Protein AF-A0A5J4TQY9-F1 (afdb_monomer)

Radius of gyration: 25.65 Å; Cα contacts (8 Å, |Δi|>4): 1011; chains: 1; bounding box: 80×68×66 Å

Mean predicted aligned error: 13.51 Å

Secondary structure (DSSP, 8-state):
---GGGGGSS----HHHHHHHHT---S-------SSSPPP--SS---SS----PPPP-EE-HHHHHGGGS--TTSEEEEE--SEEEEES-EEEES-EEEEE-S-TTTEEEEESSTTS-SEEEES-EEEEES-EEEE-S-SS-SEEEESSSEEEEES-EEEE---TT--B-S-SEEEEEEEEEEEEEEEEEEEEE--GGGGG-TTS-S---EEEEEEEEEEEEEEEEEEEEEEEEEES--TT--EEEEEESSEEEEEES-EEE-TT--SS--SEEE--SSSEEEEEES-EEES---STT-B-SSEEEEESSS-EEEEEES-EEES---SB-SSEEEEESSGGGPPPGGGEES-EEEEE-SSS-EEEE-S--EEEP-SS-------S--SEEEE---

Sequence (395 aa):
PNDPTLLQNTPFESLWLREKEFGVEGSGLIVAYGRTIPSIKGDGIQFVGCDAVLPPPSQDISHLFSQMNYKFNNNHFTIKLLFGRFSSQTVHLEEQMLVLKGQGDNESLLIQKNISQTLFVLQNSQLNTSHLSAQLWGAEVALIRSQGNGMSIIDGLRVIGVKQERKVVHCSVIEVISGELSLIDIQIKDINISENQNEINSVNERRNKMKGLIEMKENAKVLYIEKFSITNINLENINKEQRMSSIMMNAGHLKLRDSTFLGEAYTSIGSAIRAYPTGPSTIDVEGVLFKGQGDGQGTNGGAVYVDMRQFDVQIIFKRCIFIGNKADYGSNVFIRYATTSQRINRNSFIGCTSIVLGPVGQARIALPIDVQASPRNVLSLNFRWPAFIIIEPIL

Foldseek 3Di:
DDDPVVVPPDDDDDPVVVCVVPVDDDQDWDFDPDDPDTDTDGDPDDDDPPDPPADDDAAEPQVVLVVLVVDDPPLEEEDEAEFTEYEYEARERASHEYEYEYQAQVGYEYEYNDLAGANYEDELYEYEYARYAYEDWLRPEANYEYDYAEEYEYYQYEYEYDPDPPGAHAAANYEDAAYEYEYYQYEHEHHEHEHDCVVVPPPPVPPAPAHANYEYDQRYAEYHYENYEYYHYEYPHYDLSHFYENYEAAEHEYHEYLYEYECPHYPGQYANEEYNYPEEYEYAEENYEAEAAGPGAPHAARHEEEEPLPHAYHAAYYLYEYEAACYLHQSHYEYEHQDPVSDHDLNSHYNYWYWHDDPPDDIDIDDSPAADEDDDDDDDDPDDDHHNYYYDHDD

Organism: NCBI:txid222440

Solvent-accessible surface area (backbone atoms only — not comparable to full-atom values): 20692 Å² total; per-residue (Å²): 143,78,69,81,77,70,72,79,74,63,78,91,69,59,67,67,63,54,34,67,74,69,78,48,93,67,75,61,83,56,83,59,92,81,58,102,60,79,63,80,65,59,76,92,70,80,81,82,86,77,73,81,84,68,77,78,87,52,48,78,48,47,73,69,54,61,55,65,76,52,86,58,97,71,47,66,46,76,48,79,44,60,77,44,43,33,21,29,59,66,44,78,34,69,66,26,36,41,36,43,35,33,72,25,56,90,40,10,35,39,33,58,66,44,36,82,41,40,31,34,39,30,28,38,14,33,43,37,35,37,42,29,18,40,42,52,63,44,24,60,33,30,46,31,38,36,32,50,86,43,57,22,40,38,32,38,45,32,37,34,36,51,97,50,102,85,48,45,27,57,48,29,49,33,36,32,52,20,18,28,40,38,42,33,44,32,40,41,32,50,32,49,34,34,63,63,74,84,71,65,82,56,81,86,73,68,70,67,74,62,42,19,45,31,30,32,32,76,57,15,46,35,42,39,37,31,47,32,38,39,37,42,45,32,50,45,86,57,60,89,79,52,29,52,19,47,31,27,33,26,26,23,31,42,38,41,32,54,24,40,41,40,27,88,44,38,64,30,47,18,18,48,36,34,34,52,35,79,37,76,28,36,42,40,37,32,48,30,41,39,28,40,23,16,65,24,85,90,21,57,6,0,32,27,26,38,43,33,62,83,23,63,62,51,64,36,38,29,50,27,40,39,34,51,35,31,32,77,40,14,26,41,33,20,49,40,37,46,46,78,86,75,60,79,60,72,84,30,53,42,73,39,41,38,37,44,72,45,87,82,93,43,78,43,80,44,66,86,81,40,76,51,76,69,84,75,78,96,70,90,71,86,66,84,74,81,46,55,32,40,50,53,65,66,130

Structure (mmCIF, N/CA/C/O backbone):
data_AF-A0A5J4TQY9-F1
#
_entry.id   AF-A0A5J4TQY9-F1
#
loop_
_atom_site.group_PDB
_atom_site.id
_atom_site.type_symbol
_atom_site.label_atom_id
_atom_site.label_alt_id
_atom_site.label_comp_id
_atom_site.label_asym_id
_atom_site.label_entity_id
_atom_site.label_seq_id
_atom_site.pdbx_PDB_ins_code
_atom_site.Cartn_x
_atom_site.Cartn_y
_atom_site.Cartn_z
_atom_site.occupancy
_atom_site.B_iso_or_equiv
_atom_site.auth_seq_id
_atom_site.auth_comp_id
_atom_site.auth_asym_id
_atom_site.auth_atom_id
_atom_site.pdbx_PDB_model_num
ATOM 1 N N . PRO A 1 1 ? -53.654 43.755 1.164 1.00 39.16 1 PRO A N 1
ATOM 2 C CA . PRO A 1 1 ? -54.063 43.200 -0.144 1.00 39.16 1 PRO A CA 1
ATOM 3 C C . PRO A 1 1 ? -53.020 43.545 -1.213 1.00 39.16 1 PRO A C 1
ATOM 5 O O . PRO A 1 1 ? -53.084 44.628 -1.773 1.00 39.16 1 PRO A O 1
ATOM 8 N N . ASN A 1 2 ? -52.046 42.661 -1.435 1.00 42.72 2 ASN A N 1
ATOM 9 C CA . ASN A 1 2 ? -51.119 42.763 -2.562 1.00 42.72 2 ASN A CA 1
ATOM 10 C C . ASN A 1 2 ? -51.073 41.396 -3.247 1.00 42.72 2 ASN A C 1
ATOM 12 O O . ASN A 1 2 ? -50.816 40.379 -2.607 1.00 42.72 2 ASN A O 1
ATOM 16 N N . ASP A 1 3 ? -51.432 41.418 -4.522 1.00 40.56 3 ASP A N 1
ATOM 17 C CA . ASP A 1 3 ? -51.616 40.289 -5.422 1.00 40.56 3 ASP A CA 1
ATOM 18 C C . ASP A 1 3 ? -50.301 39.487 -5.597 1.00 40.56 3 ASP A C 1
ATOM 20 O O . ASP A 1 3 ? -49.281 40.080 -5.964 1.00 40.56 3 ASP A O 1
ATOM 24 N N . PRO A 1 4 ? -50.284 38.160 -5.350 1.00 46.91 4 PRO A N 1
ATOM 25 C CA . PRO A 1 4 ? -49.095 37.310 -5.501 1.00 46.91 4 PRO A CA 1
ATOM 26 C C . PRO A 1 4 ? -48.513 37.285 -6.922 1.00 46.91 4 PRO A C 1
ATOM 28 O O . PRO A 1 4 ? -47.374 36.861 -7.111 1.00 46.91 4 PRO A O 1
ATOM 31 N N . THR A 1 5 ? -49.273 37.730 -7.925 1.00 47.59 5 THR A N 1
ATOM 32 C CA . THR A 1 5 ? -48.848 37.711 -9.331 1.00 47.59 5 THR A CA 1
ATOM 33 C C . THR A 1 5 ? -47.857 38.823 -9.697 1.00 47.59 5 THR A C 1
ATOM 35 O O . THR A 1 5 ? -47.168 38.715 -10.709 1.00 47.59 5 THR A O 1
ATOM 38 N N . LEU A 1 6 ? -47.689 39.852 -8.853 1.00 43.81 6 LEU A N 1
ATOM 39 C CA . LEU A 1 6 ? -46.740 40.951 -9.096 1.00 43.81 6 LEU A CA 1
ATOM 40 C C . LEU A 1 6 ? -45.278 40.622 -8.736 1.00 43.81 6 LEU A C 1
ATOM 42 O O . LEU A 1 6 ? -44.375 41.335 -9.167 1.00 43.81 6 LEU A O 1
ATOM 46 N N . LEU A 1 7 ? -45.018 39.542 -7.990 1.00 46.84 7 LEU A N 1
ATOM 47 C CA . LEU A 1 7 ? -43.662 39.143 -7.567 1.00 46.84 7 LEU A CA 1
ATOM 48 C C . LEU A 1 7 ? -42.887 38.334 -8.621 1.00 46.84 7 LEU A C 1
ATOM 50 O O . LEU A 1 7 ? -41.695 38.097 -8.447 1.00 46.84 7 LEU A O 1
ATOM 54 N N . GLN A 1 8 ? -43.532 37.912 -9.713 1.00 45.56 8 GLN A N 1
ATOM 55 C CA . GLN A 1 8 ? -42.892 37.070 -10.732 1.00 45.56 8 GLN A CA 1
ATOM 56 C C . GLN A 1 8 ? -42.129 37.845 -11.820 1.00 45.56 8 GLN A C 1
ATOM 58 O O . GLN A 1 8 ? -41.410 37.218 -12.591 1.00 45.56 8 GLN A O 1
ATOM 63 N N . ASN A 1 9 ? -42.220 39.182 -11.860 1.00 47.62 9 ASN A N 1
ATOM 64 C CA . ASN A 1 9 ? -41.608 39.999 -12.922 1.00 47.62 9 ASN A CA 1
ATOM 65 C C . ASN A 1 9 ? -40.528 40.989 -12.449 1.00 47.62 9 ASN A C 1
ATOM 67 O O . ASN A 1 9 ? -40.039 41.782 -13.252 1.00 47.62 9 ASN A O 1
ATOM 71 N N . THR A 1 10 ? -40.121 40.962 -11.180 1.00 52.53 10 THR A N 1
ATOM 72 C CA . THR A 1 10 ? -38.951 41.734 -10.731 1.00 52.53 10 THR A CA 1
ATOM 73 C C . THR A 1 10 ? -37.658 40.998 -11.095 1.00 52.53 10 THR A C 1
ATOM 75 O O . THR A 1 10 ? -37.508 39.842 -10.693 1.00 52.53 10 THR A O 1
ATOM 78 N N . PRO A 1 11 ? -36.714 41.632 -11.822 1.00 53.38 11 PRO A N 1
ATOM 79 C CA . PRO A 1 11 ? -35.381 41.077 -12.031 1.00 53.38 11 PRO A CA 1
ATOM 80 C C . PRO A 1 11 ? -34.755 40.712 -10.685 1.00 53.38 11 PRO A C 1
ATOM 82 O O . PRO A 1 11 ? -34.864 41.474 -9.725 1.00 53.38 11 PRO A O 1
ATOM 85 N N . PHE A 1 12 ? -34.118 39.543 -10.606 1.00 50.78 12 PHE A N 1
ATOM 86 C CA . PHE A 1 12 ? -33.379 39.152 -9.411 1.00 50.78 12 PHE A CA 1
ATOM 87 C C . PHE A 1 12 ? -32.237 40.147 -9.186 1.00 50.78 12 PHE A C 1
ATOM 89 O O . PHE A 1 12 ? -31.269 40.184 -9.944 1.00 50.78 12 PHE A O 1
ATOM 96 N N . GLU A 1 13 ? -32.366 40.956 -8.145 1.00 48.31 13 GLU A N 1
ATOM 97 C CA . GLU A 1 13 ? -31.346 41.896 -7.704 1.00 48.31 13 GLU A CA 1
ATOM 98 C C . GLU A 1 13 ? -30.681 41.304 -6.460 1.00 48.31 13 GLU A C 1
ATOM 100 O O . GLU A 1 13 ? -31.362 40.874 -5.524 1.00 48.31 13 GLU A O 1
ATOM 105 N N . SER A 1 14 ? -29.350 41.194 -6.462 1.00 50.78 14 SER A N 1
ATOM 106 C CA . SER A 1 14 ? -28.656 40.563 -5.340 1.00 50.78 14 SER A CA 1
ATOM 107 C C . SER A 1 14 ? -28.817 41.415 -4.079 1.00 50.78 14 SER A C 1
ATOM 109 O O . SER A 1 14 ? -28.639 42.633 -4.105 1.00 50.78 14 SER A O 1
ATOM 111 N N . LEU A 1 15 ? -29.153 40.760 -2.963 1.00 52.72 15 LEU A N 1
ATOM 112 C CA . LEU A 1 15 ? -29.468 41.414 -1.685 1.00 52.72 15 LEU A CA 1
ATOM 113 C C . LEU A 1 15 ? -28.370 42.406 -1.256 1.00 52.72 15 LEU A C 1
ATOM 115 O O . LEU A 1 15 ? -28.663 43.507 -0.808 1.00 52.72 15 LEU A O 1
ATOM 119 N N . TRP A 1 16 ? -27.111 42.045 -1.515 1.00 51.56 16 TRP A N 1
ATOM 120 C CA . TRP A 1 16 ? -25.929 42.866 -1.252 1.00 51.56 16 TRP A CA 1
ATOM 121 C C . TRP A 1 16 ? -25.914 44.202 -2.010 1.00 51.56 16 TRP A C 1
ATOM 123 O O . TRP A 1 16 ? -25.534 45.226 -1.445 1.00 51.56 16 TRP A O 1
ATOM 133 N N . LEU A 1 17 ? -26.303 44.210 -3.292 1.00 53.72 17 LEU A N 1
ATOM 134 C CA . LEU A 1 17 ? -26.364 45.439 -4.093 1.00 53.72 17 LEU A CA 1
ATOM 135 C C . LEU A 1 17 ? -27.435 46.386 -3.541 1.00 53.72 17 LEU A C 1
ATOM 137 O O . LEU A 1 17 ? -27.180 47.578 -3.393 1.00 53.72 17 LEU A O 1
ATOM 141 N N . ARG A 1 18 ? -28.570 45.821 -3.119 1.00 56.09 18 ARG A N 1
ATOM 142 C CA . ARG A 1 18 ? -29.667 46.548 -2.476 1.00 56.09 18 ARG A CA 1
ATOM 143 C C . ARG A 1 18 ? -29.248 47.140 -1.124 1.00 56.09 18 ARG A C 1
ATOM 145 O O . ARG A 1 18 ? -29.471 48.313 -0.858 1.00 56.09 18 ARG A O 1
ATOM 152 N N . GLU A 1 19 ? -28.591 46.362 -0.270 1.00 58.81 19 GLU A N 1
ATOM 153 C CA . GLU A 1 19 ? -28.170 46.811 1.067 1.00 58.81 19 GLU A CA 1
ATOM 154 C C . GLU A 1 19 ? -27.087 47.901 1.007 1.00 58.81 19 GLU A C 1
ATOM 156 O O . GLU A 1 19 ? -27.118 48.859 1.784 1.00 58.81 19 GLU A O 1
ATOM 161 N N . LYS A 1 20 ? -26.171 47.806 0.034 1.00 56.72 20 LYS A N 1
ATOM 162 C CA . LYS A 1 20 ? -25.105 48.793 -0.171 1.00 56.72 20 LYS A CA 1
ATOM 163 C C . LYS A 1 20 ? -25.625 50.141 -0.683 1.00 56.72 20 LYS A C 1
ATOM 165 O O . LYS A 1 20 ? -25.064 51.170 -0.313 1.00 56.72 20 LYS A O 1
ATOM 170 N N . GLU A 1 21 ? -26.665 50.152 -1.517 1.00 56.59 21 GLU A N 1
ATOM 171 C CA . GLU A 1 21 ? -27.263 51.392 -2.036 1.00 56.59 21 GLU A CA 1
ATOM 172 C C . GLU A 1 21 ? -28.139 52.116 -1.007 1.00 56.59 21 GLU A C 1
ATOM 174 O O . GLU A 1 21 ? -28.147 53.346 -0.977 1.00 56.59 21 GLU A O 1
ATOM 179 N N . PHE A 1 22 ? -28.844 51.380 -0.140 1.00 56.66 22 PHE A N 1
ATOM 180 C CA . PHE A 1 22 ? -29.807 51.968 0.799 1.00 56.66 22 PHE A CA 1
ATOM 181 C C . PHE A 1 22 ? -29.269 52.195 2.223 1.00 56.66 22 PHE A C 1
ATOM 183 O O . PHE A 1 22 ? -29.964 52.801 3.037 1.00 56.66 22 PHE A O 1
ATOM 190 N N . GLY A 1 23 ? -28.040 51.764 2.536 1.00 47.19 23 GLY A N 1
ATOM 191 C CA . GLY A 1 23 ? -27.385 52.056 3.819 1.00 47.19 23 GLY A CA 1
ATOM 192 C C . GLY A 1 23 ? -28.055 51.405 5.035 1.00 47.19 23 GLY A C 1
ATOM 193 O O . GLY A 1 23 ? -27.998 51.957 6.133 1.00 47.19 23 GLY A O 1
ATOM 194 N N . VAL A 1 24 ? -28.706 50.253 4.843 1.00 52.91 24 VAL A N 1
ATOM 195 C CA . VAL A 1 24 ? -29.431 49.518 5.892 1.00 52.91 24 VAL A CA 1
ATOM 196 C C . VAL A 1 24 ? -28.670 48.234 6.230 1.00 52.91 24 VAL A C 1
ATOM 198 O O . VAL A 1 24 ? -28.302 47.489 5.324 1.00 52.91 24 VAL A O 1
ATOM 201 N N . GLU A 1 25 ? -28.453 47.945 7.518 1.00 49.84 25 GLU A N 1
ATOM 202 C CA . GLU A 1 25 ? -27.996 46.619 7.960 1.00 49.84 25 GLU A CA 1
ATOM 203 C C . GLU A 1 25 ? -29.127 45.608 7.729 1.00 49.84 25 GLU A C 1
ATOM 205 O O . GLU A 1 25 ? -30.113 45.572 8.467 1.00 49.84 25 GLU A O 1
ATOM 210 N N . GLY A 1 26 ? -29.025 44.818 6.663 1.00 48.72 26 GLY A N 1
ATOM 211 C CA . GLY A 1 26 ? -29.967 43.735 6.411 1.00 48.72 26 GLY A CA 1
ATOM 212 C C . GLY A 1 26 ? -29.720 42.527 7.314 1.00 48.72 26 GLY A C 1
ATOM 213 O O . GLY A 1 26 ? -28.644 42.350 7.885 1.00 48.72 26 GLY A O 1
ATOM 214 N N . SER A 1 27 ? -30.716 41.642 7.405 1.00 44.66 27 SER A N 1
ATOM 215 C CA . SER A 1 27 ? -30.675 40.348 8.113 1.00 44.66 27 SER A CA 1
ATOM 216 C C . SER A 1 27 ? -29.766 39.306 7.433 1.00 44.66 27 SER A C 1
ATOM 218 O O . SER A 1 27 ? -30.021 38.100 7.497 1.00 44.66 27 SER A O 1
ATOM 220 N N . GLY A 1 28 ? -28.739 39.775 6.723 1.00 45.34 28 GLY A N 1
ATOM 221 C CA . GLY A 1 28 ? -27.820 38.986 5.925 1.00 45.34 28 GLY A CA 1
ATOM 222 C C . GLY A 1 28 ? -26.959 38.040 6.761 1.00 45.34 28 GLY A C 1
ATOM 223 O O . GLY A 1 28 ? -26.686 38.245 7.943 1.00 45.34 28 GLY A O 1
ATOM 224 N N . LEU A 1 29 ? -26.528 36.965 6.107 1.00 45.69 29 LEU A N 1
ATOM 225 C CA . LEU A 1 29 ? -25.719 35.900 6.686 1.00 45.69 29 LEU A CA 1
ATOM 226 C C . LEU A 1 29 ? -24.331 36.418 7.110 1.00 45.69 29 LEU A C 1
ATOM 228 O O . LEU A 1 29 ? -23.471 36.657 6.265 1.00 45.69 29 LEU A O 1
ATOM 232 N N . ILE A 1 30 ? -24.076 36.499 8.418 1.00 43.94 30 ILE A N 1
ATOM 233 C CA . ILE A 1 30 ? -22.730 36.712 8.970 1.00 43.94 30 ILE A CA 1
ATOM 234 C C . ILE A 1 30 ? -22.137 35.349 9.350 1.00 43.94 30 ILE A C 1
ATOM 236 O O . ILE A 1 30 ? -22.572 34.718 10.313 1.00 43.94 30 ILE A O 1
ATOM 240 N N . VAL A 1 31 ? -21.117 34.892 8.618 1.00 46.41 31 VAL A N 1
ATOM 241 C CA . VAL A 1 31 ? -20.312 33.722 9.011 1.00 46.41 31 VAL A CA 1
ATOM 242 C C . VAL A 1 31 ? -19.129 34.208 9.847 1.00 46.41 31 VAL A C 1
ATOM 244 O O . VAL A 1 31 ? -18.116 34.656 9.317 1.00 46.41 31 VAL A O 1
ATOM 247 N N . ALA A 1 32 ? -19.254 34.138 11.173 1.00 42.81 32 ALA A N 1
ATOM 248 C CA . ALA A 1 32 ? -18.172 34.504 12.084 1.00 42.81 32 ALA A CA 1
ATOM 249 C C . ALA A 1 32 ? -17.198 33.326 12.277 1.00 42.81 32 ALA A C 1
ATOM 251 O O . ALA A 1 32 ? -17.519 32.334 12.936 1.00 42.81 32 ALA A O 1
ATOM 252 N N . TYR A 1 33 ? -15.987 33.446 11.730 1.00 39.06 33 TYR A N 1
ATOM 253 C CA . TYR A 1 33 ? -14.901 32.483 11.931 1.00 39.06 33 TYR A CA 1
ATOM 254 C C . TYR A 1 33 ? -14.201 32.768 13.270 1.00 39.06 33 TYR A C 1
ATOM 256 O O . TYR A 1 33 ? -13.239 33.528 13.340 1.00 39.06 33 TYR A O 1
ATOM 264 N N . GLY A 1 34 ? -14.729 32.218 14.367 1.00 33.56 34 GLY A N 1
ATOM 265 C CA . GLY A 1 34 ? -14.164 32.471 15.702 1.00 33.56 34 GLY A CA 1
ATOM 266 C C . GLY A 1 34 ? -14.426 31.410 16.769 1.00 33.56 34 GLY A C 1
ATOM 267 O O . GLY A 1 34 ? -14.011 31.589 17.912 1.00 33.56 34 GLY A O 1
ATOM 268 N N . ARG A 1 35 ? -15.111 30.307 16.445 1.00 39.19 35 ARG A N 1
ATOM 269 C CA . ARG A 1 35 ? -15.345 29.182 17.367 1.00 39.19 35 ARG A CA 1
ATOM 270 C C . ARG A 1 35 ? -15.179 27.853 16.635 1.00 39.19 35 ARG A C 1
ATOM 272 O O . ARG A 1 35 ? -15.276 27.803 15.415 1.00 39.19 35 ARG A O 1
ATOM 279 N N . THR A 1 36 ? -14.958 26.780 17.396 1.00 42.72 36 THR A N 1
ATOM 280 C CA . THR A 1 36 ? -14.777 25.392 16.923 1.00 42.72 36 THR A CA 1
ATOM 281 C C . THR A 1 36 ? -15.948 24.839 16.099 1.00 42.72 36 THR A C 1
ATOM 283 O O . THR A 1 36 ? -15.819 23.770 15.511 1.00 42.72 36 THR A O 1
ATOM 286 N N . ILE A 1 37 ? -17.074 25.557 16.035 1.00 37.59 37 ILE A N 1
ATOM 287 C CA . ILE A 1 37 ? -18.232 25.271 15.186 1.00 37.59 37 ILE A CA 1
ATOM 288 C C . ILE A 1 37 ? -18.729 26.618 14.630 1.00 37.59 37 ILE A C 1
ATOM 290 O O . ILE A 1 37 ? -18.973 27.528 15.432 1.00 37.59 37 ILE A O 1
ATOM 294 N N . PRO A 1 38 ? -18.894 26.791 13.305 1.00 41.31 38 PRO A N 1
ATOM 295 C CA . PRO A 1 38 ? -19.524 27.992 12.767 1.00 41.31 38 PRO A CA 1
ATOM 296 C C . PRO A 1 38 ? -20.990 28.041 13.218 1.00 41.31 38 PRO A C 1
ATOM 298 O O . PRO A 1 38 ? -21.754 27.109 12.978 1.00 41.31 38 PRO A O 1
ATOM 301 N N . SER A 1 39 ? -21.394 29.122 13.889 1.00 41.12 39 SER A N 1
ATOM 302 C CA . SER A 1 39 ? -22.800 29.367 14.222 1.00 41.12 39 SER A CA 1
ATOM 303 C C . SER A 1 39 ? -23.406 30.314 13.196 1.00 41.12 39 SER A C 1
ATOM 305 O O . SER A 1 39 ? -22.965 31.459 13.089 1.00 41.12 39 SER A O 1
ATOM 307 N N . ILE A 1 40 ? -24.425 29.855 12.477 1.00 49.44 40 ILE A N 1
ATOM 308 C CA . ILE A 1 40 ? -25.213 30.689 11.571 1.00 49.44 40 ILE A CA 1
ATOM 309 C C . ILE A 1 40 ? -26.440 31.192 12.335 1.00 49.44 40 ILE A C 1
ATOM 311 O O . ILE A 1 40 ? -27.217 30.394 12.855 1.00 49.44 40 ILE A O 1
ATOM 315 N N . LYS A 1 41 ? -26.617 32.513 12.403 1.00 44.69 41 LYS A N 1
ATOM 316 C CA . LYS A 1 41 ? -27.883 33.146 12.788 1.00 44.69 41 LYS A CA 1
ATOM 317 C C . LYS A 1 41 ? -28.435 33.842 11.552 1.00 44.69 41 LYS A C 1
ATOM 319 O O . LYS A 1 41 ? -27.794 34.749 11.037 1.00 44.69 41 LYS A O 1
ATOM 324 N N . GLY A 1 42 ? -29.591 33.400 11.083 1.00 47.16 42 GLY A N 1
ATOM 325 C CA . GLY A 1 42 ? -30.350 34.072 10.037 1.00 47.16 42 GLY A CA 1
ATOM 326 C C . GLY A 1 42 ? -31.825 33.954 10.375 1.00 47.16 42 GLY A C 1
ATOM 327 O O . GLY A 1 42 ? -32.291 32.852 10.659 1.00 47.16 42 GLY A O 1
ATOM 328 N N . ASP A 1 43 ? -32.532 35.078 10.386 1.00 39.22 43 ASP A N 1
ATOM 329 C CA . ASP A 1 43 ? -33.989 35.100 10.493 1.00 39.22 43 ASP A CA 1
ATOM 330 C C . ASP A 1 43 ? -34.559 35.073 9.067 1.00 39.22 43 ASP A C 1
ATOM 332 O O . ASP A 1 43 ? -34.150 35.863 8.217 1.00 39.22 43 ASP A O 1
ATOM 336 N N . GLY A 1 44 ? -35.452 34.124 8.773 1.00 41.25 44 GLY A N 1
ATOM 337 C CA . GLY A 1 44 ? -36.122 34.032 7.467 1.00 41.25 44 GLY A CA 1
ATOM 338 C C . GLY A 1 44 ? -35.337 33.390 6.307 1.00 41.25 44 GLY A C 1
ATOM 339 O O . GLY A 1 44 ? -35.806 33.452 5.173 1.00 41.25 44 GLY A O 1
ATOM 340 N N . ILE A 1 45 ? -34.187 32.744 6.545 1.00 49.03 45 ILE A N 1
ATOM 341 C CA . ILE A 1 45 ? -33.440 32.002 5.506 1.00 49.03 45 ILE A CA 1
ATOM 342 C C . ILE A 1 45 ? -33.791 30.509 5.571 1.00 49.03 45 ILE A C 1
ATOM 344 O O . ILE A 1 45 ? -33.518 29.841 6.567 1.00 49.03 45 ILE A O 1
ATOM 348 N N . GLN A 1 46 ? -34.360 29.966 4.491 1.00 39.41 46 GLN A N 1
ATOM 349 C CA . GLN A 1 46 ? -34.611 28.531 4.340 1.00 39.41 46 GLN A CA 1
ATOM 350 C C . GLN A 1 46 ? -33.477 27.890 3.529 1.00 39.41 46 GLN A C 1
ATOM 352 O O . GLN A 1 46 ? -33.300 28.174 2.347 1.00 39.41 46 GLN A O 1
ATOM 357 N N . PH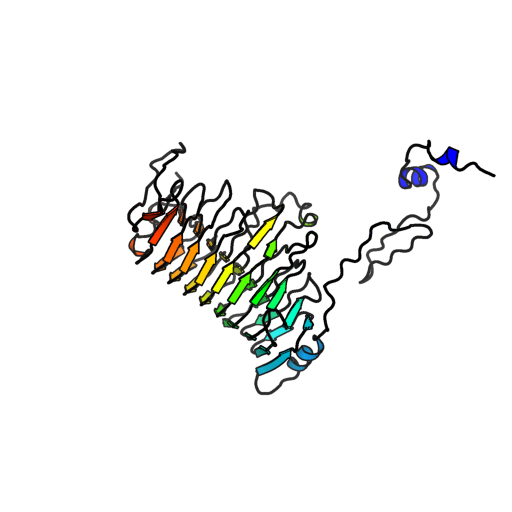E A 1 47 ? -32.704 27.012 4.165 1.00 46.88 47 PHE A N 1
ATOM 358 C CA . PHE A 1 47 ? -31.705 26.194 3.483 1.00 46.88 47 PHE A CA 1
ATOM 359 C C . PHE A 1 47 ? -32.406 25.053 2.734 1.00 46.88 47 PHE A C 1
ATOM 361 O O . PHE A 1 47 ? -32.893 24.107 3.350 1.00 46.88 47 PHE A O 1
ATOM 368 N N . VAL A 1 48 ? -32.478 25.139 1.405 1.00 34.38 48 VAL A N 1
ATOM 369 C CA . VAL A 1 48 ? -33.029 24.078 0.547 1.00 34.38 48 VAL A CA 1
ATOM 370 C C . VAL A 1 48 ? -31.863 23.287 -0.045 1.00 34.38 48 VAL A C 1
ATOM 372 O O . VAL A 1 48 ? -31.045 23.846 -0.768 1.00 34.38 48 VAL A O 1
ATOM 375 N N . GLY A 1 49 ? -31.765 21.995 0.282 1.00 36.19 49 GLY A N 1
ATOM 376 C CA . GLY A 1 49 ? -30.696 21.111 -0.210 1.00 36.19 49 GLY A CA 1
ATOM 377 C C . GLY A 1 49 ? -29.413 21.077 0.633 1.00 36.19 49 GLY A C 1
ATOM 378 O O . GLY A 1 49 ? -28.386 20.603 0.155 1.00 36.19 49 GLY A O 1
ATOM 379 N N . CYS A 1 50 ? -29.439 21.557 1.881 1.00 40.88 50 CYS A N 1
ATOM 380 C CA . CYS A 1 50 ? -28.325 21.361 2.812 1.00 40.88 50 CYS A CA 1
ATOM 381 C C . CYS A 1 50 ? -28.401 19.972 3.459 1.00 40.88 50 CYS A C 1
ATOM 383 O O . CYS A 1 50 ? -28.930 19.813 4.557 1.00 40.88 50 CYS A O 1
ATOM 385 N N . ASP A 1 51 ? -27.855 18.966 2.779 1.00 42.62 51 ASP A N 1
ATOM 386 C CA . ASP A 1 51 ? -27.675 17.638 3.359 1.00 42.62 51 ASP A CA 1
ATOM 387 C C . ASP A 1 51 ? -26.469 17.654 4.313 1.00 42.62 51 ASP A C 1
ATOM 389 O O . ASP A 1 51 ? -25.321 17.826 3.895 1.00 42.62 51 ASP A O 1
ATOM 393 N N . ALA A 1 52 ? -26.701 17.442 5.611 1.00 47.78 52 ALA A N 1
ATOM 394 C CA . ALA A 1 52 ? -25.624 17.074 6.522 1.00 47.78 52 ALA A CA 1
ATOM 395 C C . ALA A 1 52 ? -25.149 15.666 6.144 1.00 47.78 52 ALA A C 1
ATOM 397 O O . ALA A 1 52 ? -25.790 14.666 6.467 1.00 47.78 52 ALA A O 1
ATOM 398 N N . VAL A 1 53 ? -24.034 15.575 5.419 1.00 55.09 53 VAL A N 1
ATOM 399 C CA . VAL A 1 53 ? -23.518 14.283 4.964 1.00 55.09 53 VAL A CA 1
ATOM 400 C C . VAL A 1 53 ? -22.745 13.618 6.099 1.00 55.09 53 VAL A C 1
ATOM 402 O O . VAL A 1 53 ? -21.524 13.761 6.191 1.00 55.09 53 VAL A O 1
ATOM 405 N N . LEU A 1 54 ? -23.462 12.911 6.971 1.00 59.88 54 LEU A N 1
ATOM 406 C CA . LEU A 1 54 ? -22.906 12.177 8.107 1.00 59.88 54 LEU A CA 1
ATOM 407 C C . LEU A 1 54 ? -22.302 10.833 7.672 1.00 59.88 54 LEU A C 1
ATOM 409 O O . LEU A 1 54 ? -22.807 10.223 6.724 1.00 59.88 54 LEU A O 1
ATOM 413 N N . PRO A 1 55 ? -21.231 10.362 8.343 1.00 64.75 55 PRO A N 1
ATOM 414 C CA .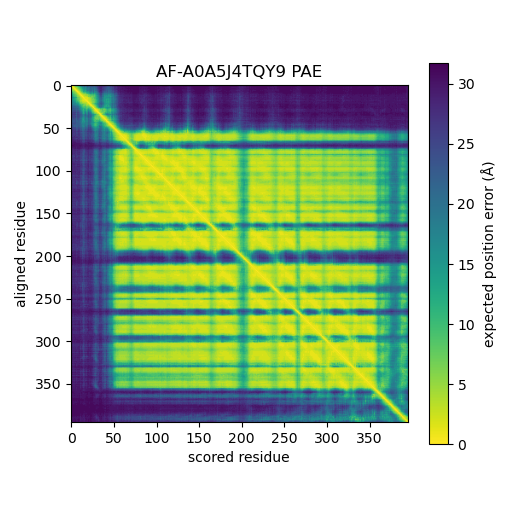 PRO A 1 55 ? -20.744 9.004 8.146 1.00 64.75 55 PRO A CA 1
ATOM 415 C C . PRO A 1 55 ? -21.874 8.001 8.402 1.00 64.75 55 PRO A C 1
ATOM 417 O O . PRO A 1 55 ? -22.815 8.308 9.144 1.00 64.75 55 PRO A O 1
ATOM 420 N N . PRO A 1 56 ? -21.807 6.804 7.794 1.00 70.44 56 PRO A N 1
ATOM 421 C CA . PRO A 1 56 ? -22.803 5.777 8.041 1.00 70.44 56 PRO A CA 1
ATOM 422 C C . PRO A 1 56 ? -22.940 5.531 9.550 1.00 70.44 56 PRO A C 1
ATOM 424 O O . PRO A 1 56 ? -21.922 5.554 10.244 1.00 70.44 56 PRO A O 1
ATOM 427 N N . PRO A 1 57 ? -24.153 5.261 10.067 1.00 81.88 57 PRO A N 1
ATOM 428 C CA . PRO A 1 57 ? -24.345 4.982 11.483 1.00 81.88 57 PRO A CA 1
ATOM 429 C C . PRO A 1 57 ? -23.378 3.898 11.969 1.00 81.88 57 PRO A C 1
ATOM 431 O O . PRO A 1 57 ? -23.277 2.826 11.363 1.00 81.88 57 PRO A O 1
ATOM 434 N N . SER A 1 58 ? -22.666 4.199 13.050 1.00 90.62 58 SER A N 1
ATOM 435 C CA . SER A 1 58 ? -21.640 3.340 13.632 1.00 90.62 58 SER A CA 1
ATOM 436 C C . SER A 1 58 ? -21.597 3.499 15.148 1.00 90.62 58 SER A C 1
ATOM 438 O O . SER A 1 58 ? -21.873 4.568 15.693 1.00 90.62 58 SER A O 1
ATOM 440 N N . GLN A 1 59 ? -21.222 2.430 15.841 1.00 94.81 59 GLN A N 1
ATOM 441 C CA . GLN A 1 59 ? -20.952 2.453 17.271 1.00 94.81 59 GLN A CA 1
ATOM 442 C C . GLN A 1 59 ? -19.569 3.061 17.529 1.00 94.81 59 GLN A C 1
ATOM 444 O O . GLN A 1 59 ? -18.562 2.588 17.002 1.00 94.81 59 GLN A O 1
ATOM 449 N N . ASP A 1 60 ? -19.501 4.099 18.362 1.00 94.19 60 ASP A N 1
ATOM 450 C CA . ASP A 1 60 ? -18.224 4.688 18.756 1.00 94.19 60 ASP A CA 1
ATOM 451 C C . ASP A 1 60 ? -17.485 3.800 19.766 1.00 94.19 60 ASP A C 1
ATOM 453 O O . ASP A 1 60 ? -17.930 3.595 20.898 1.00 94.19 60 ASP A O 1
ATOM 457 N N . ILE A 1 61 ? -16.323 3.305 19.352 1.00 94.56 61 ILE A N 1
ATOM 458 C CA . ILE A 1 61 ? -15.453 2.437 20.147 1.00 94.56 61 ILE A CA 1
ATOM 459 C C . ILE A 1 61 ? -14.177 3.142 20.618 1.00 94.56 61 ILE A C 1
ATOM 461 O O . ILE A 1 61 ? -13.268 2.490 21.120 1.00 94.56 61 ILE A O 1
ATOM 465 N N . SER A 1 62 ? -14.091 4.472 20.503 1.00 92.94 62 SER A N 1
ATOM 466 C CA . SER A 1 62 ? -12.912 5.256 20.923 1.00 92.94 62 SER A CA 1
ATOM 467 C C . SER A 1 62 ? -12.506 4.993 22.380 1.00 92.94 62 SER A C 1
ATOM 469 O O . SER A 1 62 ? -11.322 4.915 22.699 1.00 92.94 62 SER A O 1
ATOM 471 N N . HIS A 1 63 ? -13.488 4.765 23.256 1.00 90.25 63 HIS A N 1
ATOM 472 C CA . HIS A 1 63 ? -13.271 4.446 24.669 1.00 90.25 63 HIS A CA 1
ATOM 473 C C . HIS A 1 63 ? -12.550 3.105 24.910 1.00 90.25 63 HIS A C 1
ATOM 475 O O . HIS A 1 63 ? -11.957 2.914 25.969 1.00 90.25 63 HIS A O 1
ATOM 481 N N . LEU A 1 64 ? -12.578 2.173 23.949 1.00 89.88 64 LEU A N 1
ATOM 482 C CA . LEU A 1 64 ? -11.831 0.914 24.049 1.00 89.88 64 LEU A CA 1
ATOM 483 C C . LEU A 1 64 ? -10.327 1.145 23.864 1.00 89.88 64 LEU A C 1
ATOM 485 O O . LEU A 1 64 ? -9.518 0.414 24.425 1.00 89.88 64 LEU A O 1
ATOM 489 N N . PHE A 1 65 ? -9.949 2.186 23.119 1.00 86.38 65 PHE A N 1
ATOM 490 C CA . PHE A 1 65 ? -8.555 2.530 22.844 1.00 86.38 65 PHE A CA 1
ATOM 491 C C . PHE A 1 65 ? -7.950 3.450 23.905 1.00 86.38 65 PHE A C 1
ATOM 493 O O . PHE A 1 65 ? -6.750 3.382 24.151 1.00 86.38 65 PHE A O 1
ATOM 500 N N . SER A 1 66 ? -8.756 4.260 24.601 1.00 75.25 66 SER A N 1
ATOM 501 C CA . SER A 1 66 ? -8.256 5.097 25.705 1.00 75.25 66 SER A CA 1
ATOM 502 C C . SER A 1 66 ? -7.707 4.270 26.873 1.00 75.25 66 SER A C 1
ATOM 504 O O . SER A 1 66 ? -6.870 4.753 27.632 1.00 75.25 66 SER A O 1
ATOM 506 N N . GLN A 1 67 ? -8.140 3.012 26.999 1.00 65.25 67 GLN A N 1
ATOM 507 C CA . GLN A 1 67 ? -7.604 2.059 27.970 1.00 65.25 67 GLN A CA 1
ATOM 508 C C . GLN A 1 67 ? -6.180 1.585 27.628 1.00 65.25 67 GLN A C 1
ATOM 510 O O . GLN A 1 67 ? -5.474 1.155 28.533 1.00 65.25 67 GLN A O 1
ATOM 515 N N . MET A 1 68 ? -5.720 1.716 26.374 1.00 64.12 68 MET A N 1
ATOM 516 C CA . MET A 1 68 ? -4.349 1.346 25.977 1.00 64.12 68 MET A CA 1
ATOM 517 C C . MET A 1 68 ? -3.290 2.311 26.530 1.00 64.12 68 MET A C 1
ATOM 519 O O . MET A 1 68 ? -2.162 1.903 26.789 1.00 64.12 68 MET A O 1
ATOM 523 N N . ASN A 1 69 ? -3.657 3.575 26.778 1.00 54.91 69 ASN A N 1
ATOM 524 C CA . ASN A 1 69 ? -2.753 4.568 27.372 1.00 54.91 69 ASN A CA 1
ATOM 525 C C . ASN A 1 69 ? -2.463 4.302 28.860 1.00 54.91 69 ASN A C 1
ATOM 527 O O . ASN A 1 69 ? -1.511 4.853 29.417 1.00 54.91 69 ASN A O 1
ATOM 531 N N . TYR A 1 70 ? -3.256 3.451 29.515 1.00 53.56 70 TYR A N 1
ATOM 532 C CA . TYR A 1 70 ? -2.940 2.953 30.845 1.00 53.56 70 TYR A CA 1
ATOM 533 C C . TYR A 1 70 ? -2.041 1.733 30.693 1.00 53.56 70 TYR A C 1
ATOM 535 O O . TYR A 1 70 ? -2.512 0.678 30.291 1.00 53.56 70 TYR A O 1
ATOM 543 N N . LYS A 1 71 ? -0.746 1.908 30.997 1.00 47.06 71 LYS A N 1
ATOM 544 C CA . LYS A 1 71 ? 0.323 0.892 30.997 1.00 47.06 71 LYS A CA 1
ATOM 545 C C . LYS A 1 71 ? -0.165 -0.489 31.461 1.00 47.06 71 LYS A C 1
ATOM 547 O O . LYS A 1 71 ? -0.048 -0.840 32.634 1.00 47.06 71 LYS A O 1
ATOM 552 N N . PHE A 1 72 ? -0.666 -1.297 30.535 1.00 51.88 72 PHE A N 1
ATOM 553 C CA . PHE A 1 72 ? -0.788 -2.730 30.733 1.00 51.88 72 PHE A CA 1
ATOM 554 C C . PHE A 1 72 ? 0.588 -3.328 30.457 1.00 51.88 72 PHE A C 1
ATOM 556 O O . PHE A 1 72 ? 1.163 -3.100 29.396 1.00 51.88 72 PHE A O 1
ATOM 563 N N . ASN A 1 73 ? 1.109 -4.093 31.416 1.00 52.56 73 ASN A N 1
ATOM 564 C CA . ASN A 1 73 ? 2.480 -4.626 31.457 1.00 52.56 73 ASN A CA 1
ATOM 565 C C . ASN A 1 73 ? 2.942 -5.446 30.233 1.00 52.56 73 ASN A C 1
ATOM 567 O O . ASN A 1 73 ? 4.096 -5.859 30.202 1.00 52.56 73 ASN A O 1
ATOM 571 N N . ASN A 1 74 ? 2.085 -5.696 29.239 1.00 60.25 74 ASN A N 1
ATOM 572 C CA . ASN A 1 74 ? 2.351 -6.663 28.176 1.00 60.25 74 ASN A CA 1
ATOM 573 C C . ASN A 1 74 ? 2.388 -6.069 26.756 1.00 60.25 74 ASN A C 1
ATOM 575 O O . ASN A 1 74 ? 2.507 -6.847 25.815 1.00 60.25 74 ASN A O 1
ATOM 579 N N . ASN A 1 75 ? 2.262 -4.742 26.576 1.00 79.56 75 ASN A N 1
ATOM 580 C CA . ASN A 1 75 ? 2.270 -4.054 25.265 1.00 79.56 75 ASN A CA 1
ATOM 581 C C . ASN A 1 75 ? 1.366 -4.705 24.193 1.00 79.56 75 ASN A C 1
ATOM 583 O O . ASN A 1 75 ? 1.589 -4.539 22.998 1.00 79.56 75 ASN A O 1
ATOM 587 N N . HIS A 1 76 ? 0.352 -5.464 24.611 1.00 89.1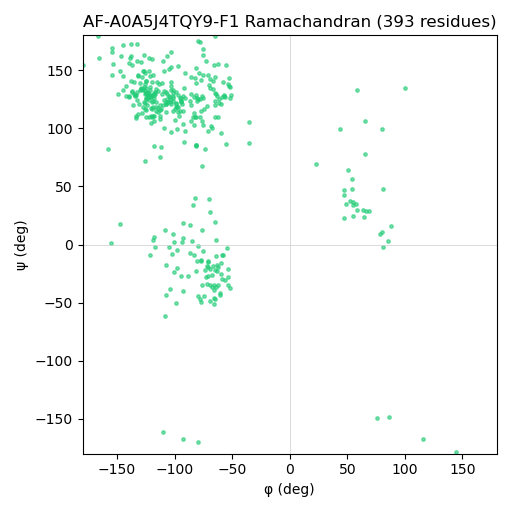2 76 HIS A N 1
ATOM 588 C CA . HIS A 1 76 ? -0.485 -6.286 23.749 1.00 89.12 76 HIS A CA 1
ATOM 589 C C . HIS A 1 76 ? -1.943 -6.114 24.153 1.00 89.12 76 HIS A C 1
ATOM 591 O O . HIS A 1 76 ? -2.324 -6.427 25.284 1.00 89.12 76 HIS A O 1
ATOM 597 N N . PHE A 1 77 ? -2.764 -5.644 23.221 1.00 90.44 77 PHE A N 1
ATOM 598 C CA . PHE A 1 77 ? -4.178 -5.381 23.439 1.00 90.44 77 PHE A CA 1
ATOM 599 C C . PHE A 1 77 ? -5.016 -6.083 22.377 1.00 90.44 77 PHE A C 1
ATOM 601 O O . PHE A 1 77 ? -4.702 -6.026 21.193 1.00 90.44 77 PHE A O 1
ATOM 608 N N . THR A 1 78 ? -6.091 -6.756 22.788 1.00 93.31 78 THR A N 1
ATOM 609 C CA . THR A 1 78 ? -7.006 -7.439 21.867 1.00 93.31 78 THR A CA 1
ATOM 610 C C . THR A 1 78 ? -8.420 -6.906 22.042 1.00 93.31 78 THR A C 1
ATOM 612 O O . THR A 1 78 ? -8.972 -6.966 23.138 1.00 93.31 78 THR A O 1
ATOM 615 N N . ILE A 1 79 ? -9.037 -6.475 20.945 1.00 94.50 79 ILE A N 1
ATOM 616 C CA . ILE A 1 79 ? -10.442 -6.075 20.883 1.00 94.50 79 ILE A CA 1
ATOM 617 C C . ILE A 1 79 ? -11.191 -7.055 19.990 1.00 94.50 79 ILE A C 1
ATOM 619 O O . ILE A 1 79 ? -10.766 -7.362 18.874 1.00 94.50 79 ILE A O 1
ATOM 623 N N . LYS A 1 80 ? -12.337 -7.524 20.480 1.00 95.75 80 LYS A N 1
ATOM 624 C CA . LYS A 1 80 ? -13.297 -8.287 19.687 1.00 95.75 80 LYS A CA 1
ATOM 625 C C . LYS A 1 80 ? -14.457 -7.377 19.311 1.00 95.75 80 LYS A C 1
ATOM 627 O O . LYS A 1 80 ? -15.124 -6.838 20.189 1.00 95.75 80 LYS A O 1
ATOM 632 N N . LEU A 1 81 ? -14.678 -7.217 18.017 1.00 94.31 81 LEU A N 1
ATOM 633 C CA . LEU A 1 81 ? -15.800 -6.495 17.447 1.00 94.31 81 LEU A CA 1
ATOM 634 C C . LEU A 1 81 ? -16.832 -7.523 16.987 1.00 94.31 81 LEU A C 1
ATOM 636 O O . LEU A 1 81 ? -16.503 -8.483 16.294 1.00 94.31 81 LEU A O 1
ATOM 640 N N . LEU A 1 82 ? -18.074 -7.352 17.425 1.00 93.06 82 LEU A N 1
ATOM 641 C CA . LEU A 1 82 ? -19.180 -8.197 16.983 1.00 93.06 82 LEU A CA 1
ATOM 642 C C . LEU A 1 82 ? -19.675 -7.728 15.604 1.00 93.06 82 LEU A C 1
ATOM 644 O O . LEU A 1 82 ? -19.044 -6.900 14.944 1.00 93.06 82 LEU A O 1
ATOM 648 N N . PHE A 1 83 ? -20.808 -8.254 15.162 1.00 94.88 83 PHE A N 1
ATOM 649 C CA . PHE A 1 83 ? -21.519 -7.768 13.992 1.00 94.88 83 PHE A CA 1
ATOM 650 C C . PHE A 1 83 ? -21.864 -6.283 14.150 1.00 94.88 83 PHE A C 1
ATOM 652 O O . PHE A 1 83 ? -22.452 -5.873 15.155 1.00 94.88 83 PHE A O 1
ATOM 659 N N . GLY A 1 84 ? -21.525 -5.479 13.148 1.00 93.00 84 GLY A N 1
ATOM 660 C CA . GLY A 1 84 ? -21.889 -4.073 13.094 1.00 93.00 84 GLY A CA 1
ATOM 661 C C . GLY A 1 84 ? -20.834 -3.172 12.465 1.00 93.00 84 GLY A C 1
ATOM 662 O O . GLY A 1 84 ? -19.766 -3.590 12.013 1.00 93.00 84 GLY A O 1
ATOM 663 N N . ARG A 1 85 ? -21.168 -1.882 12.448 1.00 94.12 85 ARG A N 1
ATOM 664 C CA . ARG A 1 85 ? -20.268 -0.798 12.059 1.00 94.12 85 ARG A CA 1
ATOM 665 C C . ARG A 1 85 ? -19.744 -0.119 13.305 1.00 94.12 85 ARG A C 1
ATOM 667 O O . ARG A 1 85 ? -20.524 0.295 14.159 1.00 94.12 85 ARG A O 1
ATOM 674 N N . PHE A 1 86 ? -18.439 0.059 13.362 1.00 95.31 86 PHE A N 1
ATOM 675 C CA . PHE A 1 86 ? -17.737 0.699 14.454 1.00 95.31 86 PHE A CA 1
ATOM 676 C C . PHE A 1 86 ? -16.966 1.889 13.914 1.00 95.31 86 PHE A C 1
ATOM 678 O O . PHE A 1 86 ? -16.441 1.858 12.803 1.00 95.31 86 PHE A O 1
ATOM 685 N N . SER A 1 87 ? -16.884 2.944 14.706 1.00 94.06 87 SER A N 1
ATOM 686 C CA . SER A 1 87 ? -16.068 4.105 14.384 1.00 94.06 87 SER A CA 1
ATOM 687 C C . SER A 1 87 ? -15.153 4.438 15.536 1.00 94.06 87 SER A C 1
ATOM 689 O O . SER A 1 87 ? -15.517 4.248 16.697 1.00 94.06 87 SER A O 1
ATOM 691 N N . SER A 1 88 ? -13.993 4.991 15.216 1.00 93.56 88 SER A N 1
ATOM 692 C CA . SER A 1 88 ? -13.088 5.513 16.225 1.00 93.56 88 SER A CA 1
ATOM 693 C C . SER A 1 88 ? -12.495 6.847 15.808 1.00 93.56 88 SER A C 1
ATOM 695 O O . SER A 1 88 ? -12.416 7.174 14.619 1.00 93.56 88 SER A O 1
ATOM 697 N N . GLN A 1 89 ? -12.106 7.622 16.815 1.00 92.44 89 GLN A N 1
ATOM 698 C CA . GLN A 1 89 ? -11.108 8.670 16.657 1.00 92.44 89 GLN A CA 1
ATOM 699 C C . GLN A 1 89 ? -9.746 8.058 16.295 1.00 92.44 89 GLN A C 1
ATOM 701 O O . GLN A 1 89 ? -9.598 6.842 16.181 1.00 92.44 89 GLN A O 1
ATOM 706 N N . THR A 1 90 ? -8.744 8.910 16.109 1.00 94.06 90 THR A N 1
ATOM 707 C CA . THR A 1 90 ? -7.376 8.463 15.855 1.00 94.06 90 THR A CA 1
ATOM 708 C C . THR A 1 90 ? -6.859 7.597 17.001 1.00 94.06 90 THR A C 1
ATOM 710 O O . THR A 1 90 ? -6.861 8.005 18.162 1.00 94.06 90 THR A O 1
ATOM 713 N N . VAL A 1 91 ? -6.372 6.413 16.650 1.00 94.56 91 VAL A N 1
ATOM 714 C CA . VAL A 1 91 ? -5.714 5.460 17.534 1.00 94.56 91 VAL A CA 1
ATOM 715 C C . VAL A 1 91 ? -4.209 5.569 17.314 1.00 94.56 91 VAL A C 1
ATOM 717 O O . VAL A 1 91 ? -3.699 5.269 16.232 1.00 94.56 91 VAL A O 1
ATOM 720 N N . HIS A 1 92 ? -3.496 6.004 18.348 1.00 94.25 92 HIS A N 1
ATOM 721 C CA . HIS A 1 92 ? -2.040 6.072 18.353 1.00 94.25 92 HIS A CA 1
ATOM 722 C C . HIS A 1 92 ? -1.476 4.806 18.994 1.00 94.25 92 HIS A C 1
ATOM 724 O O . HIS A 1 92 ? -1.856 4.466 20.113 1.00 94.25 92 HIS A O 1
ATOM 730 N N . LEU A 1 93 ? -0.583 4.120 18.285 1.00 93.44 93 LEU A N 1
ATOM 731 C CA . LEU A 1 93 ? 0.164 2.974 18.790 1.00 93.44 93 LEU A CA 1
ATOM 732 C C . LEU A 1 93 ? 1.647 3.338 18.808 1.00 93.44 93 LEU A C 1
ATOM 734 O O . LEU A 1 93 ? 2.208 3.696 17.772 1.00 93.44 93 LEU A O 1
ATOM 738 N N . GLU A 1 94 ? 2.268 3.241 19.979 1.00 93.19 94 GLU A N 1
ATOM 739 C CA . GLU A 1 94 ? 3.698 3.471 20.178 1.00 93.19 94 GLU A CA 1
ATOM 740 C C . GLU A 1 94 ? 4.291 2.279 20.924 1.00 93.19 94 GLU A C 1
ATOM 742 O O . GLU A 1 94 ? 3.930 2.024 22.071 1.00 93.19 94 GLU A O 1
ATOM 747 N N . GLU A 1 95 ? 5.160 1.530 20.242 1.00 92.19 95 GLU A N 1
ATOM 748 C CA . GLU A 1 95 ? 5.798 0.308 20.751 1.00 92.19 95 GLU A CA 1
ATOM 749 C C . GLU A 1 95 ? 4.799 -0.730 21.307 1.00 92.19 95 GLU A C 1
ATOM 751 O O . GLU A 1 95 ? 5.053 -1.421 22.299 1.00 92.19 95 GLU A O 1
ATOM 756 N N . GLN A 1 96 ? 3.637 -0.843 20.653 1.00 91.75 96 GLN A N 1
ATOM 757 C CA . GLN A 1 96 ? 2.517 -1.684 21.082 1.00 91.75 96 GLN A CA 1
ATOM 758 C C . GLN A 1 96 ? 1.999 -2.589 19.965 1.00 91.75 96 GLN A C 1
ATOM 760 O O . GLN A 1 96 ? 2.132 -2.300 18.775 1.00 91.75 96 GLN A O 1
ATOM 765 N N . MET A 1 97 ? 1.348 -3.677 20.370 1.00 94.31 97 MET A N 1
ATOM 766 C CA . MET A 1 97 ? 0.599 -4.578 19.508 1.00 94.31 97 MET A CA 1
ATOM 767 C C . MET A 1 97 ? -0.901 -4.452 19.781 1.00 94.31 97 MET A C 1
ATOM 769 O O . MET A 1 97 ? -1.373 -4.766 20.875 1.00 94.31 97 MET A O 1
ATOM 773 N N . LEU A 1 98 ? -1.660 -4.072 18.759 1.00 95.44 98 LEU A N 1
ATOM 774 C CA . LEU A 1 98 ? -3.117 -4.088 18.761 1.00 95.44 98 LEU A CA 1
ATOM 775 C C . LEU A 1 98 ? -3.625 -5.232 17.886 1.00 95.44 98 LEU A C 1
ATOM 777 O O . LEU A 1 98 ? -3.249 -5.351 16.724 1.00 95.44 98 LEU A O 1
ATOM 781 N N . VAL A 1 99 ? -4.529 -6.041 18.429 1.00 97.19 99 VAL A N 1
ATOM 782 C CA . VAL A 1 99 ? -5.236 -7.096 17.706 1.00 97.19 99 VAL A CA 1
ATOM 783 C C . VAL A 1 99 ? -6.721 -6.761 17.643 1.00 97.19 99 VAL A C 1
ATOM 785 O O . VAL A 1 99 ? -7.397 -6.714 18.668 1.00 97.19 99 VAL A O 1
ATOM 788 N N . LEU A 1 100 ? -7.251 -6.573 16.441 1.00 97.12 100 LEU A N 1
ATOM 789 C CA . LEU A 1 100 ? -8.676 -6.383 16.188 1.00 97.12 100 LEU A CA 1
ATOM 790 C C . LEU A 1 100 ? -9.249 -7.645 15.540 1.00 97.12 100 LEU A C 1
ATOM 792 O O . LEU A 1 100 ? -8.786 -8.089 14.490 1.00 97.12 100 LEU A O 1
ATOM 796 N N . LYS A 1 101 ? -10.263 -8.242 16.164 1.00 97.56 101 LYS A N 1
ATOM 797 C CA . LYS A 1 101 ? -10.939 -9.438 15.647 1.00 97.56 101 LYS A CA 1
ATOM 798 C C . LYS A 1 101 ? -12.410 -9.134 15.428 1.00 97.56 101 LYS A C 1
ATOM 800 O O . LYS A 1 101 ? -13.095 -8.830 16.400 1.00 97.56 101 LYS A O 1
ATOM 805 N N . GLY A 1 102 ? -12.879 -9.207 14.191 1.00 96.69 102 GLY A N 1
ATOM 806 C CA . GLY A 1 102 ? -14.302 -9.131 13.879 1.00 96.69 102 GLY A CA 1
ATOM 807 C C . GLY A 1 102 ? -14.961 -10.508 13.799 1.00 96.69 102 GLY A C 1
ATOM 808 O O . GLY A 1 102 ? -14.379 -11.514 14.216 1.00 96.69 102 GLY A O 1
ATOM 809 N N . GLN A 1 103 ? -16.179 -10.543 13.260 1.00 93.81 103 GLN A N 1
ATOM 810 C CA . GLN A 1 103 ? -16.933 -11.771 12.971 1.00 93.81 103 GLN A CA 1
ATOM 811 C C . GLN A 1 103 ? -16.869 -12.185 11.494 1.00 93.81 103 GLN A C 1
ATOM 813 O O . GLN A 1 103 ? -16.944 -13.371 11.184 1.00 93.81 103 GLN A O 1
ATOM 818 N N . GLY A 1 104 ? -16.605 -11.232 10.601 1.00 92.81 104 GLY A N 1
ATOM 819 C CA . GLY A 1 104 ? -16.424 -11.454 9.174 1.00 92.81 104 GLY A CA 1
ATOM 820 C C . GLY A 1 104 ? -16.129 -10.148 8.440 1.00 92.81 104 GLY A C 1
ATOM 821 O O . GLY A 1 104 ? -16.541 -9.069 8.872 1.00 92.81 104 GLY A O 1
ATOM 822 N N . ASP A 1 105 ? -15.452 -10.238 7.296 1.00 88.00 105 ASP A N 1
ATOM 823 C CA . ASP A 1 105 ? -14.991 -9.069 6.528 1.00 88.00 105 ASP A CA 1
ATOM 824 C C . ASP A 1 105 ? -16.134 -8.139 6.082 1.00 88.00 105 ASP A C 1
ATOM 826 O O . ASP A 1 105 ? -15.919 -6.943 5.900 1.00 88.00 105 ASP A O 1
ATOM 830 N N . ASN A 1 106 ? -17.353 -8.667 5.941 1.00 89.62 106 ASN A N 1
ATOM 831 C CA . ASN A 1 106 ? -18.558 -7.899 5.601 1.00 89.62 106 ASN A CA 1
ATOM 832 C C . ASN A 1 106 ? -19.503 -7.681 6.798 1.00 89.62 106 ASN A C 1
ATOM 834 O O . ASN A 1 106 ? -20.539 -7.037 6.650 1.00 89.62 106 ASN A O 1
ATOM 838 N N . GLU A 1 107 ? -19.169 -8.233 7.963 1.00 92.81 107 GLU A N 1
ATOM 839 C CA . GLU A 1 107 ? -20.011 -8.235 9.165 1.00 92.81 107 GLU A CA 1
ATOM 840 C C . GLU A 1 107 ? -19.520 -7.228 10.200 1.00 92.81 107 GLU A C 1
ATOM 842 O O . GLU A 1 107 ? -20.324 -6.551 10.836 1.00 92.81 107 GLU A O 1
ATOM 847 N N . SER A 1 108 ? -18.200 -7.105 10.345 1.00 95.94 108 SER A N 1
ATOM 848 C CA . SER A 1 108 ? -17.552 -6.156 11.243 1.00 95.94 108 SER A CA 1
ATOM 849 C C . SER A 1 108 ? -16.807 -5.116 10.417 1.00 95.94 108 SER A C 1
ATOM 851 O O . SER A 1 108 ? -15.802 -5.412 9.770 1.00 95.94 108 SER A O 1
ATOM 853 N N . LEU A 1 109 ? -17.306 -3.882 10.440 1.00 94.69 109 LEU A N 1
ATOM 854 C CA . LEU A 1 109 ? -16.769 -2.786 9.640 1.00 94.69 109 LEU A CA 1
ATOM 855 C C . LEU A 1 109 ? -16.228 -1.680 10.537 1.00 94.69 109 LEU A C 1
ATOM 857 O O . LEU A 1 109 ? -16.928 -1.219 11.435 1.00 94.69 109 LEU A O 1
ATOM 861 N N . LEU A 1 110 ? -15.012 -1.221 10.267 1.00 94.62 110 LEU A N 1
ATOM 862 C CA . LEU A 1 110 ? -14.388 -0.105 10.967 1.00 94.62 110 LEU A CA 1
ATOM 863 C C . LEU A 1 110 ? -14.343 1.132 10.065 1.00 94.62 110 LEU A C 1
ATOM 865 O O . LEU A 1 110 ? -13.916 1.042 8.919 1.00 94.62 110 LEU A O 1
ATOM 869 N N . ILE A 1 111 ? -14.768 2.286 10.572 1.00 90.75 111 ILE A N 1
ATOM 870 C CA . ILE A 1 111 ? -14.877 3.535 9.807 1.00 90.75 111 ILE A CA 1
ATOM 871 C C . ILE A 1 111 ? -14.157 4.662 10.556 1.00 90.75 111 ILE A C 1
ATOM 873 O O . ILE A 1 111 ? -14.196 4.740 11.787 1.00 90.75 111 ILE A O 1
ATOM 877 N N . GLN A 1 112 ? -13.520 5.572 9.820 1.00 88.56 112 GLN A N 1
ATOM 878 C CA . GLN A 1 112 ? -13.033 6.833 10.382 1.00 88.56 112 GLN A CA 1
ATOM 879 C C . GLN A 1 112 ? -14.208 7.646 10.932 1.00 88.56 112 GLN A C 1
ATOM 881 O O . GLN A 1 112 ? -15.126 7.999 10.193 1.00 88.56 112 GLN A O 1
ATOM 886 N N . LYS A 1 113 ? -14.174 7.984 12.228 1.00 86.19 113 LYS A N 1
ATOM 887 C CA . LYS A 1 113 ? -15.182 8.879 12.818 1.00 86.19 113 LYS A CA 1
ATOM 888 C C . LYS A 1 113 ? -15.083 10.295 12.240 1.00 86.19 113 LYS A C 1
ATOM 890 O O . LYS A 1 113 ? -16.097 10.966 12.077 1.00 86.19 113 LYS A O 1
ATOM 895 N N . ASN A 1 114 ? -13.861 10.737 11.943 1.00 86.44 114 ASN A N 1
ATOM 896 C CA . ASN A 1 114 ? -13.558 12.019 11.318 1.00 86.44 114 ASN A CA 1
ATOM 897 C C . ASN A 1 114 ? -12.714 11.780 10.059 1.00 86.44 114 ASN A C 1
ATOM 899 O O . ASN A 1 114 ? -11.588 11.300 10.153 1.00 86.44 114 ASN A O 1
ATOM 903 N N . ILE A 1 115 ? -13.262 12.121 8.893 1.00 84.69 115 ILE A N 1
ATOM 904 C CA . ILE A 1 115 ? -12.637 11.899 7.579 1.00 84.69 115 ILE A CA 1
ATOM 905 C C . ILE A 1 115 ? -11.370 12.733 7.347 1.00 84.69 115 ILE A C 1
ATOM 907 O O . ILE A 1 115 ? -10.555 12.373 6.498 1.00 84.69 115 ILE A O 1
ATOM 911 N N . SER A 1 116 ? -11.181 13.801 8.125 1.00 86.75 116 SER A N 1
ATOM 912 C CA . SER A 1 116 ? -9.996 14.664 8.096 1.00 86.75 116 SER A CA 1
ATOM 913 C C . SER A 1 116 ? -8.920 14.223 9.101 1.00 86.75 116 SER A C 1
ATOM 915 O O . SER A 1 116 ? -7.917 14.913 9.282 1.00 86.75 116 SER A O 1
ATOM 917 N N . GLN A 1 117 ? -9.111 13.087 9.784 1.00 89.06 117 GLN A N 1
ATOM 918 C CA . GLN A 1 117 ? -8.149 12.518 10.730 1.00 89.06 117 GLN A CA 1
ATOM 919 C C . GLN A 1 117 ? -7.789 11.074 10.367 1.00 89.06 117 GLN A C 1
ATOM 921 O O . GLN A 1 117 ? -8.632 10.273 9.966 1.00 89.06 117 GLN A O 1
ATOM 926 N N . THR A 1 118 ? -6.512 10.732 10.528 1.00 92.75 118 THR A N 1
ATOM 927 C CA . THR A 1 118 ? -6.010 9.369 10.314 1.00 92.75 118 THR A CA 1
ATOM 928 C C . THR A 1 118 ? -6.596 8.434 11.364 1.00 92.75 118 THR A C 1
ATOM 930 O O . THR A 1 118 ? -6.705 8.823 12.525 1.00 92.75 118 THR A O 1
ATOM 933 N N . LEU A 1 119 ? -6.964 7.207 10.987 1.00 94.94 119 LEU A N 1
ATOM 934 C CA . LEU A 1 119 ? -7.527 6.255 11.946 1.00 94.94 119 LEU A CA 1
ATOM 935 C C . LEU A 1 119 ? -6.444 5.615 12.810 1.00 94.94 119 LEU A C 1
ATOM 937 O O . LEU A 1 119 ? -6.604 5.570 14.022 1.00 94.94 119 LEU A O 1
ATOM 941 N N . PHE A 1 120 ? -5.350 5.150 12.206 1.00 96.81 120 PHE A N 1
ATOM 942 C CA . PHE A 1 120 ? -4.237 4.533 12.930 1.00 96.81 120 PHE A CA 1
ATOM 943 C C . PHE A 1 120 ? -2.924 5.257 12.663 1.00 96.81 120 PHE A C 1
ATOM 945 O O . PHE A 1 120 ? -2.516 5.417 11.513 1.00 96.81 120 PHE A O 1
ATOM 952 N N . VAL A 1 121 ? -2.232 5.643 13.731 1.00 97.38 121 VAL A N 1
ATOM 953 C CA . VAL A 1 121 ? -0.849 6.124 13.669 1.00 97.38 121 VAL A CA 1
ATOM 954 C C . VAL A 1 121 ? 0.032 5.095 14.361 1.00 97.38 121 VAL A C 1
ATOM 956 O O . VAL A 1 121 ? -0.123 4.858 15.557 1.00 97.38 121 VAL A O 1
ATOM 959 N N . LEU A 1 122 ? 0.926 4.468 13.602 1.00 97.69 122 LEU A N 1
ATOM 960 C CA . LEU A 1 122 ? 1.815 3.409 14.067 1.00 97.69 122 LEU A CA 1
ATOM 961 C C . LEU A 1 122 ? 3.228 3.957 14.244 1.00 97.69 122 LEU A C 1
ATOM 963 O O . LEU A 1 122 ? 3.822 4.443 13.282 1.00 97.69 122 LEU A O 1
ATOM 967 N N . GLN A 1 123 ? 3.773 3.830 15.450 1.00 96.50 123 GLN A N 1
ATOM 968 C CA . GLN A 1 123 ? 5.163 4.128 15.762 1.00 96.50 123 GLN A CA 1
ATOM 969 C C . GLN A 1 123 ? 5.852 2.881 16.305 1.00 96.50 123 GLN A C 1
ATOM 971 O O . GLN A 1 123 ? 5.611 2.480 17.444 1.00 96.50 123 GLN A O 1
ATOM 976 N N . ASN A 1 124 ? 6.679 2.249 15.466 1.00 95.31 124 ASN A N 1
ATOM 977 C CA . ASN A 1 124 ? 7.357 0.982 15.770 1.00 95.31 124 ASN A CA 1
ATOM 978 C C . ASN A 1 124 ? 6.386 -0.064 16.362 1.00 95.31 124 ASN A C 1
ATOM 980 O O . ASN A 1 124 ? 6.667 -0.685 17.386 1.00 95.31 124 ASN A O 1
ATOM 984 N N . SER A 1 125 ? 5.184 -0.158 15.788 1.00 96.38 125 SER A N 1
ATOM 985 C CA . SER A 1 125 ? 4.036 -0.848 16.391 1.00 96.38 125 SER A CA 1
ATOM 986 C C . SER A 1 125 ? 3.430 -1.879 15.455 1.00 96.38 125 SER A C 1
ATOM 988 O O . SER A 1 125 ? 3.641 -1.838 14.244 1.00 96.38 125 SER A O 1
ATOM 990 N N . GLN A 1 126 ? 2.635 -2.787 16.016 1.00 97.38 126 GLN A N 1
ATOM 991 C CA . GLN A 1 126 ? 1.971 -3.849 15.274 1.00 97.38 126 GLN A CA 1
ATOM 992 C C . GLN A 1 126 ? 0.446 -3.719 15.339 1.00 97.38 126 GLN A C 1
ATOM 994 O O . GLN A 1 126 ? -0.138 -3.614 16.415 1.00 97.38 126 GLN A O 1
ATOM 999 N N . LEU A 1 127 ? -0.200 -3.777 14.178 1.00 98.19 127 LEU A N 1
ATOM 1000 C CA . LEU A 1 127 ? -1.647 -3.850 14.028 1.00 98.19 127 LEU A CA 1
ATOM 1001 C C . LEU A 1 127 ? -2.012 -5.162 13.336 1.00 98.19 127 LEU A C 1
ATOM 1003 O O . LEU A 1 127 ? -1.787 -5.323 12.141 1.00 98.19 127 LEU A O 1
ATOM 1007 N N . ASN A 1 128 ? -2.628 -6.075 14.077 1.00 98.38 128 ASN A N 1
ATOM 1008 C CA . ASN A 1 128 ? -3.150 -7.321 13.535 1.00 98.38 128 ASN A CA 1
ATOM 1009 C C . ASN A 1 128 ? -4.664 -7.216 13.439 1.00 98.38 128 ASN A C 1
ATOM 1011 O O . ASN A 1 128 ? -5.342 -6.915 14.422 1.00 98.38 128 ASN A O 1
ATOM 1015 N N . THR A 1 129 ? -5.211 -7.499 12.271 1.00 98.06 129 THR A N 1
ATOM 1016 C CA . THR A 1 129 ? -6.653 -7.507 12.044 1.00 98.06 129 THR A CA 1
ATOM 1017 C C . THR A 1 129 ? -7.074 -8.846 11.467 1.00 98.06 129 THR A C 1
ATOM 1019 O O . THR A 1 129 ? -6.306 -9.514 10.786 1.00 98.06 129 THR A O 1
ATOM 1022 N N . SER A 1 130 ? -8.283 -9.291 11.789 1.00 97.50 130 SER A N 1
ATOM 1023 C CA . SER A 1 130 ? -8.842 -10.507 11.201 1.00 97.50 130 SER A CA 1
ATOM 1024 C C . SER A 1 130 ? -10.360 -10.441 11.217 1.00 97.50 130 SER A C 1
ATOM 1026 O O . SER A 1 130 ? -10.938 -9.915 12.173 1.00 97.50 130 SER A O 1
ATOM 1028 N N . HIS A 1 131 ? -10.993 -11.009 10.190 1.00 96.69 131 HIS A N 1
ATOM 1029 C CA . HIS A 1 131 ? -12.451 -11.114 10.079 1.00 96.69 131 HIS A CA 1
ATOM 1030 C C . HIS A 1 131 ? -13.163 -9.754 10.202 1.00 96.69 131 HIS A C 1
ATOM 1032 O O . HIS A 1 131 ? -14.204 -9.651 10.845 1.00 96.69 131 HIS A O 1
ATOM 1038 N N . LEU A 1 132 ? -12.574 -8.688 9.663 1.00 96.69 132 LEU A N 1
ATOM 1039 C CA . LEU A 1 132 ? -13.144 -7.341 9.657 1.00 96.69 132 LEU A CA 1
ATOM 1040 C C . LEU A 1 132 ? -12.601 -6.555 8.467 1.00 96.69 132 LEU A C 1
ATOM 1042 O O . LEU A 1 132 ? -11.479 -6.808 8.029 1.00 96.69 132 LEU A O 1
ATOM 1046 N N . SER A 1 133 ? -13.350 -5.550 8.014 1.00 96.75 133 SER A N 1
ATOM 1047 C CA . SER A 1 133 ? -12.864 -4.594 7.012 1.00 96.75 133 SER A CA 1
ATOM 1048 C C . SER A 1 133 ? -12.868 -3.165 7.530 1.00 96.75 133 SER A C 1
ATOM 1050 O O . SER A 1 133 ? -13.817 -2.718 8.171 1.00 96.75 133 SER A O 1
ATOM 1052 N N . ALA A 1 134 ? -11.832 -2.407 7.190 1.00 95.19 134 ALA A N 1
ATOM 1053 C CA . ALA A 1 134 ? -11.861 -0.958 7.256 1.00 95.19 134 ALA A CA 1
ATOM 1054 C C . ALA A 1 134 ? -12.580 -0.411 6.016 1.00 95.19 134 ALA A C 1
ATOM 1056 O O . ALA A 1 134 ? -12.197 -0.692 4.880 1.00 95.19 134 ALA A O 1
ATOM 1057 N N . GLN A 1 135 ? -13.633 0.366 6.226 1.00 91.50 135 GLN A N 1
ATOM 1058 C CA . GLN A 1 135 ? -14.404 0.977 5.158 1.00 91.50 135 GLN A CA 1
ATOM 1059 C C . GLN A 1 135 ? -13.971 2.432 4.965 1.00 91.50 135 GLN A C 1
ATOM 1061 O O . GLN A 1 135 ? -14.067 3.252 5.879 1.00 91.50 135 GLN A O 1
ATOM 1066 N N . LEU A 1 136 ? -13.514 2.755 3.755 1.00 88.12 136 LEU A N 1
ATOM 1067 C CA . LEU A 1 136 ? -13.148 4.112 3.370 1.00 88.12 136 LEU A CA 1
ATOM 1068 C C . LEU A 1 136 ? -14.378 4.870 2.887 1.00 88.12 136 LEU A C 1
ATOM 1070 O O . LEU A 1 136 ? -15.015 4.492 1.903 1.00 88.12 136 LEU A O 1
ATOM 1074 N N . TRP A 1 137 ? -14.686 5.968 3.570 1.00 81.81 137 TRP A N 1
ATOM 1075 C CA . TRP A 1 137 ? -15.816 6.828 3.253 1.00 81.81 137 TRP A CA 1
ATOM 1076 C C . TRP A 1 137 ? -15.368 8.285 3.271 1.00 81.81 137 TRP A C 1
ATOM 1078 O O . TRP A 1 137 ? -15.046 8.811 4.331 1.00 81.81 137 TRP A O 1
ATOM 1088 N N . GLY A 1 138 ? -15.315 8.923 2.097 1.00 77.88 138 GLY A N 1
ATOM 1089 C CA . GLY A 1 138 ? -14.986 10.348 1.964 1.00 77.88 138 GLY A CA 1
ATOM 1090 C C . GLY A 1 138 ? -13.661 10.770 2.606 1.00 77.88 138 GLY A C 1
ATOM 1091 O O . GLY A 1 138 ? -13.548 11.916 3.019 1.00 77.88 138 GLY A O 1
ATOM 1092 N N . ALA A 1 139 ? -12.705 9.851 2.769 1.00 80.75 139 ALA A N 1
ATOM 1093 C CA . ALA A 1 139 ? -11.473 10.116 3.503 1.00 80.75 139 ALA A CA 1
ATOM 1094 C C . ALA A 1 139 ? -10.648 11.215 2.811 1.00 80.75 139 ALA A C 1
ATOM 1096 O O . ALA A 1 139 ? -10.366 11.134 1.611 1.00 80.75 139 ALA A O 1
ATOM 1097 N N . GLU A 1 140 ? -10.266 12.228 3.588 1.00 83.56 140 GLU A N 1
ATOM 1098 C CA . GLU A 1 140 ? -9.423 13.351 3.159 1.00 83.56 140 GLU A CA 1
ATOM 1099 C C . GLU A 1 140 ? -7.956 13.137 3.549 1.00 83.56 140 GLU A C 1
ATOM 1101 O O . GLU A 1 140 ? -7.053 13.739 2.970 1.00 83.56 140 GLU A O 1
ATOM 1106 N N . VAL A 1 141 ? -7.708 12.257 4.521 1.00 86.94 141 VAL A N 1
ATOM 1107 C CA . VAL A 1 141 ? -6.374 11.877 4.992 1.00 86.94 141 VAL A CA 1
ATOM 1108 C C . VAL A 1 141 ? -6.247 10.364 5.112 1.00 86.94 141 VAL A C 1
ATOM 1110 O O . VAL A 1 141 ? -7.242 9.653 5.271 1.00 86.94 141 VAL A O 1
ATOM 1113 N N . ALA A 1 142 ? -5.005 9.877 5.081 1.00 91.94 142 ALA A N 1
ATOM 1114 C CA . ALA A 1 142 ? -4.736 8.449 5.058 1.00 91.94 142 ALA A CA 1
ATOM 1115 C C . ALA A 1 142 ? -5.336 7.696 6.245 1.00 91.94 142 ALA A C 1
ATOM 1117 O O . ALA A 1 142 ? -5.273 8.169 7.383 1.00 91.94 142 ALA A O 1
ATOM 1118 N N . LEU A 1 143 ? -5.875 6.504 5.967 1.00 94.50 143 LEU A N 1
ATOM 1119 C CA . LEU A 1 143 ? -6.438 5.603 6.974 1.00 94.50 143 LEU A CA 1
ATOM 1120 C C . LEU A 1 143 ? -5.371 5.204 7.993 1.00 94.50 143 LEU A C 1
ATOM 1122 O O . LEU A 1 143 ? -5.640 5.206 9.195 1.00 94.50 143 LEU A O 1
ATOM 1126 N N . ILE A 1 144 ? -4.165 4.891 7.513 1.00 97.50 144 ILE A N 1
ATOM 1127 C CA . ILE A 1 144 ? -3.037 4.488 8.350 1.00 97.50 144 ILE A CA 1
ATOM 1128 C C . ILE A 1 144 ? -1.796 5.307 8.006 1.00 97.50 144 ILE A C 1
ATOM 1130 O O . ILE A 1 144 ? -1.426 5.444 6.840 1.00 97.50 144 ILE A O 1
ATOM 1134 N N . ARG A 1 145 ? -1.119 5.806 9.039 1.00 97.50 145 ARG A N 1
ATOM 1135 C CA . ARG A 1 145 ? 0.205 6.422 8.942 1.00 97.50 145 ARG A CA 1
ATOM 1136 C C . ARG A 1 145 ? 1.205 5.623 9.757 1.00 97.50 145 ARG A C 1
ATOM 1138 O O . ARG A 1 145 ? 0.993 5.413 10.946 1.00 97.50 145 ARG A O 1
ATOM 1145 N N . SER A 1 146 ? 2.299 5.212 9.129 1.00 97.62 146 SER A N 1
ATOM 1146 C CA . SER A 1 146 ? 3.457 4.642 9.817 1.00 97.62 146 SER A CA 1
ATOM 1147 C C . SER A 1 146 ? 4.555 5.688 9.942 1.00 97.62 146 SER A C 1
ATOM 1149 O O . SER A 1 146 ? 4.889 6.362 8.966 1.00 97.62 146 SER A O 1
ATOM 1151 N N . GLN A 1 147 ? 5.124 5.808 11.132 1.00 96.56 147 GLN A N 1
ATOM 1152 C CA . GLN A 1 147 ? 6.221 6.713 11.445 1.00 96.56 147 GLN A CA 1
ATOM 1153 C C . GLN A 1 147 ? 7.166 6.079 12.470 1.00 96.56 147 GLN A C 1
ATOM 1155 O O . GLN A 1 147 ? 6.877 5.037 13.050 1.00 96.56 147 GLN A O 1
ATOM 1160 N N . GLY A 1 148 ? 8.299 6.729 12.710 1.00 91.69 148 GLY A N 1
ATOM 1161 C CA . GLY A 1 148 ? 9.293 6.295 13.688 1.00 91.69 148 GLY A CA 1
ATOM 1162 C C . GLY A 1 148 ? 10.620 5.915 13.046 1.00 91.69 148 GLY A C 1
ATOM 1163 O O . GLY A 1 148 ? 10.897 6.243 11.893 1.00 91.69 148 GLY A O 1
ATOM 1164 N N . ASN A 1 149 ? 11.471 5.262 13.834 1.00 92.69 149 ASN A N 1
ATOM 1165 C CA . ASN A 1 149 ? 12.836 4.918 13.430 1.00 92.69 149 ASN A CA 1
ATOM 1166 C C . ASN A 1 149 ? 13.030 3.423 13.153 1.00 92.69 149 ASN A C 1
ATOM 1168 O O . ASN A 1 149 ? 14.023 3.074 12.509 1.00 92.69 149 ASN A O 1
ATOM 1172 N N . GLY A 1 150 ? 12.113 2.582 13.639 1.00 94.06 150 GLY A N 1
ATOM 1173 C CA . GLY A 1 150 ? 12.091 1.133 13.468 1.00 94.06 150 GLY A CA 1
ATOM 1174 C C . GLY A 1 150 ? 10.962 0.666 12.548 1.00 94.06 150 GLY A C 1
ATOM 1175 O O . GLY A 1 150 ? 10.424 1.441 11.756 1.00 94.06 150 GLY A O 1
ATOM 1176 N N . MET A 1 151 ? 10.639 -0.623 12.651 1.00 96.88 151 MET A N 1
ATOM 1177 C CA . MET A 1 151 ? 9.629 -1.298 11.837 1.00 96.88 151 MET A CA 1
ATOM 1178 C C . MET A 1 151 ? 8.262 -1.279 12.519 1.00 96.88 151 MET A C 1
ATOM 1180 O O . MET A 1 151 ? 8.132 -1.731 13.656 1.00 96.88 151 MET A O 1
ATOM 1184 N N . SER A 1 152 ? 7.243 -0.829 11.795 1.00 98.50 152 SER A N 1
ATOM 1185 C CA . SER A 1 152 ? 5.841 -1.117 12.105 1.00 98.50 152 SER A CA 1
ATOM 1186 C C . SER A 1 152 ? 5.340 -2.289 11.260 1.00 98.50 152 SER A C 1
ATOM 1188 O O . SER A 1 152 ? 5.841 -2.538 10.163 1.00 98.50 152 SER A O 1
ATOM 1190 N N . ILE A 1 153 ? 4.338 -3.014 11.750 1.00 98.69 153 ILE A N 1
ATOM 1191 C CA . ILE A 1 153 ? 3.776 -4.193 11.083 1.00 98.69 153 ILE A CA 1
ATOM 1192 C C . ILE A 1 153 ? 2.258 -4.054 11.008 1.00 98.69 153 ILE A C 1
ATOM 1194 O O . ILE A 1 153 ? 1.611 -3.705 11.993 1.00 98.69 153 ILE A O 1
ATOM 1198 N N . ILE A 1 154 ? 1.686 -4.357 9.849 1.00 98.75 154 ILE A N 1
ATOM 1199 C CA . ILE A 1 154 ? 0.246 -4.500 9.660 1.00 98.75 154 ILE A CA 1
ATOM 1200 C C . ILE A 1 154 ? -0.008 -5.879 9.070 1.00 98.75 154 ILE A C 1
ATOM 1202 O O . ILE A 1 154 ? 0.563 -6.212 8.033 1.00 98.75 154 ILE A O 1
ATOM 1206 N N . ASP A 1 155 ? -0.867 -6.651 9.726 1.00 98.69 155 ASP A N 1
ATOM 1207 C CA . ASP A 1 155 ? -1.210 -8.016 9.333 1.00 98.69 155 ASP A CA 1
ATOM 1208 C C . ASP A 1 155 ? -2.731 -8.180 9.190 1.00 98.69 155 ASP A C 1
ATOM 1210 O O . ASP A 1 155 ? -3.503 -7.753 10.058 1.00 98.69 155 ASP A O 1
ATOM 1214 N N . GLY A 1 156 ? -3.170 -8.774 8.081 1.00 98.06 156 GLY A N 1
ATOM 1215 C CA . GLY A 1 156 ? -4.558 -9.186 7.856 1.00 98.06 156 GLY A CA 1
ATOM 1216 C C . GLY A 1 156 ? -5.541 -8.071 7.473 1.00 98.06 156 GLY A C 1
ATOM 1217 O O . GLY A 1 156 ? -6.749 -8.307 7.433 1.00 98.06 156 GLY A O 1
ATOM 1218 N N . LEU A 1 157 ? -5.072 -6.847 7.193 1.00 97.69 157 LEU A N 1
ATOM 1219 C CA . LEU A 1 157 ? -5.949 -5.701 6.914 1.00 97.69 157 LEU A CA 1
ATOM 1220 C C . LEU A 1 157 ? -6.779 -5.914 5.644 1.00 97.69 157 LEU A C 1
ATOM 1222 O O . LEU A 1 157 ? -6.261 -6.203 4.564 1.00 97.69 157 LEU A O 1
ATOM 1226 N N . ARG A 1 158 ? -8.088 -5.703 5.761 1.00 97.56 158 ARG A N 1
ATOM 1227 C CA . ARG A 1 158 ? -9.013 -5.603 4.630 1.00 97.56 158 ARG A CA 1
ATOM 1228 C C . ARG A 1 158 ? -9.504 -4.171 4.532 1.00 97.56 158 ARG A C 1
ATOM 1230 O O . ARG A 1 158 ? -9.948 -3.602 5.527 1.00 97.56 158 ARG A O 1
ATOM 1237 N N . VAL A 1 159 ? -9.423 -3.583 3.347 1.00 95.62 159 VAL A N 1
ATOM 1238 C CA . VAL A 1 159 ? -9.891 -2.227 3.067 1.00 95.62 159 VAL A CA 1
ATOM 1239 C C . VAL A 1 159 ? -10.882 -2.273 1.918 1.00 95.62 159 VAL A C 1
ATOM 1241 O O . VAL A 1 159 ? -10.569 -2.790 0.844 1.00 95.62 159 VAL A O 1
ATOM 1244 N N . ILE A 1 160 ? -12.069 -1.719 2.146 1.00 92.00 160 ILE A N 1
ATOM 1245 C CA . ILE A 1 160 ? -13.134 -1.636 1.147 1.00 92.00 160 ILE A CA 1
ATOM 1246 C C . ILE A 1 160 ? -13.592 -0.191 0.969 1.00 92.00 160 ILE A C 1
ATOM 1248 O O . ILE A 1 160 ? -13.699 0.557 1.941 1.00 92.00 160 ILE A O 1
ATOM 1252 N N . GLY A 1 161 ? -13.877 0.219 -0.263 1.00 85.25 161 GLY A N 1
ATOM 1253 C CA . GLY A 1 161 ? -14.568 1.484 -0.507 1.00 85.25 161 GLY A CA 1
ATOM 1254 C C . GLY A 1 161 ? -16.081 1.389 -0.294 1.00 85.25 161 GLY A C 1
ATOM 1255 O O . GLY A 1 161 ? -16.647 0.319 -0.048 1.00 85.25 161 GLY A O 1
ATOM 1256 N N . VAL A 1 162 ? -16.756 2.536 -0.396 1.00 77.69 162 VAL A N 1
ATOM 1257 C CA . VAL A 1 162 ? -18.222 2.633 -0.397 1.00 77.69 162 VAL A CA 1
ATOM 1258 C C . VAL A 1 162 ? -18.702 2.972 -1.806 1.00 77.69 162 VAL A C 1
ATOM 1260 O O . VAL A 1 162 ? -18.367 4.024 -2.342 1.00 77.69 162 VAL A O 1
ATOM 1263 N N . LYS A 1 163 ? -19.539 2.109 -2.393 1.00 59.12 163 LYS A N 1
ATOM 1264 C CA . LYS A 1 163 ? -20.206 2.345 -3.687 1.00 59.12 163 LYS A CA 1
ATOM 1265 C C . LYS A 1 163 ? -21.381 3.324 -3.538 1.00 59.12 163 LYS A C 1
ATOM 1267 O O . LYS A 1 163 ? -22.533 2.916 -3.648 1.00 59.12 163 LYS A O 1
ATOM 1272 N N . GLN A 1 164 ? -21.127 4.594 -3.228 1.00 57.38 164 GLN A N 1
ATOM 1273 C CA . GLN A 1 164 ? -22.166 5.633 -3.252 1.00 57.38 164 GLN A CA 1
ATOM 1274 C C . GLN A 1 164 ? -21.717 6.835 -4.084 1.00 57.38 164 GLN A C 1
ATOM 1276 O O . GLN A 1 164 ? -20.624 7.356 -3.890 1.00 57.38 164 GLN A O 1
ATOM 1281 N N . GLU A 1 165 ? -22.606 7.295 -4.969 1.00 48.69 165 GLU A N 1
ATOM 1282 C CA . GLU A 1 165 ? -22.378 8.275 -6.050 1.00 48.69 165 GLU A CA 1
ATOM 1283 C C . GLU A 1 165 ? -21.865 9.660 -5.611 1.00 48.69 165 GLU A C 1
ATOM 1285 O O . GLU A 1 165 ? -21.531 10.483 -6.456 1.00 48.69 165 GLU A O 1
ATOM 1290 N N . ARG A 1 166 ? -21.829 9.965 -4.307 1.00 52.38 166 ARG A N 1
ATOM 1291 C CA . ARG A 1 166 ? -21.581 11.332 -3.812 1.00 52.38 166 ARG A CA 1
ATOM 1292 C C . ARG A 1 166 ? -20.376 11.499 -2.895 1.00 52.38 166 ARG A C 1
ATOM 1294 O O . ARG A 1 166 ? -20.048 12.638 -2.573 1.00 52.38 166 ARG A O 1
ATOM 1301 N N . LYS A 1 167 ? -19.727 10.422 -2.438 1.00 61.22 167 LYS A N 1
ATOM 1302 C CA . LYS A 1 167 ? -18.561 10.543 -1.547 1.00 61.22 167 LYS A CA 1
ATOM 1303 C C . LYS A 1 167 ? -17.423 9.658 -1.986 1.00 61.22 167 LYS A C 1
ATOM 1305 O O . LYS A 1 167 ? -17.455 8.441 -1.834 1.00 61.22 167 LYS A O 1
ATOM 1310 N N . VAL A 1 168 ? -16.408 10.333 -2.489 1.00 66.44 168 VAL A N 1
ATOM 1311 C CA . VAL A 1 168 ? -15.243 9.722 -3.084 1.00 66.44 168 VAL A CA 1
ATOM 1312 C C . VAL A 1 168 ? -14.046 9.936 -2.161 1.00 66.44 168 VAL A C 1
ATOM 1314 O O . VAL A 1 168 ? -14.006 10.895 -1.393 1.00 66.44 168 VAL A O 1
ATOM 1317 N N . VAL A 1 169 ? -13.106 8.997 -2.162 1.00 69.50 169 VAL A N 1
ATOM 1318 C CA . VAL A 1 169 ? -11.872 9.115 -1.377 1.00 69.50 169 VAL A CA 1
ATOM 1319 C C . VAL A 1 169 ? -10.917 10.071 -2.095 1.00 69.50 169 VAL A C 1
ATOM 1321 O O . VAL A 1 169 ? -10.832 10.040 -3.320 1.00 69.50 169 VAL A O 1
ATOM 1324 N N . HIS A 1 170 ? -10.189 10.904 -1.347 1.00 70.12 170 HIS A N 1
ATOM 1325 C CA . HIS A 1 170 ? -9.287 11.923 -1.908 1.00 70.12 170 HIS A CA 1
ATOM 1326 C C . HIS A 1 170 ? -7.800 11.707 -1.554 1.00 70.12 170 HIS A C 1
ATOM 1328 O O . HIS A 1 170 ? -6.924 12.471 -1.987 1.00 70.12 170 HIS A O 1
ATOM 1334 N N . CYS A 1 171 ? -7.494 10.675 -0.766 1.00 76.75 171 CYS A N 1
ATOM 1335 C CA . CYS A 1 171 ? -6.176 10.432 -0.184 1.00 76.75 171 CYS A CA 1
ATOM 1336 C C . CYS A 1 171 ? -5.689 8.986 -0.358 1.00 76.75 171 CYS A C 1
ATOM 1338 O O . CYS A 1 171 ? -6.421 8.094 -0.787 1.00 76.75 171 CYS A O 1
ATOM 1340 N N . SER A 1 172 ? -4.434 8.759 0.025 1.00 87.94 172 SER A N 1
ATOM 1341 C CA . SER A 1 172 ? -3.824 7.436 0.163 1.00 87.94 172 SER A CA 1
ATOM 1342 C C . SER A 1 172 ? -4.547 6.608 1.225 1.00 87.94 172 SER A C 1
ATOM 1344 O O . SER A 1 172 ? -5.133 7.149 2.156 1.00 87.94 172 SER A O 1
ATOM 1346 N N . VAL A 1 173 ? -4.474 5.284 1.136 1.00 93.38 173 VAL A N 1
ATOM 1347 C CA . VAL A 1 173 ? -4.915 4.386 2.212 1.00 93.38 173 VAL A CA 1
ATOM 1348 C C . VAL A 1 173 ? -3.843 4.316 3.298 1.00 93.38 173 VAL A C 1
ATOM 1350 O O . VAL A 1 173 ? -4.150 4.407 4.485 1.00 93.38 173 VAL A O 1
ATOM 1353 N N . ILE A 1 174 ? -2.579 4.184 2.888 1.00 96.75 174 ILE A N 1
ATOM 1354 C CA . ILE A 1 174 ? -1.435 4.014 3.786 1.00 96.75 174 ILE A CA 1
ATOM 1355 C C . ILE A 1 174 ? -0.343 5.018 3.416 1.00 96.75 174 ILE A C 1
ATOM 1357 O O . ILE A 1 174 ? 0.038 5.130 2.252 1.00 96.75 174 ILE A O 1
ATOM 1361 N N . GLU A 1 175 ? 0.205 5.709 4.411 1.00 96.62 175 GLU A N 1
ATOM 1362 C CA . GLU A 1 175 ? 1.410 6.526 4.252 1.00 96.62 175 GLU A CA 1
ATOM 1363 C C . GLU A 1 175 ? 2.538 6.000 5.147 1.00 96.62 175 GLU A C 1
ATOM 1365 O O . GLU A 1 175 ? 2.358 5.808 6.351 1.00 96.62 175 GLU A O 1
ATOM 1370 N N . VAL A 1 176 ? 3.721 5.809 4.565 1.00 97.25 176 VAL A N 1
ATOM 1371 C CA . VAL A 1 176 ? 4.977 5.565 5.282 1.00 97.25 176 VAL A CA 1
ATOM 1372 C C . VAL A 1 176 ? 5.712 6.892 5.370 1.00 97.25 176 VAL A C 1
ATOM 1374 O O . VAL A 1 176 ? 6.320 7.344 4.400 1.00 97.25 176 VAL A O 1
ATOM 1377 N N . ILE A 1 177 ? 5.604 7.550 6.520 1.00 96.25 177 ILE A N 1
ATOM 1378 C CA . ILE A 1 177 ? 6.203 8.863 6.761 1.00 96.25 177 ILE A CA 1
ATOM 1379 C C . ILE A 1 177 ? 7.701 8.720 7.011 1.00 96.25 177 ILE A C 1
ATOM 1381 O O . ILE A 1 177 ? 8.499 9.422 6.393 1.00 96.25 177 ILE A O 1
ATOM 1385 N N . SER A 1 178 ? 8.078 7.803 7.900 1.00 96.00 178 SER A N 1
ATOM 1386 C CA . SER A 1 178 ? 9.464 7.493 8.233 1.00 96.00 178 SER A CA 1
ATOM 1387 C C . SER A 1 178 ? 9.609 6.065 8.753 1.00 96.00 178 SER A C 1
ATOM 1389 O O . SER A 1 178 ? 8.618 5.413 9.087 1.00 96.00 178 SER A O 1
ATOM 1391 N N . GLY A 1 179 ? 10.852 5.584 8.804 1.00 95.69 179 GLY A N 1
ATOM 1392 C CA . GLY A 1 179 ? 11.159 4.255 9.327 1.00 95.69 179 GLY A CA 1
ATOM 1393 C C . GLY A 1 179 ? 10.786 3.151 8.346 1.00 95.69 179 GLY A C 1
ATOM 1394 O O . GLY A 1 179 ? 10.876 3.331 7.128 1.00 95.69 179 GLY A O 1
ATOM 1395 N N . GLU A 1 180 ? 10.416 1.993 8.875 1.00 98.06 180 GLU A N 1
ATOM 1396 C CA . GLU A 1 180 ? 10.120 0.800 8.089 1.00 98.06 180 GLU A CA 1
ATOM 1397 C C . GLU A 1 180 ? 8.662 0.365 8.302 1.00 98.06 180 GLU A C 1
ATOM 1399 O O . GLU A 1 180 ? 8.105 0.530 9.390 1.00 98.06 180 GLU A O 1
ATOM 1404 N N . LEU A 1 181 ? 8.024 -0.175 7.261 1.00 98.69 181 LEU A N 1
ATOM 1405 C CA . LEU A 1 181 ? 6.679 -0.744 7.342 1.00 98.69 181 LEU A CA 1
ATOM 1406 C C . LEU A 1 181 ? 6.623 -2.113 6.663 1.00 98.69 181 LEU A C 1
ATOM 1408 O O . LEU A 1 181 ? 7.034 -2.259 5.512 1.00 98.69 181 LEU A O 1
ATOM 1412 N N . SER A 1 182 ? 6.056 -3.090 7.366 1.00 98.69 182 SER A N 1
ATOM 1413 C CA . SER A 1 182 ? 5.734 -4.418 6.855 1.00 98.69 182 SER A CA 1
ATOM 1414 C C . SER A 1 182 ? 4.222 -4.574 6.711 1.00 98.69 182 SER A C 1
ATOM 1416 O O . SER A 1 182 ? 3.480 -4.368 7.670 1.00 98.69 182 SER A O 1
ATOM 1418 N N . LEU A 1 183 ? 3.773 -4.927 5.512 1.00 98.75 183 LEU A N 1
ATOM 1419 C CA . LEU A 1 183 ? 2.385 -5.188 5.156 1.00 98.75 183 LEU A CA 1
ATOM 1420 C C . LEU A 1 183 ? 2.240 -6.666 4.793 1.00 98.75 183 LEU A C 1
ATOM 1422 O O . LEU A 1 183 ? 2.804 -7.111 3.794 1.00 98.75 183 LEU A O 1
ATOM 1426 N N . ILE A 1 184 ? 1.491 -7.418 5.591 1.00 98.69 184 ILE A N 1
ATOM 1427 C CA . ILE A 1 184 ? 1.324 -8.865 5.437 1.00 98.69 184 ILE A CA 1
ATOM 1428 C C . ILE A 1 184 ? -0.161 -9.173 5.288 1.00 98.69 184 ILE A C 1
ATOM 1430 O O . ILE A 1 184 ? -0.973 -8.678 6.063 1.00 98.69 184 ILE A O 1
ATOM 1434 N N . ASP A 1 185 ? -0.508 -9.978 4.283 1.00 98.25 185 ASP A N 1
ATOM 1435 C CA . ASP A 1 185 ? -1.886 -10.412 4.031 1.00 98.25 185 ASP A CA 1
ATOM 1436 C C . ASP A 1 185 ? -2.864 -9.228 4.007 1.00 98.25 185 ASP A C 1
ATOM 1438 O O . ASP A 1 185 ? -3.727 -9.084 4.870 1.00 98.25 185 ASP A O 1
ATOM 1442 N N . ILE A 1 186 ? -2.701 -8.330 3.034 1.00 98.06 186 ILE A N 1
ATOM 1443 C CA . ILE A 1 186 ? -3.539 -7.132 2.911 1.00 98.06 186 ILE A CA 1
ATOM 1444 C C . ILE A 1 186 ? -4.383 -7.217 1.643 1.00 98.06 186 ILE A C 1
ATOM 1446 O O . ILE A 1 186 ? -3.893 -7.563 0.565 1.00 98.06 186 ILE A O 1
ATOM 1450 N N . GLN A 1 187 ? -5.647 -6.818 1.745 1.00 96.75 187 GLN A N 1
ATOM 1451 C CA . GLN A 1 187 ? -6.530 -6.648 0.595 1.00 96.75 187 GLN A CA 1
ATOM 1452 C C . GLN A 1 187 ? -7.091 -5.231 0.566 1.00 96.75 187 GLN A C 1
ATOM 1454 O O . GLN A 1 187 ? -7.652 -4.764 1.553 1.00 96.75 187 GLN A O 1
ATOM 1459 N N . ILE A 1 188 ? -6.990 -4.573 -0.585 1.00 93.75 188 ILE A N 1
ATOM 1460 C CA . ILE A 1 188 ? -7.601 -3.272 -0.850 1.00 93.75 188 ILE A CA 1
ATOM 1461 C C . ILE A 1 188 ? -8.483 -3.411 -2.088 1.00 93.75 188 ILE A C 1
ATOM 1463 O O . ILE A 1 188 ? -7.996 -3.763 -3.166 1.00 93.75 188 ILE A O 1
ATOM 1467 N N . LYS A 1 189 ? -9.784 -3.146 -1.951 1.00 90.88 189 LYS A N 1
ATOM 1468 C CA . LYS A 1 189 ? -10.717 -3.313 -3.065 1.00 90.88 189 LYS A CA 1
ATOM 1469 C C . LYS A 1 189 ? -11.873 -2.329 -3.090 1.00 90.88 189 LYS A C 1
ATOM 1471 O O . LYS A 1 189 ? -12.218 -1.727 -2.078 1.00 90.88 189 LYS A O 1
ATOM 1476 N N . ASP A 1 190 ? -12.498 -2.226 -4.259 1.00 86.06 190 ASP A N 1
ATOM 1477 C CA . ASP A 1 190 ? -13.764 -1.515 -4.463 1.00 86.06 190 ASP A CA 1
ATOM 1478 C C . ASP A 1 190 ? -13.706 -0.032 -4.045 1.00 86.06 190 ASP A C 1
ATOM 1480 O O . ASP A 1 190 ? -14.679 0.505 -3.515 1.00 86.06 190 ASP A O 1
ATOM 1484 N N . ILE A 1 191 ? -12.558 0.630 -4.233 1.00 84.31 191 ILE A N 1
ATOM 1485 C CA . ILE A 1 191 ? -12.378 2.045 -3.877 1.00 84.31 191 ILE A CA 1
ATOM 1486 C C . ILE A 1 191 ? -12.640 2.917 -5.099 1.00 84.31 191 ILE A C 1
ATOM 1488 O O . ILE A 1 191 ? -11.977 2.762 -6.123 1.00 84.31 191 ILE A O 1
ATOM 1492 N N . ASN A 1 192 ? -13.536 3.889 -4.939 1.00 80.31 192 ASN A N 1
ATOM 1493 C CA . ASN A 1 192 ? -13.694 5.002 -5.866 1.00 80.31 192 ASN A CA 1
ATOM 1494 C C . ASN A 1 192 ? -12.917 6.213 -5.331 1.00 80.31 192 ASN A C 1
ATOM 1496 O O . ASN A 1 192 ? -13.092 6.599 -4.169 1.00 80.31 192 ASN A O 1
ATOM 1500 N N . ILE A 1 193 ? -12.072 6.805 -6.172 1.00 77.19 193 ILE A N 1
ATOM 1501 C CA . ILE A 1 193 ? -11.234 7.969 -5.853 1.00 77.19 193 ILE A CA 1
ATOM 1502 C C . ILE A 1 193 ? -11.560 9.108 -6.821 1.00 77.19 193 ILE A C 1
ATOM 1504 O O . ILE A 1 193 ? -11.676 8.873 -8.020 1.00 77.19 193 ILE A O 1
ATOM 1508 N N . SER A 1 194 ? -11.697 10.336 -6.320 1.00 72.81 194 SER A N 1
ATOM 1509 C CA . SER A 1 194 ? -11.870 11.533 -7.149 1.00 72.81 194 SER A CA 1
ATOM 1510 C C . SER A 1 194 ? -11.045 12.689 -6.612 1.00 72.81 194 SER A C 1
ATOM 1512 O O . SER A 1 194 ? -10.432 12.609 -5.545 1.00 72.81 194 SER A O 1
ATOM 1514 N N . GLU A 1 195 ? -10.995 13.777 -7.368 1.00 62.50 195 GLU A N 1
ATOM 1515 C CA . GLU A 1 195 ? -10.303 14.992 -6.966 1.00 62.50 195 GLU A CA 1
ATOM 1516 C C . GLU A 1 195 ? -11.166 15.842 -6.017 1.00 62.50 195 GLU A C 1
ATOM 1518 O O . GLU 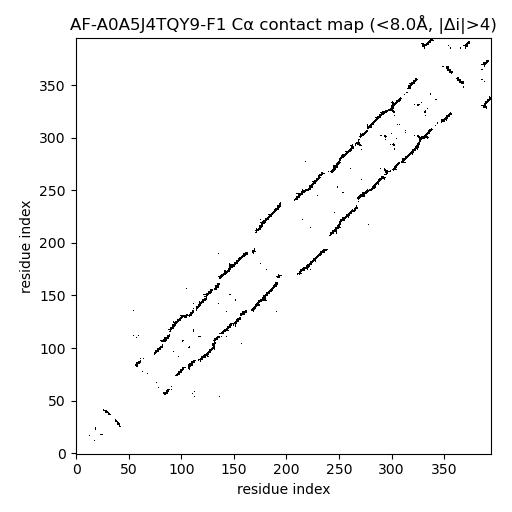A 1 195 ? -12.373 16.001 -6.216 1.00 62.50 195 GLU A O 1
ATOM 1523 N N . ASN A 1 196 ? -10.545 16.406 -4.977 1.00 57.25 196 ASN A N 1
ATOM 1524 C CA . ASN A 1 196 ? -11.203 17.383 -4.115 1.00 57.25 196 ASN A CA 1
ATOM 1525 C C . ASN A 1 196 ? -11.140 18.760 -4.789 1.00 57.25 196 ASN A C 1
ATOM 1527 O O . ASN A 1 196 ? -10.076 19.377 -4.855 1.00 57.25 196 ASN A O 1
ATOM 1531 N N . GLN A 1 197 ? -12.280 19.267 -5.265 1.00 50.62 197 GLN A N 1
ATOM 1532 C CA . GLN A 1 197 ? -12.346 20.560 -5.955 1.00 50.62 197 GLN A CA 1
ATOM 1533 C C . GLN A 1 197 ? -11.929 21.753 -5.071 1.00 50.62 197 GLN A C 1
ATOM 1535 O O . GLN A 1 197 ? -11.544 22.796 -5.589 1.00 50.62 197 GLN A O 1
ATOM 1540 N N . ASN A 1 198 ? -11.928 21.616 -3.743 1.00 47.25 198 ASN A N 1
ATOM 1541 C CA . ASN A 1 198 ? -11.509 22.697 -2.847 1.00 47.25 198 ASN A CA 1
ATOM 1542 C C . ASN A 1 198 ? -9.976 22.873 -2.771 1.00 47.25 198 ASN A C 1
ATOM 1544 O O . ASN A 1 198 ? -9.514 23.924 -2.330 1.00 47.25 198 ASN A O 1
ATOM 1548 N N . GLU A 1 199 ? -9.174 21.915 -3.261 1.00 46.91 199 GLU A N 1
ATOM 1549 C CA . GLU A 1 199 ? -7.716 22.081 -3.439 1.00 46.91 199 GLU A CA 1
ATOM 1550 C C . GLU A 1 199 ? -7.353 22.870 -4.724 1.00 46.91 199 GLU A C 1
ATOM 1552 O O . GLU A 1 199 ? -6.180 23.142 -4.979 1.00 46.91 199 GLU A O 1
ATOM 1557 N N . ILE A 1 200 ? -8.337 23.291 -5.535 1.00 47.12 200 ILE A N 1
ATOM 1558 C CA . ILE A 1 200 ? -8.120 23.934 -6.849 1.00 47.12 200 ILE A CA 1
ATOM 1559 C C . ILE A 1 200 ? -7.501 25.345 -6.746 1.00 47.12 200 ILE A C 1
ATOM 1561 O O . ILE A 1 200 ? -6.874 25.807 -7.706 1.00 47.12 200 ILE A O 1
ATOM 1565 N N . ASN A 1 201 ? -7.600 26.026 -5.599 1.00 42.31 201 ASN A N 1
ATOM 1566 C CA . ASN A 1 201 ? -7.345 27.472 -5.501 1.00 42.31 201 ASN A CA 1
ATOM 1567 C C . ASN A 1 201 ? -5.877 27.925 -5.318 1.00 42.31 201 ASN A C 1
ATOM 1569 O O . ASN A 1 201 ? -5.642 29.130 -5.248 1.00 42.31 201 ASN A O 1
ATOM 1573 N N . SER A 1 202 ? -4.866 27.044 -5.319 1.00 41.91 202 SER A N 1
ATOM 1574 C CA . SER A 1 202 ? -3.444 27.460 -5.345 1.00 41.91 202 SER A CA 1
ATOM 1575 C C . SER A 1 202 ? -2.760 27.101 -6.672 1.00 41.91 202 SER A C 1
ATOM 1577 O O . SER A 1 202 ? -2.087 26.087 -6.838 1.00 41.91 202 SER A O 1
ATOM 1579 N N . VAL A 1 203 ? -2.927 27.977 -7.666 1.00 42.41 203 VAL A N 1
ATOM 1580 C CA . VAL A 1 203 ? -2.480 27.781 -9.062 1.00 42.41 203 VAL A CA 1
ATOM 1581 C C . VAL A 1 203 ? -0.949 27.646 -9.221 1.00 42.41 203 VAL A C 1
ATOM 1583 O O . VAL A 1 203 ? -0.502 27.072 -10.209 1.00 42.41 203 VAL A O 1
ATOM 1586 N N . ASN A 1 204 ? -0.137 28.053 -8.237 1.00 39.53 204 ASN A N 1
ATOM 1587 C CA . ASN A 1 204 ? 1.331 28.085 -8.366 1.00 39.53 204 ASN A CA 1
ATOM 1588 C C . ASN A 1 204 ? 2.103 26.940 -7.674 1.00 39.53 204 ASN A C 1
ATOM 1590 O O . ASN A 1 204 ? 3.294 26.790 -7.933 1.00 39.53 204 ASN A O 1
ATOM 1594 N N . GLU A 1 205 ? 1.459 26.079 -6.874 1.00 43.53 205 GLU A N 1
ATOM 1595 C CA . GLU A 1 205 ? 2.103 24.883 -6.281 1.00 43.53 205 GLU A CA 1
ATOM 1596 C C . GLU A 1 205 ? 1.750 23.575 -7.015 1.00 43.53 205 GLU A C 1
ATOM 1598 O O . GLU A 1 205 ? 2.099 22.477 -6.578 1.00 43.53 205 GLU A O 1
ATOM 1603 N N . ARG A 1 206 ? 1.089 23.686 -8.177 1.00 45.19 206 ARG A N 1
ATOM 1604 C CA . ARG A 1 206 ? 0.631 22.586 -9.045 1.00 45.19 206 ARG A CA 1
ATOM 1605 C C . ARG A 1 206 ? 1.760 21.838 -9.770 1.00 45.19 206 ARG A C 1
ATOM 1607 O O . ARG A 1 206 ? 1.605 21.423 -10.915 1.00 45.19 206 ARG A O 1
ATOM 1614 N N . ARG A 1 207 ? 2.906 21.598 -9.129 1.00 42.69 207 ARG A N 1
ATOM 1615 C CA . ARG A 1 207 ? 3.778 20.513 -9.596 1.00 42.69 207 ARG A CA 1
ATOM 1616 C C . ARG A 1 207 ? 3.084 19.197 -9.261 1.00 42.69 207 ARG A C 1
ATOM 1618 O O . ARG A 1 207 ? 3.161 18.758 -8.124 1.00 42.69 207 ARG A O 1
ATOM 1625 N N . ASN A 1 208 ? 2.396 18.611 -10.245 1.00 49.94 208 ASN A N 1
ATOM 1626 C CA . ASN A 1 208 ? 2.123 17.175 -10.396 1.00 49.94 208 ASN A CA 1
ATOM 1627 C C . ASN A 1 208 ? 2.193 16.365 -9.086 1.00 49.94 208 ASN A C 1
ATOM 1629 O O . ASN A 1 208 ? 3.117 15.568 -8.915 1.00 49.94 208 ASN A O 1
ATOM 1633 N N . LYS A 1 209 ? 1.253 16.559 -8.148 1.00 58.06 209 LYS A N 1
ATOM 1634 C CA . LYS A 1 209 ? 1.177 15.719 -6.942 1.00 58.06 209 LYS A CA 1
ATOM 1635 C C . LYS A 1 209 ? 0.638 14.355 -7.360 1.00 58.06 209 LYS A C 1
ATOM 1637 O O . LYS A 1 209 ? -0.561 14.101 -7.309 1.00 58.06 209 LYS A O 1
ATOM 1642 N N . MET A 1 210 ? 1.522 13.507 -7.874 1.00 69.31 210 MET A N 1
ATOM 1643 C CA . MET A 1 210 ? 1.195 12.112 -8.125 1.00 69.31 210 MET A CA 1
ATOM 1644 C C . MET A 1 210 ? 0.921 11.444 -6.782 1.00 69.31 210 MET A C 1
ATOM 1646 O O . MET A 1 210 ? 1.715 11.594 -5.855 1.00 69.31 210 MET A O 1
ATOM 1650 N N . LYS A 1 211 ? -0.201 10.731 -6.686 1.00 78.81 211 LYS A N 1
ATOM 1651 C CA . LYS A 1 211 ? -0.636 10.077 -5.448 1.00 78.81 211 LYS A CA 1
ATOM 1652 C C . LYS A 1 211 ? -0.529 8.557 -5.558 1.00 78.81 211 LYS A C 1
ATOM 1654 O O . LYS A 1 211 ? -0.505 7.995 -6.658 1.00 78.81 211 LYS A O 1
ATOM 1659 N N . GLY A 1 212 ? -0.443 7.890 -4.417 1.00 85.31 212 GLY A N 1
ATOM 1660 C CA . GLY A 1 212 ? -0.447 6.435 -4.286 1.00 85.31 212 GLY A CA 1
ATOM 1661 C C . GLY A 1 212 ? -1.581 5.957 -3.382 1.00 85.31 212 GLY A C 1
ATOM 1662 O O . GLY A 1 212 ? -1.934 6.654 -2.437 1.00 85.31 212 GLY A O 1
ATOM 1663 N N . LEU A 1 213 ? -2.131 4.756 -3.601 1.00 90.25 213 LEU A N 1
ATOM 1664 C CA . LEU A 1 213 ? -2.917 4.091 -2.541 1.00 90.25 213 LEU A CA 1
A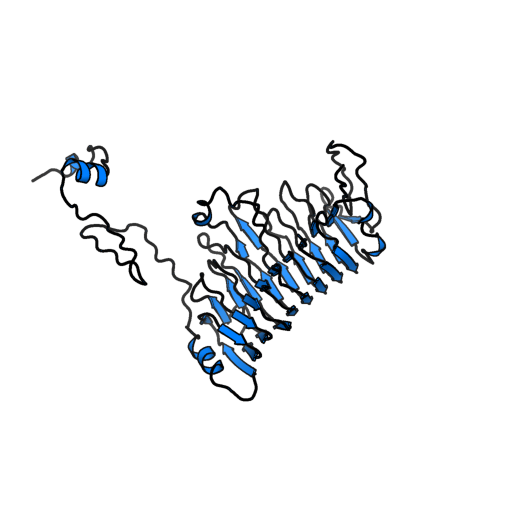TOM 1665 C C . LEU A 1 213 ? -2.028 3.811 -1.322 1.00 90.25 213 LEU A C 1
ATOM 1667 O O . LEU A 1 213 ? -2.475 3.914 -0.182 1.00 90.25 213 LEU A O 1
ATOM 1671 N N . ILE A 1 214 ? -0.761 3.498 -1.580 1.00 94.69 214 ILE A N 1
ATOM 1672 C CA . ILE A 1 214 ? 0.313 3.436 -0.599 1.00 94.69 214 ILE A CA 1
ATOM 1673 C C . ILE A 1 214 ? 1.382 4.443 -1.016 1.00 94.69 214 ILE A C 1
ATOM 1675 O O . ILE A 1 214 ? 1.834 4.423 -2.162 1.00 94.69 214 ILE A O 1
ATOM 1679 N N . GLU A 1 215 ? 1.801 5.308 -0.098 1.00 94.44 215 GLU A N 1
ATOM 1680 C CA . GLU A 1 215 ? 2.845 6.300 -0.362 1.00 94.44 215 GLU A CA 1
ATOM 1681 C C . GLU A 1 215 ? 4.021 6.157 0.596 1.00 94.44 215 GLU A C 1
ATOM 1683 O O . GLU A 1 215 ? 3.859 6.260 1.811 1.00 94.44 215 GLU A O 1
ATOM 1688 N N . MET A 1 216 ? 5.222 5.995 0.044 1.00 95.88 216 MET A N 1
ATOM 1689 C CA . MET A 1 216 ? 6.472 6.149 0.782 1.00 95.88 216 MET A CA 1
ATOM 1690 C C . MET A 1 216 ? 6.963 7.586 0.642 1.00 95.88 216 MET A C 1
ATOM 1692 O O . MET A 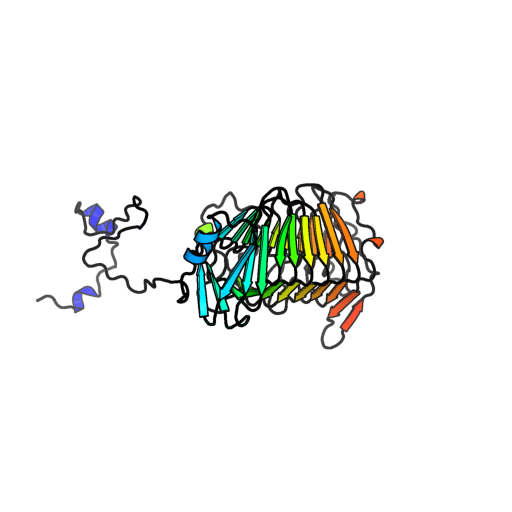1 216 ? 7.302 8.023 -0.462 1.00 95.88 216 MET A O 1
ATOM 1696 N N . LYS A 1 217 ? 6.998 8.321 1.756 1.00 93.19 217 LYS A N 1
ATOM 1697 C CA . LYS A 1 217 ? 7.532 9.686 1.810 1.00 93.19 217 LYS A CA 1
ATOM 1698 C C . LYS A 1 217 ? 9.064 9.669 1.833 1.00 93.19 217 LYS A C 1
ATOM 1700 O O . LYS A 1 217 ? 9.691 8.620 1.928 1.00 93.19 217 LYS A O 1
ATOM 1705 N N . GLU A 1 218 ? 9.667 10.850 1.768 1.00 90.44 218 GLU A N 1
ATOM 1706 C CA . GLU A 1 218 ? 11.121 11.037 1.637 1.00 90.44 218 GLU A CA 1
ATOM 1707 C C . GLU A 1 218 ? 11.941 10.409 2.776 1.00 90.44 218 GLU A C 1
ATOM 1709 O O . GLU A 1 218 ? 13.065 9.975 2.549 1.00 90.44 218 GLU A O 1
ATOM 1714 N N . ASN A 1 219 ? 11.376 10.311 3.984 1.00 93.44 219 ASN A N 1
ATOM 1715 C CA . ASN A 1 219 ? 12.059 9.735 5.147 1.00 93.44 219 ASN A CA 1
ATOM 1716 C C . ASN A 1 219 ? 11.767 8.235 5.350 1.00 93.44 219 ASN A C 1
ATOM 1718 O O . ASN A 1 219 ? 12.223 7.646 6.338 1.00 93.44 219 ASN A O 1
ATOM 1722 N N . ALA A 1 220 ? 10.990 7.609 4.460 1.00 95.12 220 ALA A N 1
ATOM 1723 C CA . ALA A 1 220 ? 10.723 6.177 4.505 1.00 95.12 220 ALA A CA 1
ATOM 1724 C C . ALA A 1 220 ? 11.990 5.385 4.151 1.00 95.12 220 ALA A C 1
ATOM 1726 O O . ALA A 1 220 ? 12.679 5.686 3.177 1.00 95.12 220 ALA A O 1
ATOM 1727 N N . LYS A 1 221 ? 12.289 4.343 4.931 1.00 96.62 221 LYS A N 1
ATOM 1728 C CA . LYS A 1 221 ? 13.472 3.495 4.738 1.00 96.62 221 LYS A CA 1
ATOM 1729 C C . LYS A 1 221 ? 13.134 2.217 3.991 1.00 96.62 221 LYS A C 1
ATOM 1731 O O . LYS A 1 221 ? 13.798 1.890 3.012 1.00 96.62 221 LYS A O 1
ATOM 1736 N N . VAL A 1 222 ? 12.111 1.489 4.438 1.00 97.81 222 VAL A N 1
ATOM 1737 C CA . VAL A 1 222 ? 11.728 0.195 3.858 1.00 97.81 222 VAL A CA 1
ATOM 1738 C C . VAL A 1 222 ? 10.212 0.050 3.843 1.00 97.81 222 VAL A C 1
ATOM 1740 O O . VAL A 1 222 ? 9.545 0.340 4.832 1.00 97.81 222 VAL A O 1
ATOM 1743 N N . LEU A 1 223 ? 9.682 -0.448 2.732 1.00 98.50 223 LEU A N 1
ATOM 1744 C CA . LEU A 1 223 ? 8.331 -0.980 2.631 1.00 98.50 223 LEU A CA 1
ATOM 1745 C C . LEU A 1 223 ? 8.434 -2.444 2.204 1.00 98.50 223 LEU A C 1
ATOM 1747 O O . LEU A 1 223 ? 8.826 -2.745 1.075 1.00 98.50 223 LEU A O 1
ATOM 1751 N N . TYR A 1 224 ? 8.118 -3.348 3.126 1.00 98.62 224 TYR A N 1
ATOM 1752 C CA . TYR A 1 224 ? 7.991 -4.775 2.865 1.00 98.62 224 TYR A CA 1
ATOM 1753 C C . TYR A 1 224 ? 6.516 -5.120 2.679 1.00 98.62 224 TYR A C 1
ATOM 1755 O O . TYR A 1 224 ? 5.681 -4.720 3.484 1.00 98.62 224 TYR A O 1
ATOM 1763 N N . ILE A 1 225 ? 6.194 -5.846 1.615 1.00 98.62 225 ILE A N 1
ATOM 1764 C CA . ILE A 1 225 ? 4.832 -6.247 1.281 1.00 98.62 225 ILE A CA 1
ATOM 1765 C C . ILE A 1 225 ? 4.828 -7.722 0.895 1.00 98.62 225 ILE A C 1
ATOM 1767 O O . ILE A 1 225 ? 5.564 -8.130 -0.006 1.00 98.62 225 ILE A O 1
ATOM 1771 N N . GLU A 1 226 ? 3.956 -8.501 1.524 1.00 98.44 226 GLU A N 1
ATOM 1772 C CA . GLU A 1 226 ? 3.760 -9.921 1.244 1.00 98.44 226 GLU A CA 1
ATOM 1773 C C . GLU A 1 226 ? 2.267 -10.276 1.233 1.00 98.44 226 GLU A C 1
ATOM 1775 O O . GLU A 1 226 ? 1.503 -9.787 2.067 1.00 98.44 226 GLU A O 1
ATOM 1780 N N . LYS A 1 227 ? 1.846 -11.149 0.302 1.00 98.00 227 LYS A N 1
ATOM 1781 C CA . LYS A 1 227 ? 0.446 -11.609 0.167 1.00 98.00 227 LYS A CA 1
ATOM 1782 C C . LYS A 1 227 ? -0.536 -10.444 0.047 1.00 98.00 227 LYS A C 1
ATOM 1784 O O . LYS A 1 227 ? -1.548 -10.366 0.736 1.00 98.00 227 LYS A O 1
ATOM 1789 N N . PHE A 1 228 ? -0.215 -9.503 -0.828 1.00 96.44 228 PHE A N 1
ATOM 1790 C CA . PHE A 1 228 ? -0.974 -8.273 -0.994 1.00 96.44 228 PHE A CA 1
ATOM 1791 C C . PHE A 1 228 ? -1.855 -8.330 -2.241 1.00 96.44 228 PHE A C 1
ATOM 1793 O O . PHE A 1 228 ? -1.424 -8.817 -3.288 1.00 96.44 228 PHE A O 1
ATOM 1800 N N . SER A 1 229 ? -3.083 -7.816 -2.159 1.00 95.31 229 SER A N 1
ATOM 1801 C CA . SER A 1 229 ? -3.999 -7.747 -3.301 1.00 95.31 229 SER A CA 1
ATOM 1802 C C . SER A 1 229 ? -4.664 -6.380 -3.442 1.00 95.31 229 SER A C 1
ATOM 1804 O O . SER A 1 229 ? -5.260 -5.865 -2.497 1.00 95.31 229 SER A O 1
ATOM 1806 N N . ILE A 1 230 ? -4.590 -5.812 -4.649 1.00 91.44 230 ILE A N 1
ATOM 1807 C CA . ILE A 1 230 ? -5.390 -4.651 -5.059 1.00 91.44 230 ILE A CA 1
ATOM 1808 C C . ILE A 1 230 ? -6.287 -5.043 -6.221 1.00 91.44 230 ILE A C 1
ATOM 1810 O O . ILE A 1 230 ? -5.807 -5.565 -7.232 1.00 91.44 230 ILE A O 1
ATOM 1814 N N . THR A 1 231 ? -7.580 -4.753 -6.092 1.00 88.94 231 THR A N 1
ATOM 1815 C CA . THR A 1 231 ? -8.585 -5.080 -7.111 1.00 88.94 231 THR A CA 1
ATOM 1816 C C . THR A 1 231 ? -9.674 -4.017 -7.189 1.00 88.94 231 THR A C 1
ATOM 1818 O O . THR A 1 231 ? -10.111 -3.521 -6.157 1.00 88.94 231 THR A O 1
ATOM 1821 N N . ASN A 1 232 ? -10.196 -3.742 -8.383 1.00 80.62 232 ASN A N 1
ATOM 1822 C CA . ASN A 1 232 ? -11.366 -2.875 -8.577 1.00 80.62 232 ASN A CA 1
ATOM 1823 C C . ASN A 1 232 ? -11.224 -1.477 -7.934 1.00 80.62 232 ASN A C 1
ATOM 1825 O O . ASN A 1 232 ? -12.023 -1.081 -7.086 1.00 80.62 232 ASN A O 1
ATOM 1829 N N . ILE A 1 233 ? -10.169 -0.750 -8.303 1.00 81.50 233 ILE A N 1
ATOM 1830 C CA . ILE A 1 233 ? -9.989 0.652 -7.915 1.00 81.50 233 ILE A CA 1
ATOM 1831 C C . ILE A 1 233 ? -10.384 1.510 -9.109 1.00 81.50 233 ILE A C 1
ATOM 1833 O O . ILE A 1 233 ? -9.836 1.346 -10.198 1.00 81.50 233 ILE A O 1
ATOM 1837 N N . ASN A 1 234 ? -11.328 2.413 -8.891 1.00 76.44 234 ASN A N 1
ATOM 1838 C CA . ASN A 1 234 ? -11.892 3.279 -9.913 1.00 76.44 234 ASN A CA 1
ATOM 1839 C C . ASN A 1 234 ? -11.539 4.736 -9.599 1.00 76.44 234 ASN A C 1
ATOM 1841 O O . ASN A 1 234 ? -11.543 5.158 -8.441 1.00 76.44 234 ASN A O 1
ATOM 1845 N N . LEU A 1 235 ? -11.200 5.497 -10.633 1.00 72.50 235 LEU A N 1
ATOM 1846 C CA . LEU A 1 235 ? -10.731 6.873 -10.519 1.00 72.50 235 LEU A CA 1
ATOM 1847 C C . LEU A 1 235 ? -11.620 7.764 -11.393 1.00 72.50 235 LEU A C 1
ATOM 1849 O O . LEU A 1 235 ? -11.597 7.689 -12.621 1.00 72.50 235 LEU A O 1
ATOM 1853 N N . GLU A 1 236 ? -12.437 8.587 -10.746 1.00 67.19 236 GLU A N 1
ATOM 1854 C CA . GLU A 1 236 ? -13.477 9.403 -11.373 1.00 67.19 236 GLU A CA 1
ATOM 1855 C C . GLU A 1 236 ? -13.108 10.890 -11.310 1.00 67.19 236 GLU A C 1
ATOM 1857 O O . GLU A 1 236 ? -12.652 11.380 -10.281 1.00 67.19 236 GLU A O 1
ATOM 1862 N N . ASN A 1 237 ? -13.351 11.638 -12.393 1.00 60.88 237 ASN A N 1
ATOM 1863 C CA . ASN A 1 237 ? -13.224 13.106 -12.431 1.00 60.88 237 ASN A CA 1
ATOM 1864 C C . ASN A 1 237 ? -11.857 13.675 -11.993 1.00 60.88 237 ASN A C 1
ATOM 1866 O O . ASN A 1 237 ? -11.799 14.759 -11.420 1.00 60.88 237 ASN A O 1
ATOM 1870 N N . ILE A 1 238 ? -10.759 12.967 -12.264 1.00 62.22 238 ILE A N 1
ATOM 1871 C CA . ILE A 1 238 ? -9.400 13.452 -11.980 1.00 62.22 238 ILE A CA 1
ATOM 1872 C C . ILE A 1 238 ? -8.847 14.178 -13.206 1.00 62.22 238 ILE A C 1
ATOM 1874 O O . ILE A 1 238 ? -8.968 13.688 -14.332 1.00 62.22 238 ILE A O 1
ATOM 1878 N N . ASN A 1 239 ? -8.234 15.349 -13.001 1.00 59.38 239 ASN A N 1
ATOM 1879 C CA . ASN A 1 239 ? -7.519 16.057 -14.061 1.00 59.38 239 ASN A CA 1
ATOM 1880 C C . ASN A 1 239 ? -6.497 15.124 -14.750 1.00 59.38 239 ASN A C 1
ATOM 1882 O O . ASN A 1 239 ? -5.739 14.428 -14.081 1.00 59.38 239 ASN A O 1
ATOM 1886 N N . LYS A 1 240 ? -6.423 15.144 -16.090 1.00 55.38 240 LYS A N 1
ATOM 1887 C CA . LYS A 1 240 ? -5.524 14.298 -16.907 1.00 55.38 240 LYS A CA 1
ATOM 1888 C C . LYS A 1 240 ? -4.041 14.383 -16.509 1.00 55.38 240 LYS A C 1
ATOM 1890 O O . LYS A 1 240 ? -3.257 13.497 -16.840 1.00 55.38 240 LYS A O 1
ATOM 1895 N N . GLU A 1 241 ? -3.642 15.453 -15.829 1.00 53.94 241 GLU A N 1
ATOM 1896 C CA . GLU A 1 241 ? -2.274 15.654 -15.341 1.00 53.94 241 GLU A CA 1
ATOM 1897 C C . GLU A 1 241 ? -1.980 14.914 -14.024 1.00 53.94 241 GLU A C 1
ATOM 1899 O O . GLU A 1 241 ? -0.822 14.595 -13.736 1.00 53.94 241 GLU A O 1
ATOM 1904 N N . GLN A 1 242 ? -3.009 14.589 -13.236 1.00 57.34 242 GLN A N 1
ATOM 1905 C CA . GLN A 1 242 ? -2.871 13.833 -11.997 1.00 57.34 242 GLN A CA 1
ATOM 1906 C C . GLN A 1 242 ? -2.877 12.329 -12.274 1.00 57.34 242 GLN A C 1
ATOM 1908 O O . GLN A 1 242 ? -3.746 11.777 -12.947 1.00 57.34 242 GLN A O 1
ATOM 1913 N N . ARG A 1 243 ? -1.871 11.646 -11.726 1.00 68.44 243 ARG A N 1
ATOM 1914 C CA . ARG A 1 243 ? -1.671 10.203 -11.875 1.00 68.44 243 ARG A CA 1
ATOM 1915 C C . ARG A 1 243 ? -1.731 9.566 -10.500 1.00 68.44 243 ARG A C 1
ATOM 1917 O O . ARG A 1 243 ? -0.950 9.949 -9.628 1.00 68.44 243 ARG A O 1
ATOM 1924 N N . MET A 1 244 ? -2.622 8.593 -10.321 1.00 77.44 244 MET A N 1
ATOM 1925 C CA . MET A 1 244 ? -2.673 7.793 -9.102 1.00 77.44 244 MET A CA 1
ATOM 1926 C C . MET A 1 244 ? -2.166 6.385 -9.373 1.00 77.44 244 MET A C 1
ATOM 1928 O O . MET A 1 244 ? -2.707 5.686 -10.221 1.00 77.44 244 MET A O 1
ATOM 1932 N N . SER A 1 245 ? -1.114 5.983 -8.669 1.00 83.88 245 SER A N 1
ATOM 1933 C CA . SER A 1 245 ? -0.541 4.635 -8.747 1.00 83.88 245 SER A CA 1
ATOM 1934 C C . SER A 1 245 ? -0.954 3.804 -7.534 1.00 83.88 245 SER A C 1
ATOM 1936 O O . SER A 1 245 ? -1.445 4.340 -6.543 1.00 83.88 245 SER A O 1
ATOM 1938 N N . SER A 1 246 ? -0.767 2.486 -7.582 1.00 89.75 246 SER A N 1
ATOM 1939 C CA . SER A 1 246 ? -1.022 1.673 -6.385 1.00 89.75 246 SER A CA 1
ATOM 1940 C C . SER A 1 246 ? 0.018 1.963 -5.302 1.00 89.75 246 SER A C 1
ATOM 1942 O O . SER A 1 246 ? -0.334 2.271 -4.167 1.00 89.75 246 SER A O 1
ATOM 1944 N N . ILE A 1 247 ? 1.297 1.949 -5.674 1.00 93.50 247 ILE A N 1
ATOM 1945 C CA . ILE A 1 247 ? 2.419 2.287 -4.803 1.00 93.50 247 ILE A CA 1
ATOM 1946 C C . ILE A 1 247 ? 3.156 3.480 -5.410 1.00 93.50 247 ILE A C 1
ATOM 1948 O O . ILE A 1 247 ? 3.627 3.408 -6.548 1.00 93.50 247 ILE A O 1
ATOM 1952 N N . MET A 1 248 ? 3.264 4.560 -4.638 1.00 92.81 248 MET A N 1
ATOM 1953 C CA . MET A 1 248 ? 4.140 5.692 -4.924 1.00 92.81 248 MET A CA 1
ATOM 1954 C C . MET A 1 248 ? 5.358 5.630 -4.008 1.00 92.81 248 MET A C 1
ATOM 1956 O O . MET A 1 248 ? 5.220 5.592 -2.786 1.00 92.81 248 MET A O 1
ATOM 1960 N N . MET A 1 249 ? 6.545 5.636 -4.599 1.00 94.44 249 MET A N 1
ATOM 1961 C CA . MET A 1 249 ? 7.806 5.520 -3.880 1.00 94.44 249 MET A CA 1
ATOM 1962 C C . MET A 1 249 ? 8.684 6.743 -4.133 1.00 94.44 249 MET A C 1
ATOM 1964 O O . MET A 1 249 ? 9.221 6.894 -5.230 1.00 94.44 249 MET A O 1
ATOM 1968 N N . ASN A 1 250 ? 8.872 7.584 -3.115 1.00 90.94 250 ASN A N 1
ATOM 1969 C CA . ASN A 1 250 ? 9.792 8.720 -3.210 1.00 90.94 250 ASN A CA 1
ATOM 1970 C C . ASN A 1 250 ? 11.186 8.398 -2.664 1.00 90.94 250 ASN A C 1
ATOM 1972 O O . ASN A 1 250 ? 12.155 8.988 -3.108 1.00 90.94 250 ASN A O 1
ATOM 1976 N N . ALA A 1 251 ? 11.324 7.462 -1.727 1.00 88.12 251 ALA A N 1
ATOM 1977 C CA . ALA A 1 251 ? 12.619 7.089 -1.160 1.00 88.12 251 ALA A CA 1
ATOM 1978 C C . ALA A 1 251 ? 12.609 5.653 -0.618 1.00 88.12 251 ALA A C 1
ATOM 1980 O O . ALA A 1 251 ? 11.548 5.035 -0.484 1.00 88.12 251 ALA A O 1
ATOM 1981 N N . GLY A 1 252 ? 13.798 5.143 -0.290 1.00 94.00 252 GLY A N 1
ATOM 1982 C CA . GLY A 1 252 ? 13.986 3.916 0.478 1.00 94.00 252 GLY A CA 1
ATOM 1983 C C . GLY A 1 252 ? 13.989 2.637 -0.357 1.00 94.00 252 GLY A C 1
ATOM 1984 O O . GLY A 1 252 ? 14.441 2.597 -1.501 1.00 94.00 252 GLY A O 1
ATOM 1985 N N . HIS A 1 253 ? 13.511 1.549 0.235 1.00 97.81 253 HIS A N 1
ATOM 1986 C CA . HIS A 1 253 ? 13.604 0.209 -0.333 1.00 97.81 253 HIS A CA 1
ATOM 1987 C C . HIS A 1 253 ? 12.234 -0.464 -0.370 1.00 97.81 253 HIS A C 1
ATOM 1989 O O . HIS A 1 253 ? 11.636 -0.721 0.672 1.00 97.81 253 HIS A O 1
ATOM 1995 N N . LEU A 1 254 ? 11.755 -0.797 -1.567 1.00 98.50 254 LEU A N 1
ATOM 1996 C CA . LEU A 1 254 ? 10.544 -1.584 -1.766 1.00 98.50 254 LEU A CA 1
ATOM 1997 C C . LEU A 1 254 ? 10.904 -3.064 -1.923 1.00 98.50 254 LEU A C 1
ATOM 1999 O O . LEU A 1 254 ? 11.665 -3.427 -2.822 1.00 98.50 254 LEU A O 1
ATOM 2003 N N . LYS A 1 255 ? 10.319 -3.914 -1.077 1.00 98.56 255 LYS A N 1
ATOM 2004 C CA . LYS A 1 255 ? 10.350 -5.376 -1.192 1.00 98.56 255 LYS A CA 1
ATOM 2005 C C . LYS A 1 255 ? 8.922 -5.887 -1.328 1.00 98.56 255 LYS A C 1
ATOM 2007 O O . LYS A 1 255 ? 8.131 -5.724 -0.408 1.00 98.56 255 LYS A O 1
ATOM 2012 N N . LEU A 1 256 ? 8.593 -6.497 -2.461 1.00 98.44 256 LEU A N 1
ATOM 2013 C CA . LEU A 1 256 ? 7.234 -6.932 -2.785 1.00 98.44 256 LEU A CA 1
ATOM 2014 C C . LEU A 1 256 ? 7.224 -8.413 -3.173 1.00 98.44 256 LEU A C 1
ATOM 2016 O O . LEU A 1 256 ? 7.924 -8.812 -4.107 1.00 98.44 256 LEU A O 1
ATOM 2020 N N . ARG A 1 257 ? 6.440 -9.220 -2.453 1.00 98.38 257 ARG A N 1
ATOM 2021 C CA . ARG A 1 257 ? 6.411 -10.685 -2.551 1.00 98.38 257 ARG A CA 1
ATOM 2022 C C . ARG A 1 257 ? 4.995 -11.226 -2.714 1.00 98.38 257 ARG A C 1
ATOM 2024 O O . ARG A 1 257 ? 4.075 -10.733 -2.066 1.00 98.38 257 ARG A O 1
ATOM 2031 N N . ASP A 1 258 ? 4.824 -12.228 -3.576 1.00 97.88 258 ASP A N 1
ATOM 2032 C CA . ASP A 1 258 ? 3.612 -13.063 -3.675 1.00 97.88 258 ASP A CA 1
ATOM 2033 C C . ASP A 1 258 ? 2.306 -12.252 -3.692 1.00 97.88 258 ASP A C 1
ATOM 2035 O O . ASP A 1 258 ? 1.367 -12.493 -2.936 1.00 97.88 258 ASP A O 1
ATOM 2039 N N . SER A 1 259 ? 2.289 -11.209 -4.520 1.00 96.75 259 SER A N 1
ATOM 2040 C CA . SER A 1 259 ? 1.252 -10.176 -4.518 1.00 96.75 259 SER A CA 1
ATOM 2041 C C . SER A 1 259 ? 0.560 -10.061 -5.871 1.00 96.75 259 SER A C 1
ATOM 2043 O O . SER A 1 259 ? 1.077 -10.494 -6.900 1.00 96.75 259 SER A O 1
ATOM 2045 N N . THR A 1 260 ? -0.626 -9.463 -5.886 1.00 94.88 260 THR A N 1
ATOM 2046 C CA . THR A 1 260 ? -1.455 -9.350 -7.084 1.00 94.88 260 THR A CA 1
ATOM 2047 C C . THR A 1 260 ? -2.028 -7.943 -7.241 1.00 94.88 260 THR A C 1
ATOM 2049 O O . THR A 1 260 ? -2.667 -7.405 -6.341 1.00 94.88 260 THR A O 1
ATOM 2052 N N . PHE A 1 261 ? -1.855 -7.374 -8.431 1.00 91.94 261 PHE A N 1
ATOM 2053 C CA . PHE A 1 261 ? -2.424 -6.094 -8.841 1.00 91.94 261 PHE A CA 1
ATOM 2054 C C . PHE A 1 261 ? -3.350 -6.347 -10.032 1.00 91.94 261 PHE A C 1
ATOM 2056 O O . PHE A 1 261 ? -2.875 -6.626 -11.138 1.00 91.94 261 PHE A O 1
ATOM 2063 N N . LEU A 1 262 ? -4.669 -6.291 -9.806 1.00 86.88 262 LEU A N 1
ATOM 2064 C CA . LEU A 1 262 ? -5.682 -6.498 -10.846 1.00 86.88 262 LEU A CA 1
ATOM 2065 C C . LEU A 1 262 ? -6.354 -5.178 -11.208 1.00 86.88 262 LEU A C 1
ATOM 2067 O O . LEU A 1 262 ? -7.087 -4.581 -10.419 1.00 86.88 262 LEU A O 1
ATOM 2071 N N . GLY A 1 263 ? -6.120 -4.753 -12.443 1.00 69.62 263 GLY A N 1
ATOM 2072 C CA . GLY A 1 263 ? -6.558 -3.475 -12.981 1.00 69.62 263 GLY A CA 1
ATOM 2073 C C . GLY A 1 263 ? -7.969 -3.466 -13.571 1.00 69.62 263 GLY A C 1
ATOM 2074 O O . GLY A 1 263 ? -8.288 -2.558 -14.323 1.00 69.62 263 GLY A O 1
ATOM 2075 N N . GLU A 1 264 ? -8.816 -4.457 -13.271 1.00 55.16 264 GLU A N 1
ATOM 2076 C CA . GLU A 1 264 ? -10.064 -4.756 -14.009 1.00 55.16 264 GLU A CA 1
ATOM 2077 C C . GLU A 1 264 ? -11.156 -3.653 -13.974 1.00 55.16 264 GLU A C 1
ATOM 2079 O O . GLU A 1 264 ? -12.213 -3.836 -14.567 1.00 55.16 264 GLU A O 1
ATOM 2084 N N . ALA A 1 265 ? -10.890 -2.491 -13.364 1.00 45.25 265 ALA A N 1
ATOM 2085 C CA . ALA A 1 265 ? -11.745 -1.297 -13.412 1.00 45.25 265 ALA A CA 1
ATOM 2086 C C . ALA A 1 265 ? -10.977 0.043 -13.352 1.00 45.25 265 ALA A C 1
ATOM 2088 O O . ALA A 1 265 ? -11.561 1.077 -13.031 1.00 45.25 265 ALA A O 1
ATOM 2089 N N . TYR A 1 266 ? -9.667 0.051 -13.626 1.00 48.47 266 TYR A N 1
ATOM 2090 C CA . TYR A 1 266 ? -8.890 1.289 -13.577 1.00 48.47 266 TYR A CA 1
ATOM 2091 C C . TYR A 1 266 ? -9.179 2.157 -14.806 1.00 48.47 266 TYR A C 1
ATOM 2093 O O . TYR A 1 266 ? -8.591 1.960 -15.859 1.00 48.47 266 TYR A O 1
ATOM 2101 N N . THR A 1 267 ? -9.990 3.197 -14.646 1.00 44.53 267 THR A N 1
ATOM 2102 C CA . THR A 1 267 ? -10.070 4.348 -15.570 1.00 44.53 267 THR A CA 1
ATOM 2103 C C . THR A 1 267 ? -8.889 5.319 -15.408 1.00 44.53 267 THR A C 1
ATOM 2105 O O . THR A 1 267 ? -8.930 6.453 -15.886 1.00 44.53 267 THR A O 1
ATOM 2108 N N . SER A 1 268 ? -7.833 4.920 -14.691 1.00 48.19 268 SER A N 1
ATOM 2109 C CA . SER A 1 268 ? -6.806 5.829 -14.187 1.00 48.19 268 SER A CA 1
ATOM 2110 C C . SER A 1 268 ? -5.486 5.785 -14.946 1.00 48.19 268 SER A C 1
ATOM 2112 O O . SER A 1 268 ? -5.042 4.760 -15.458 1.00 48.19 268 SER A O 1
ATOM 2114 N N . ILE A 1 269 ? -4.812 6.933 -14.941 1.00 57.44 269 ILE A N 1
ATOM 2115 C CA . ILE A 1 269 ? -3.551 7.230 -15.634 1.00 57.44 269 ILE A CA 1
ATOM 2116 C C . ILE A 1 269 ? -2.341 6.713 -14.804 1.00 57.44 269 ILE A C 1
ATOM 2118 O O . ILE A 1 269 ? -1.319 7.387 -14.655 1.00 57.44 269 ILE A O 1
ATOM 2122 N N . GLY A 1 270 ? -2.463 5.529 -14.191 1.00 65.62 270 GLY A N 1
ATOM 2123 C CA . GLY A 1 270 ? -1.574 5.027 -13.134 1.00 65.62 270 GLY A CA 1
ATOM 2124 C C . GLY A 1 270 ? -0.818 3.731 -13.432 1.00 65.62 270 GLY A C 1
ATOM 2125 O O . GLY A 1 270 ? -1.234 2.933 -14.266 1.00 65.62 270 GLY A O 1
ATOM 2126 N N . SER A 1 271 ? 0.273 3.506 -12.691 1.00 82.00 271 SER A N 1
ATOM 2127 C CA . SER A 1 271 ? 1.037 2.249 -12.678 1.00 82.00 271 SER A CA 1
ATOM 2128 C C . SER A 1 271 ? 0.778 1.492 -11.363 1.00 82.00 271 SER A C 1
ATOM 2130 O O . SER A 1 271 ? 0.357 2.088 -10.368 1.00 82.00 271 SER A O 1
ATOM 2132 N N . ALA A 1 272 ? 1.074 0.194 -11.293 1.00 89.81 272 ALA A N 1
ATOM 2133 C CA . ALA A 1 272 ? 1.082 -0.509 -10.007 1.00 89.81 272 ALA A CA 1
ATOM 2134 C C . ALA A 1 272 ? 2.199 0.036 -9.100 1.00 89.81 272 ALA A C 1
ATOM 2136 O O . ALA A 1 272 ? 1.961 0.356 -7.939 1.00 89.81 272 ALA A O 1
ATOM 2137 N N . ILE A 1 273 ? 3.401 0.214 -9.648 1.00 92.75 273 ILE A N 1
ATOM 2138 C CA . ILE A 1 273 ? 4.542 0.801 -8.940 1.00 92.75 273 ILE A CA 1
ATOM 2139 C C . ILE A 1 273 ? 5.008 2.034 -9.702 1.00 92.75 273 ILE A C 1
ATOM 2141 O O . ILE A 1 273 ? 5.274 1.971 -10.903 1.00 92.75 273 ILE A O 1
ATOM 2145 N N . ARG A 1 274 ? 5.148 3.154 -9.001 1.00 91.56 274 ARG A N 1
ATOM 2146 C CA . ARG A 1 274 ? 5.711 4.384 -9.547 1.00 91.56 274 ARG A CA 1
ATOM 2147 C C . ARG A 1 274 ? 6.738 4.946 -8.574 1.00 91.56 274 ARG A C 1
ATOM 2149 O O . ARG A 1 274 ? 6.422 5.160 -7.409 1.00 91.56 274 ARG A O 1
ATOM 2156 N N . ALA A 1 275 ? 7.959 5.166 -9.053 1.00 92.69 275 ALA A N 1
ATOM 2157 C CA . ALA A 1 275 ? 9.074 5.608 -8.225 1.00 92.69 275 ALA A CA 1
ATOM 2158 C C . ALA A 1 275 ? 9.709 6.910 -8.737 1.00 92.69 275 ALA A C 1
ATOM 2160 O O . ALA A 1 275 ? 10.083 7.010 -9.910 1.00 92.69 275 ALA A O 1
ATOM 2161 N N . TYR A 1 276 ? 9.858 7.868 -7.822 1.00 91.88 276 TYR A N 1
ATOM 2162 C CA . TYR A 1 276 ? 10.568 9.140 -7.970 1.00 91.88 276 TYR A CA 1
ATOM 2163 C C . TYR A 1 276 ? 11.607 9.259 -6.850 1.00 91.88 276 TYR A C 1
ATOM 2165 O O . TYR A 1 276 ? 11.392 10.005 -5.898 1.00 91.88 276 TYR A O 1
ATOM 2173 N N . PRO A 1 277 ? 12.696 8.479 -6.921 1.00 91.06 277 PRO A N 1
ATOM 2174 C CA . PRO A 1 277 ? 13.699 8.425 -5.868 1.00 91.06 277 PRO A CA 1
ATOM 2175 C C . PRO A 1 277 ? 14.281 9.818 -5.582 1.00 91.06 277 PRO A C 1
ATOM 2177 O O . PRO A 1 277 ? 14.765 10.494 -6.487 1.00 91.06 277 PRO A O 1
ATOM 2180 N N . THR A 1 278 ? 14.278 10.216 -4.313 1.00 91.31 278 THR A N 1
ATOM 2181 C CA . THR A 1 278 ? 14.958 11.399 -3.764 1.00 91.31 278 THR A CA 1
ATOM 2182 C C . THR A 1 278 ? 16.273 11.032 -3.068 1.00 91.31 278 THR A C 1
ATOM 2184 O O . THR A 1 278 ? 16.961 11.893 -2.524 1.00 91.31 278 THR A O 1
ATOM 2187 N N . GLY A 1 279 ? 16.636 9.747 -3.099 1.00 90.56 279 GLY A N 1
ATOM 2188 C CA . GLY A 1 279 ? 17.865 9.188 -2.550 1.00 90.56 279 GLY A CA 1
ATOM 2189 C C . GLY A 1 279 ? 18.110 7.756 -3.046 1.00 90.56 279 GLY A C 1
ATOM 2190 O O . GLY A 1 279 ? 17.288 7.215 -3.797 1.00 90.56 279 GLY A O 1
ATOM 2191 N N . PRO A 1 280 ? 19.225 7.118 -2.634 1.00 88.50 280 PRO A N 1
ATOM 2192 C CA . PRO A 1 280 ? 19.5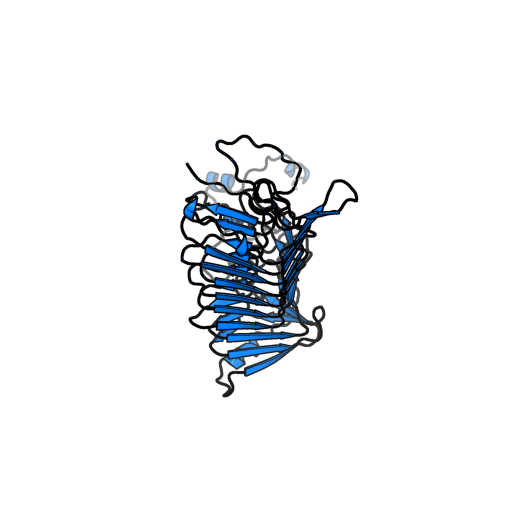36 5.735 -2.992 1.00 88.50 280 PRO A CA 1
ATOM 2193 C C . PRO A 1 280 ? 18.369 4.806 -2.667 1.00 88.50 280 PRO A C 1
ATOM 2195 O O . PRO A 1 280 ? 17.879 4.796 -1.540 1.00 88.50 280 PRO A O 1
ATOM 2198 N N . SER A 1 281 ? 17.918 4.044 -3.662 1.00 95.81 281 SER A N 1
ATOM 2199 C CA . SER A 1 281 ? 16.688 3.265 -3.540 1.00 95.81 281 SER A CA 1
ATOM 2200 C C . SER A 1 281 ? 16.810 1.882 -4.173 1.00 95.81 281 SER A C 1
ATOM 2202 O O . SER A 1 281 ? 17.612 1.667 -5.085 1.00 95.81 281 SER A O 1
ATOM 2204 N N . THR A 1 282 ? 15.984 0.934 -3.723 1.00 97.62 282 THR A N 1
ATOM 2205 C CA . THR A 1 282 ? 15.866 -0.386 -4.369 1.00 97.62 282 THR A CA 1
ATOM 2206 C C . THR A 1 282 ? 14.415 -0.788 -4.592 1.00 97.62 282 THR A C 1
ATOM 2208 O O . THR A 1 282 ? 13.568 -0.542 -3.738 1.00 97.62 282 THR A O 1
ATOM 2211 N N . ILE A 1 283 ? 14.150 -1.490 -5.691 1.00 98.12 283 ILE A N 1
ATOM 2212 C CA . ILE A 1 283 ? 12.882 -2.163 -5.977 1.00 98.12 283 ILE A CA 1
ATOM 2213 C C . ILE A 1 283 ? 13.188 -3.645 -6.193 1.00 98.12 283 ILE A C 1
ATOM 2215 O O . ILE A 1 283 ? 13.806 -4.018 -7.192 1.00 98.12 283 ILE A O 1
ATOM 2219 N N . ASP A 1 284 ? 12.771 -4.478 -5.244 1.00 98.38 284 ASP A N 1
ATOM 2220 C CA . ASP A 1 284 ? 12.935 -5.929 -5.272 1.00 98.38 284 ASP A CA 1
ATOM 2221 C C . ASP A 1 284 ? 11.558 -6.603 -5.261 1.00 98.38 284 ASP A C 1
ATOM 2223 O O . ASP A 1 284 ? 10.825 -6.559 -4.272 1.00 98.38 284 ASP A O 1
ATOM 2227 N N . VAL A 1 285 ? 11.196 -7.227 -6.379 1.00 98.31 285 VAL A N 1
ATOM 2228 C CA . VAL A 1 285 ? 9.858 -7.768 -6.630 1.00 98.31 285 VAL A CA 1
ATOM 2229 C C . VAL A 1 285 ? 9.955 -9.244 -6.986 1.00 98.31 285 VAL A C 1
ATOM 2231 O O . VAL A 1 285 ? 10.735 -9.623 -7.857 1.00 98.31 285 VAL A O 1
ATOM 2234 N N . GLU A 1 286 ? 9.164 -10.097 -6.341 1.00 98.19 286 GLU A N 1
ATOM 2235 C CA . GLU A 1 286 ? 9.212 -11.540 -6.579 1.00 98.19 286 GLU A CA 1
ATOM 2236 C C . GLU A 1 286 ? 7.837 -12.199 -6.473 1.00 98.19 286 GLU A C 1
ATOM 2238 O O . GLU A 1 286 ? 7.101 -11.952 -5.525 1.00 98.19 286 GLU A O 1
ATOM 2243 N N . GLY A 1 287 ? 7.484 -13.040 -7.449 1.00 96.62 287 GLY A N 1
ATOM 2244 C CA . GLY A 1 287 ? 6.218 -13.785 -7.423 1.00 96.62 287 GLY A CA 1
ATOM 2245 C C . GLY A 1 287 ? 4.970 -12.913 -7.604 1.00 96.62 287 GLY A C 1
ATOM 2246 O O . GLY A 1 287 ? 3.916 -13.239 -7.071 1.00 96.62 287 GLY A O 1
ATOM 2247 N N . VAL A 1 288 ? 5.074 -11.784 -8.316 1.00 96.81 288 VAL A N 1
ATOM 2248 C CA . VAL A 1 288 ? 3.979 -10.803 -8.421 1.00 96.81 288 VAL A CA 1
ATOM 2249 C C . VAL A 1 288 ? 3.254 -10.881 -9.759 1.00 96.81 288 VAL A C 1
ATOM 2251 O O . VAL A 1 288 ? 3.886 -10.937 -10.817 1.00 96.81 288 VAL A O 1
ATOM 2254 N N . LEU A 1 289 ? 1.923 -10.821 -9.711 1.00 94.50 289 LEU A N 1
ATOM 2255 C CA . LEU A 1 289 ? 1.054 -10.687 -10.878 1.00 94.50 289 LEU A CA 1
ATOM 2256 C C . LEU A 1 289 ? 0.629 -9.225 -11.074 1.00 94.50 289 LEU A C 1
ATOM 2258 O O . LEU A 1 289 ? -0.043 -8.643 -10.225 1.00 94.50 289 LEU A O 1
ATOM 2262 N N . PHE A 1 290 ? 0.950 -8.667 -12.239 1.00 91.19 290 PHE A N 1
ATOM 2263 C CA . PHE A 1 290 ? 0.477 -7.367 -12.710 1.00 91.19 290 PHE A CA 1
ATOM 2264 C C . PHE A 1 290 ? -0.447 -7.568 -13.909 1.00 91.19 290 PHE A C 1
ATOM 2266 O O . PHE A 1 290 ? 0.023 -7.903 -15.001 1.00 91.19 290 PHE A O 1
ATOM 2273 N N . LYS A 1 291 ? -1.754 -7.366 -13.728 1.00 88.12 291 LYS A N 1
ATOM 2274 C CA . LYS A 1 291 ? -2.752 -7.556 -14.787 1.00 88.12 291 LYS A CA 1
ATOM 2275 C C . LYS A 1 291 ? -3.537 -6.277 -15.046 1.00 88.12 291 LYS A C 1
ATOM 2277 O O . LYS A 1 291 ? -4.047 -5.679 -14.102 1.00 88.12 291 LYS A O 1
ATOM 2282 N N . GLY A 1 292 ? -3.693 -5.917 -16.319 1.00 82.00 292 GLY A N 1
ATOM 2283 C CA . GLY A 1 292 ? -4.600 -4.858 -16.770 1.00 82.00 292 GLY A CA 1
ATOM 2284 C C . GLY A 1 292 ? -4.261 -3.459 -16.253 1.00 82.00 292 GLY A C 1
ATOM 2285 O O . GLY A 1 292 ? -5.166 -2.669 -16.030 1.00 82.00 292 GLY A O 1
ATOM 2286 N N . GLN A 1 293 ? -2.986 -3.164 -15.998 1.00 83.06 293 GLN A N 1
ATOM 2287 C CA . GLN A 1 293 ? -2.550 -1.854 -15.504 1.00 83.06 293 GLN A CA 1
ATOM 2288 C C . GLN A 1 293 ? -2.412 -0.831 -16.655 1.00 83.06 293 GLN A C 1
ATOM 2290 O O . GLN A 1 293 ? -2.095 -1.227 -17.779 1.00 83.06 293 GLN A O 1
ATOM 2295 N N . GLY A 1 294 ? -2.587 0.467 -16.368 1.00 72.44 294 GLY A N 1
ATOM 2296 C CA . GLY A 1 294 ? -2.213 1.582 -17.259 1.00 72.44 294 GLY A CA 1
ATOM 2297 C C . GLY A 1 294 ? -3.177 1.945 -18.405 1.00 72.44 294 GLY A C 1
ATOM 2298 O O . GLY A 1 294 ? -2.743 2.147 -19.536 1.00 72.44 294 GLY A O 1
ATOM 2299 N N . ASP A 1 295 ? -4.482 2.085 -18.151 1.00 60.75 295 ASP A N 1
ATOM 2300 C CA . ASP A 1 295 ? -5.503 2.353 -19.192 1.00 60.75 295 ASP A CA 1
ATOM 2301 C C . ASP A 1 295 ? -5.671 3.847 -19.585 1.00 60.75 295 ASP A C 1
ATOM 2303 O O . ASP A 1 295 ? -6.766 4.293 -19.920 1.00 60.75 295 ASP A O 1
ATOM 2307 N N . GLY A 1 296 ? -4.598 4.653 -19.570 1.00 58.16 296 GLY A N 1
ATOM 2308 C CA . GLY A 1 296 ? -4.668 6.106 -19.818 1.00 58.16 296 GLY A CA 1
ATOM 2309 C C . GLY A 1 296 ? -3.650 6.648 -20.828 1.00 58.16 296 GLY A C 1
ATOM 2310 O O . GLY A 1 296 ? -2.505 6.193 -20.864 1.00 58.16 296 GLY A O 1
ATOM 2311 N N . GLN A 1 297 ? -4.041 7.671 -21.603 1.00 54.66 297 GLN A N 1
ATOM 2312 C CA . GLN A 1 297 ? -3.109 8.451 -22.434 1.00 54.66 297 GLN A CA 1
ATOM 2313 C C . GLN A 1 297 ? -2.111 9.223 -21.556 1.00 54.66 297 GLN A C 1
ATOM 2315 O O . GLN A 1 297 ? -2.453 9.720 -20.484 1.00 54.66 297 GLN A O 1
ATOM 2320 N N . GLY A 1 298 ? -0.870 9.341 -22.012 1.00 60.06 298 GLY A N 1
ATOM 2321 C CA . GLY A 1 298 ? 0.244 9.986 -21.319 1.00 60.06 298 GLY A CA 1
ATOM 2322 C C . GLY A 1 298 ? 0.987 9.081 -20.332 1.00 60.06 298 GLY A C 1
ATOM 2323 O O . GLY A 1 298 ? 1.884 9.560 -19.626 1.00 60.06 298 GLY A O 1
ATOM 2324 N N . THR A 1 299 ? 0.630 7.800 -20.217 1.00 65.38 299 THR A N 1
ATOM 2325 C CA . THR A 1 299 ? 1.256 6.882 -19.255 1.00 65.38 299 THR A CA 1
ATOM 2326 C C . THR A 1 299 ? 2.578 6.322 -19.783 1.00 65.38 299 THR A C 1
ATOM 2328 O O . THR A 1 299 ? 2.661 5.769 -20.874 1.00 65.38 299 THR A O 1
ATOM 2331 N N . ASN A 1 300 ? 3.627 6.430 -18.964 1.00 71.25 300 ASN A N 1
ATOM 2332 C CA . ASN A 1 300 ? 4.892 5.727 -19.173 1.00 71.25 300 ASN A CA 1
ATOM 2333 C C . ASN A 1 300 ? 4.934 4.599 -18.144 1.00 71.25 300 ASN A C 1
ATOM 2335 O O . ASN A 1 300 ? 4.839 4.904 -16.952 1.00 71.25 300 ASN A O 1
ATOM 2339 N N . GLY A 1 301 ? 5.081 3.349 -18.583 1.00 69.62 301 GLY A N 1
ATOM 2340 C CA . GLY A 1 301 ? 5.127 2.175 -17.711 1.00 69.62 301 GLY A CA 1
ATOM 2341 C C . GLY A 1 301 ? 3.743 1.713 -17.272 1.00 69.62 301 GLY A C 1
ATOM 2342 O O . GLY A 1 301 ? 3.188 2.273 -16.326 1.00 69.62 301 GLY A O 1
ATOM 2343 N N . GLY A 1 302 ? 3.194 0.681 -17.917 1.00 78.88 302 GLY A N 1
ATOM 2344 C CA . GLY A 1 302 ? 1.845 0.204 -17.588 1.00 78.88 302 GLY A CA 1
ATOM 2345 C C . GLY A 1 302 ? 1.768 -0.376 -16.180 1.00 78.88 302 GLY A C 1
ATOM 2346 O O . GLY A 1 302 ? 0.962 0.060 -15.368 1.00 78.88 302 GLY A O 1
ATOM 2347 N N . ALA A 1 303 ? 2.671 -1.297 -15.836 1.00 87.06 303 ALA A N 1
ATOM 2348 C CA . ALA A 1 303 ? 2.766 -1.852 -14.486 1.00 87.06 303 ALA A CA 1
ATOM 2349 C C . ALA A 1 303 ? 3.763 -1.088 -13.602 1.00 87.06 303 ALA A C 1
ATOM 2351 O O . ALA A 1 303 ? 3.489 -0.866 -12.424 1.00 87.06 303 ALA A O 1
ATOM 2352 N N . VAL A 1 304 ? 4.911 -0.680 -14.147 1.00 89.69 304 VAL A N 1
ATOM 2353 C CA . VAL A 1 304 ? 6.014 -0.094 -13.375 1.00 89.69 304 VAL A CA 1
ATOM 2354 C C . VAL A 1 304 ? 6.610 1.112 -14.094 1.00 89.69 304 VAL A C 1
ATOM 2356 O O . VAL A 1 304 ? 6.991 1.015 -15.260 1.00 89.69 304 VAL A O 1
ATOM 2359 N N . TYR A 1 305 ? 6.769 2.218 -13.371 1.00 89.44 305 TYR A N 1
ATOM 2360 C CA . TYR A 1 305 ? 7.514 3.400 -13.803 1.00 89.44 305 TYR A CA 1
ATOM 2361 C C . TYR A 1 305 ? 8.596 3.769 -12.786 1.00 89.44 305 TYR A C 1
ATOM 2363 O O . TYR A 1 305 ? 8.310 3.855 -11.592 1.00 89.44 305 TYR A O 1
ATOM 2371 N N . VAL A 1 306 ? 9.811 4.063 -13.251 1.00 90.31 306 VAL A N 1
ATOM 2372 C CA . VAL A 1 306 ? 10.920 4.534 -12.400 1.00 90.31 306 VAL A CA 1
ATOM 2373 C C . VAL A 1 306 ? 11.625 5.721 -13.056 1.00 90.31 306 VAL A C 1
ATOM 2375 O O . VAL A 1 306 ? 12.024 5.635 -14.218 1.00 90.31 306 VAL A O 1
ATOM 2378 N N . ASP A 1 307 ? 11.802 6.820 -12.321 1.00 90.62 307 ASP A N 1
ATOM 2379 C CA . ASP A 1 307 ? 12.551 7.999 -12.776 1.00 90.62 307 ASP A CA 1
ATOM 2380 C C . ASP A 1 307 ? 13.951 8.063 -12.148 1.00 90.62 307 ASP A C 1
ATOM 2382 O O . ASP 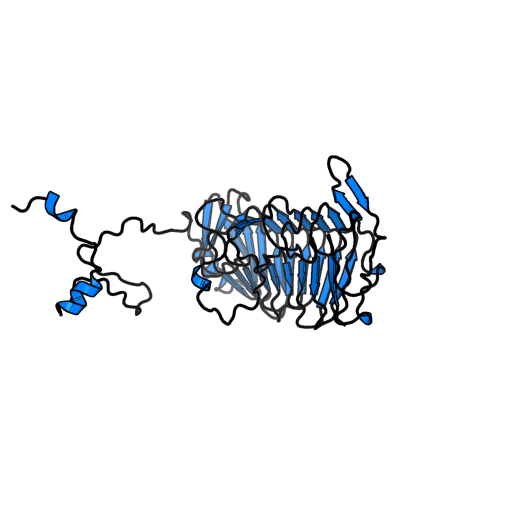A 1 307 ? 14.123 8.558 -11.042 1.00 90.62 307 ASP A O 1
ATOM 2386 N N . MET A 1 308 ? 14.968 7.585 -12.864 1.00 90.56 308 MET A N 1
ATOM 2387 C CA . MET A 1 308 ? 16.368 7.582 -12.416 1.00 90.56 308 MET A CA 1
ATOM 2388 C C . MET A 1 308 ? 17.158 8.817 -12.863 1.00 90.56 308 MET A C 1
ATOM 2390 O O . MET A 1 308 ? 18.389 8.800 -12.915 1.00 90.56 308 MET A O 1
ATOM 2394 N N . ARG A 1 309 ? 16.483 9.908 -13.246 1.00 89.75 309 ARG A N 1
ATOM 2395 C CA . ARG A 1 309 ? 17.199 11.102 -13.719 1.00 89.75 309 ARG A CA 1
ATOM 2396 C C . ARG A 1 309 ? 18.005 11.798 -12.628 1.00 89.75 309 ARG A C 1
ATOM 2398 O O . ARG A 1 309 ? 18.955 12.503 -12.943 1.00 89.75 309 ARG A O 1
ATOM 2405 N N . GLN A 1 310 ? 17.585 11.647 -11.375 1.00 90.69 310 GLN A N 1
ATOM 2406 C CA . GLN A 1 310 ? 18.236 12.274 -10.225 1.00 90.69 310 GLN A CA 1
ATOM 2407 C C . GLN A 1 310 ? 19.009 11.260 -9.384 1.00 90.69 310 GLN A C 1
ATOM 2409 O O . GLN A 1 310 ? 20.141 11.535 -9.000 1.00 90.69 310 GLN A O 1
ATOM 2414 N N . PHE A 1 311 ? 18.424 10.087 -9.135 1.00 92.06 311 PHE A N 1
ATOM 2415 C CA . PHE A 1 311 ? 19.021 9.043 -8.308 1.00 92.06 311 PHE A CA 1
ATOM 2416 C C . PHE A 1 311 ? 18.873 7.670 -8.956 1.00 92.06 311 PHE A C 1
ATOM 2418 O O . PHE A 1 311 ? 17.816 7.333 -9.491 1.00 92.06 311 PHE A O 1
ATOM 2425 N N . ASP A 1 312 ? 19.928 6.863 -8.860 1.00 90.75 312 ASP A N 1
ATOM 2426 C CA . ASP A 1 312 ? 19.900 5.473 -9.305 1.00 90.75 312 ASP A CA 1
ATOM 2427 C C . ASP A 1 312 ? 19.009 4.623 -8.395 1.00 90.75 312 ASP A C 1
ATOM 2429 O O . ASP A 1 312 ? 19.007 4.771 -7.169 1.00 90.75 312 ASP A O 1
ATOM 2433 N N . VAL A 1 313 ? 18.289 3.678 -9.004 1.00 92.88 313 VAL A N 1
ATOM 2434 C CA . VAL A 1 313 ? 17.511 2.668 -8.277 1.00 92.88 313 VAL A CA 1
ATOM 2435 C C . VAL A 1 313 ? 18.017 1.288 -8.662 1.00 92.88 313 VAL A C 1
ATOM 2437 O O . VAL A 1 313 ? 18.077 0.937 -9.840 1.00 92.88 313 VAL A O 1
ATOM 2440 N N . GLN A 1 314 ? 18.363 0.467 -7.675 1.00 94.75 314 GLN A N 1
ATOM 2441 C CA . GLN A 1 314 ? 18.659 -0.937 -7.948 1.00 94.75 314 GLN A CA 1
ATOM 2442 C C . GLN A 1 314 ? 17.347 -1.684 -8.167 1.00 94.75 314 GLN A C 1
ATOM 2444 O O . GLN A 1 314 ? 16.435 -1.598 -7.347 1.00 94.75 314 GLN A O 1
ATOM 2449 N N . ILE A 1 315 ? 17.245 -2.411 -9.276 1.00 94.50 315 ILE A N 1
ATOM 2450 C CA . ILE A 1 315 ? 16.008 -3.079 -9.677 1.00 94.50 315 ILE A CA 1
ATOM 2451 C C . ILE A 1 315 ? 16.246 -4.574 -9.840 1.00 94.50 315 ILE A C 1
ATOM 2453 O O . ILE A 1 315 ? 17.173 -4.983 -10.544 1.00 94.50 315 ILE A O 1
ATOM 2457 N N . ILE A 1 316 ? 15.374 -5.372 -9.222 1.00 95.44 316 ILE A N 1
ATOM 2458 C CA . ILE A 1 316 ? 15.308 -6.825 -9.365 1.00 95.44 316 ILE A CA 1
ATOM 2459 C C . ILE A 1 316 ? 13.834 -7.256 -9.418 1.00 95.44 316 ILE A C 1
ATOM 2461 O O . ILE A 1 316 ? 13.043 -6.932 -8.540 1.00 95.44 316 ILE A O 1
ATOM 2465 N N . PHE A 1 317 ? 13.482 -8.025 -10.442 1.00 94.75 317 PHE A N 1
ATOM 2466 C CA . PHE A 1 317 ? 12.194 -8.678 -10.641 1.00 94.75 317 PHE A CA 1
ATOM 2467 C C . PHE A 1 317 ? 12.421 -10.180 -10.834 1.00 94.75 317 PHE A C 1
ATOM 2469 O O . PHE A 1 317 ? 13.184 -10.602 -11.706 1.00 94.75 317 PHE A O 1
ATOM 2476 N N . LYS A 1 318 ? 11.747 -11.009 -10.036 1.00 94.25 318 LYS A N 1
ATOM 2477 C CA . LYS A 1 318 ? 11.848 -12.471 -10.079 1.00 94.25 318 LYS A CA 1
ATOM 2478 C C . LYS A 1 318 ? 10.471 -13.105 -10.215 1.00 94.25 318 LYS A C 1
ATOM 2480 O O . LYS A 1 318 ? 9.549 -12.727 -9.507 1.00 94.25 318 LYS A O 1
ATOM 2485 N N . ARG A 1 319 ? 10.304 -14.096 -11.091 1.00 94.56 319 ARG A N 1
ATOM 2486 C CA . ARG A 1 319 ? 9.050 -14.874 -11.210 1.00 94.56 319 ARG A CA 1
ATOM 2487 C C . ARG A 1 319 ? 7.780 -14.005 -11.306 1.00 94.56 319 ARG A C 1
ATOM 2489 O O . ARG A 1 319 ? 6.749 -14.352 -10.741 1.00 94.56 319 ARG A O 1
ATOM 2496 N N . CYS A 1 320 ? 7.867 -12.847 -11.962 1.00 91.69 320 CYS A N 1
ATOM 2497 C CA . CYS A 1 320 ? 6.736 -11.929 -12.111 1.00 91.69 320 CYS A CA 1
ATOM 2498 C C . CYS A 1 320 ? 5.957 -12.231 -13.392 1.00 91.69 320 CYS A C 1
ATOM 2500 O O . CYS A 1 320 ? 6.543 -12.619 -14.405 1.00 91.69 320 CYS A O 1
ATOM 2502 N N . ILE A 1 321 ? 4.647 -12.008 -13.368 1.00 88.50 321 ILE A N 1
ATOM 2503 C CA . ILE A 1 321 ? 3.770 -12.207 -14.521 1.00 88.50 321 ILE A CA 1
ATOM 2504 C C . ILE A 1 321 ? 3.102 -10.880 -14.862 1.00 88.50 321 ILE A C 1
ATOM 2506 O O . ILE A 1 321 ? 2.483 -10.248 -14.012 1.00 88.50 321 ILE A O 1
ATOM 2510 N N . PHE A 1 322 ? 3.205 -10.473 -16.121 1.00 87.75 322 PHE A N 1
ATOM 2511 C CA . PHE A 1 322 ? 2.617 -9.244 -16.637 1.00 87.75 322 PHE A CA 1
ATOM 2512 C C . PHE A 1 322 ? 1.566 -9.577 -17.696 1.00 87.75 322 PHE A C 1
ATOM 2514 O O . PHE A 1 322 ? 1.913 -10.157 -18.721 1.00 87.75 322 PHE A O 1
ATOM 2521 N N . ILE A 1 323 ? 0.297 -9.224 -17.487 1.00 86.62 323 ILE A N 1
ATOM 2522 C CA . ILE A 1 323 ? -0.806 -9.614 -18.379 1.00 86.62 323 ILE A CA 1
ATOM 2523 C C . ILE A 1 323 ? -1.589 -8.389 -18.837 1.00 86.62 323 ILE A C 1
ATOM 2525 O O . ILE A 1 323 ? -2.255 -7.740 -18.035 1.00 86.62 323 ILE A O 1
ATOM 2529 N N . GLY A 1 324 ? -1.575 -8.113 -20.142 1.00 82.31 324 GLY A N 1
ATOM 2530 C CA . GLY A 1 324 ? -2.460 -7.108 -20.742 1.00 82.31 324 GLY A CA 1
ATOM 2531 C C . GLY A 1 324 ? -2.310 -5.693 -20.170 1.00 82.31 324 GLY A C 1
ATOM 2532 O O . GLY A 1 324 ? -3.291 -4.957 -20.141 1.00 82.31 324 GLY A O 1
ATOM 2533 N N . ASN A 1 325 ? -1.117 -5.329 -19.691 1.00 82.25 325 ASN A N 1
ATOM 2534 C CA . ASN A 1 325 ? -0.818 -3.967 -19.253 1.00 82.25 325 ASN A CA 1
ATOM 2535 C C . ASN A 1 325 ? -0.620 -3.056 -20.472 1.00 82.25 325 ASN A C 1
ATOM 2537 O O . ASN A 1 325 ? -0.115 -3.496 -21.511 1.00 82.25 325 ASN A O 1
ATOM 2541 N N . LYS A 1 326 ? -1.021 -1.794 -20.348 1.00 78.75 326 LYS A N 1
ATOM 2542 C CA . LYS A 1 326 ? -0.991 -0.795 -21.417 1.00 78.75 326 LYS A CA 1
ATOM 2543 C C . LYS A 1 326 ? -0.240 0.449 -20.951 1.00 78.75 326 LYS A C 1
ATOM 2545 O O . LYS A 1 326 ? -0.215 0.756 -19.768 1.00 78.75 326 LYS A O 1
ATOM 2550 N N . ALA A 1 327 ? 0.413 1.124 -21.887 1.00 73.62 327 ALA A N 1
ATOM 2551 C CA . ALA A 1 327 ? 1.021 2.437 -21.701 1.00 73.62 327 ALA A CA 1
ATOM 2552 C C . ALA A 1 327 ? 1.360 3.032 -23.071 1.00 73.62 327 ALA A C 1
ATOM 2554 O O . ALA A 1 327 ? 1.523 2.273 -24.032 1.00 73.62 327 ALA A O 1
ATOM 2555 N N . ASP A 1 328 ? 1.541 4.351 -23.143 1.00 69.38 328 ASP A N 1
ATOM 2556 C CA . ASP A 1 328 ? 2.076 5.015 -24.340 1.00 69.38 328 ASP A CA 1
ATOM 2557 C C . ASP A 1 328 ? 3.516 4.555 -24.612 1.00 69.38 328 ASP A C 1
ATOM 2559 O O . ASP A 1 328 ? 3.909 4.350 -25.759 1.00 69.38 328 ASP A O 1
ATOM 2563 N N . TYR A 1 329 ? 4.289 4.336 -23.539 1.00 64.00 329 TYR A N 1
ATOM 2564 C CA . TYR A 1 329 ? 5.658 3.829 -23.600 1.00 64.00 329 TYR A CA 1
ATOM 2565 C C . TYR A 1 329 ? 5.913 2.763 -22.530 1.00 64.00 329 TYR A C 1
ATOM 2567 O O . TYR A 1 329 ? 5.641 2.983 -21.351 1.00 64.00 329 TYR A O 1
ATOM 2575 N N . GLY A 1 330 ? 6.502 1.626 -22.924 1.00 61.72 330 GLY A N 1
ATOM 2576 C CA . GLY A 1 330 ? 6.867 0.531 -22.018 1.00 61.72 330 GLY A CA 1
ATOM 2577 C C . GLY A 1 330 ? 5.640 -0.123 -21.383 1.00 61.72 330 GLY A C 1
ATOM 2578 O O . GLY A 1 330 ? 5.333 0.129 -20.221 1.00 61.72 330 GLY A O 1
ATOM 2579 N N . SER A 1 331 ? 4.939 -0.980 -22.135 1.00 67.81 331 SER A N 1
ATOM 2580 C CA . SER A 1 331 ? 3.637 -1.546 -21.738 1.00 67.81 331 SER A CA 1
ATOM 2581 C C . SER A 1 331 ? 3.642 -2.222 -20.362 1.00 67.81 331 SER A C 1
ATOM 2583 O O . SER A 1 331 ? 2.626 -2.212 -19.680 1.00 67.81 331 SER A O 1
ATOM 2585 N N . ASN A 1 332 ? 4.785 -2.755 -19.918 1.00 82.69 332 ASN A N 1
ATOM 2586 C CA . ASN A 1 332 ? 4.949 -3.310 -18.574 1.00 82.69 332 ASN A CA 1
ATOM 2587 C C . ASN A 1 332 ? 5.825 -2.419 -17.694 1.00 82.69 332 ASN A C 1
ATOM 2589 O O . ASN A 1 332 ? 5.355 -1.918 -16.677 1.00 82.69 332 ASN A O 1
ATOM 2593 N N . VAL A 1 333 ? 7.086 -2.222 -18.082 1.00 85.75 333 VAL A N 1
ATOM 2594 C CA . VAL A 1 333 ? 8.076 -1.492 -17.287 1.00 85.75 333 VAL A CA 1
ATOM 2595 C C . VAL A 1 333 ? 8.669 -0.365 -18.125 1.00 85.75 333 VAL A C 1
ATOM 2597 O O . VAL A 1 333 ? 9.123 -0.585 -19.249 1.00 85.75 333 VAL A O 1
ATOM 2600 N N . PHE A 1 334 ? 8.700 0.838 -17.562 1.00 86.19 334 PHE A N 1
ATOM 2601 C CA . PHE A 1 334 ? 9.384 1.990 -18.136 1.00 86.19 334 PHE A CA 1
ATOM 2602 C C . PHE A 1 334 ? 10.360 2.578 -17.123 1.00 86.19 334 PHE A C 1
ATOM 2604 O O . PHE A 1 334 ? 9.994 2.861 -15.982 1.00 86.19 334 PHE A O 1
ATOM 2611 N N . ILE A 1 335 ? 11.602 2.785 -17.554 1.00 87.06 335 ILE A N 1
ATOM 2612 C CA . ILE A 1 335 ? 12.645 3.383 -16.725 1.00 87.06 335 ILE A CA 1
ATOM 2613 C C . ILE A 1 335 ? 13.207 4.577 -17.481 1.00 87.06 335 ILE A C 1
ATOM 2615 O O . ILE A 1 335 ? 13.696 4.446 -18.605 1.00 87.06 335 ILE A O 1
ATOM 2619 N N . ARG A 1 336 ? 13.131 5.748 -16.853 1.00 88.19 336 ARG A N 1
ATOM 2620 C CA . ARG A 1 336 ? 13.709 6.978 -17.380 1.00 88.19 336 ARG A CA 1
ATOM 2621 C C . ARG A 1 336 ? 15.108 7.153 -16.812 1.00 88.19 336 ARG A C 1
ATOM 2623 O O . ARG A 1 336 ? 15.250 7.253 -15.600 1.00 88.19 336 ARG A O 1
ATOM 2630 N N . TYR A 1 337 ? 16.116 7.221 -17.670 1.00 86.31 337 TYR A N 1
ATOM 2631 C CA . TYR A 1 337 ? 17.508 7.385 -17.253 1.00 86.31 337 TYR A CA 1
ATOM 2632 C C . TYR A 1 337 ? 17.980 8.827 -17.473 1.00 86.31 337 TYR A C 1
ATOM 2634 O O . TYR A 1 337 ? 17.486 9.513 -18.369 1.00 86.31 337 TYR A O 1
ATOM 2642 N N . ALA A 1 338 ? 18.953 9.284 -16.681 1.00 88.19 338 ALA A N 1
ATOM 2643 C CA . ALA A 1 338 ? 19.748 10.460 -17.033 1.00 88.19 338 ALA A CA 1
ATOM 2644 C C . ALA A 1 338 ? 20.752 10.114 -18.138 1.00 88.19 338 ALA A C 1
ATOM 2646 O O . ALA A 1 338 ? 20.899 10.861 -19.099 1.00 88.19 338 ALA A O 1
ATOM 2647 N N . THR A 1 339 ? 21.427 8.968 -18.017 1.00 83.38 339 THR A N 1
ATOM 2648 C CA . THR A 1 339 ? 22.510 8.555 -18.916 1.00 83.38 339 THR A CA 1
ATOM 2649 C C . THR A 1 339 ? 22.420 7.073 -19.269 1.00 83.38 339 THR A C 1
ATOM 2651 O O . THR A 1 339 ? 21.764 6.267 -18.610 1.00 83.38 339 THR A O 1
ATOM 2654 N N . THR A 1 340 ? 23.105 6.665 -20.335 1.00 80.81 340 THR A N 1
ATOM 2655 C CA . THR A 1 340 ? 23.083 5.268 -20.788 1.00 80.81 340 THR A CA 1
ATOM 2656 C C . THR A 1 340 ? 23.851 4.307 -19.881 1.00 80.81 340 THR A C 1
ATOM 2658 O O . THR A 1 340 ? 23.623 3.103 -19.978 1.00 80.81 340 THR A O 1
ATOM 2661 N N . SER A 1 341 ? 24.753 4.793 -19.021 1.00 81.75 341 SER A N 1
ATOM 2662 C CA . SER A 1 341 ? 25.517 3.949 -18.089 1.00 81.75 341 SER A CA 1
ATOM 2663 C C . SER A 1 341 ? 24.674 3.437 -16.920 1.00 81.75 341 SER A C 1
ATOM 2665 O O . SER A 1 341 ? 25.003 2.399 -16.360 1.00 81.75 341 SER A O 1
ATOM 2667 N N . GLN A 1 342 ? 23.563 4.106 -16.599 1.00 82.12 342 GLN A N 1
ATOM 2668 C CA . GLN A 1 342 ? 22.611 3.688 -15.560 1.00 82.12 342 GLN A CA 1
ATOM 2669 C C . GLN A 1 342 ? 21.722 2.506 -15.991 1.00 82.12 342 GLN A C 1
ATOM 2671 O O . GLN A 1 342 ? 20.905 2.019 -15.209 1.00 82.12 342 GLN A O 1
ATOM 2676 N N . ARG A 1 343 ? 21.818 2.061 -17.253 1.00 83.19 343 ARG A N 1
ATOM 2677 C CA . ARG A 1 343 ? 20.924 1.043 -17.815 1.00 83.19 343 ARG A CA 1
ATOM 2678 C C . ARG A 1 343 ? 20.941 -0.237 -16.985 1.00 83.19 343 ARG A C 1
ATOM 2680 O O . ARG A 1 343 ? 21.983 -0.850 -16.767 1.00 83.19 343 ARG A O 1
ATOM 2687 N N . ILE A 1 344 ? 19.745 -0.670 -16.602 1.00 85.19 344 ILE A N 1
ATOM 2688 C CA . ILE A 1 344 ? 19.548 -1.888 -15.822 1.00 85.19 344 ILE A CA 1
ATOM 2689 C C . ILE A 1 344 ? 19.847 -3.116 -16.687 1.00 85.19 344 ILE A C 1
ATOM 2691 O O . ILE A 1 344 ? 19.462 -3.195 -17.856 1.00 85.19 344 ILE A O 1
ATOM 2695 N N . ASN A 1 345 ? 20.551 -4.084 -16.100 1.00 83.62 345 ASN A N 1
ATOM 2696 C CA . ASN A 1 345 ? 20.918 -5.324 -16.770 1.00 83.62 345 ASN A CA 1
ATOM 2697 C C . ASN A 1 345 ? 19.682 -6.221 -16.965 1.00 83.62 345 ASN A C 1
ATOM 2699 O O . ASN A 1 345 ? 18.814 -6.297 -16.102 1.00 83.62 345 ASN A O 1
ATOM 2703 N N . ARG A 1 346 ? 19.625 -6.975 -18.069 1.00 79.00 346 ARG A N 1
ATOM 2704 C CA . ARG A 1 346 ? 18.574 -7.984 -18.302 1.00 79.00 346 ARG A CA 1
ATOM 2705 C C . ARG A 1 346 ? 18.495 -9.028 -17.185 1.00 79.00 346 ARG A C 1
ATOM 2707 O O . ARG A 1 346 ? 17.408 -9.496 -16.873 1.00 79.00 346 ARG A O 1
ATOM 2714 N N . ASN A 1 347 ? 19.620 -9.327 -16.537 1.00 85.00 347 ASN A N 1
ATOM 2715 C CA . ASN A 1 347 ? 19.703 -10.229 -15.389 1.00 85.00 347 ASN A CA 1
ATOM 2716 C C . ASN A 1 347 ? 18.936 -9.721 -14.157 1.00 85.00 347 ASN A C 1
ATOM 2718 O O . ASN A 1 347 ? 18.741 -10.479 -13.215 1.00 85.00 347 ASN A O 1
ATOM 2722 N N . SER A 1 348 ? 18.461 -8.473 -14.166 1.00 86.56 348 SER A N 1
ATOM 2723 C CA . SER A 1 348 ? 17.503 -7.974 -13.183 1.00 86.56 348 SER A CA 1
ATOM 2724 C C . SER A 1 348 ? 16.101 -8.561 -13.350 1.00 86.56 348 SER A C 1
ATOM 2726 O O . SER A 1 348 ? 15.311 -8.417 -12.431 1.00 86.56 348 SER A O 1
ATOM 2728 N N . PHE A 1 349 ? 15.766 -9.219 -14.466 1.00 87.88 349 PHE A N 1
ATOM 2729 C CA . PHE A 1 349 ? 14.438 -9.789 -14.732 1.00 87.88 349 PHE A CA 1
ATOM 2730 C C . PHE A 1 349 ? 14.517 -11.313 -14.885 1.00 87.88 349 PHE A C 1
ATOM 2732 O O . PHE A 1 349 ? 14.609 -11.850 -15.988 1.00 87.88 349 PHE A O 1
ATOM 2739 N N . ILE A 1 350 ? 14.476 -12.036 -13.768 1.00 87.94 350 ILE A N 1
ATOM 2740 C CA . ILE A 1 350 ? 14.719 -13.484 -13.722 1.00 87.94 350 ILE A CA 1
ATOM 2741 C C . ILE A 1 350 ? 13.387 -14.235 -13.685 1.00 87.94 350 ILE A C 1
ATOM 2743 O O . ILE A 1 350 ? 12.602 -14.090 -12.752 1.00 87.94 350 ILE A O 1
ATOM 2747 N N . GLY A 1 351 ? 13.111 -15.069 -14.689 1.00 87.56 351 GLY A N 1
ATOM 2748 C CA . GLY A 1 351 ? 11.879 -15.869 -14.731 1.00 87.56 351 GLY A CA 1
ATOM 2749 C C . GLY A 1 351 ? 10.594 -15.039 -14.848 1.00 87.56 351 GLY A C 1
ATOM 2750 O O . GLY A 1 351 ? 9.535 -15.494 -14.431 1.00 87.56 351 GLY A O 1
ATOM 2751 N N . CYS A 1 352 ? 10.679 -13.813 -15.368 1.00 86.12 352 CYS A N 1
ATOM 2752 C CA . CYS A 1 352 ? 9.508 -12.975 -15.617 1.00 86.12 352 CYS A CA 1
ATOM 2753 C C . CYS A 1 352 ? 8.846 -13.336 -16.953 1.00 86.12 352 CYS A C 1
ATOM 2755 O O . CYS A 1 352 ? 9.537 -13.619 -17.931 1.00 86.12 352 CYS A O 1
ATOM 2757 N N . THR A 1 353 ? 7.515 -13.288 -17.004 1.00 85.25 353 THR A N 1
ATOM 2758 C CA . THR A 1 353 ? 6.718 -13.619 -18.196 1.00 85.25 353 THR A CA 1
ATOM 2759 C C . THR A 1 353 ? 5.781 -12.472 -18.545 1.00 85.25 353 THR A C 1
ATOM 2761 O O . THR A 1 353 ? 5.148 -11.906 -17.654 1.00 85.25 353 THR A O 1
ATOM 2764 N N . SER A 1 354 ? 5.647 -12.150 -19.835 1.00 83.44 354 SER A N 1
ATOM 2765 C CA . SER A 1 354 ? 4.626 -11.216 -20.310 1.00 83.44 354 SER A CA 1
ATOM 2766 C C . SER A 1 354 ? 3.628 -11.909 -21.237 1.00 83.44 354 SER A C 1
ATOM 2768 O O . SER A 1 354 ? 4.002 -12.655 -22.139 1.00 83.44 354 SER A O 1
ATOM 2770 N N . ILE A 1 355 ? 2.343 -11.657 -21.007 1.00 80.94 355 ILE A N 1
ATOM 2771 C CA . ILE A 1 355 ? 1.230 -12.140 -21.816 1.00 80.94 355 ILE A CA 1
ATOM 2772 C C . ILE A 1 355 ? 0.543 -10.925 -22.423 1.00 80.94 355 ILE A C 1
ATOM 2774 O O . ILE A 1 355 ? -0.038 -10.089 -21.724 1.00 80.94 355 ILE A O 1
ATOM 2778 N N . VAL A 1 356 ? 0.614 -10.837 -23.744 1.00 68.00 356 VAL A N 1
ATOM 2779 C CA . VAL A 1 356 ? 0.071 -9.717 -24.505 1.00 68.00 356 VAL A CA 1
ATOM 2780 C C . VAL A 1 356 ? -1.250 -10.159 -25.105 1.00 68.00 356 VAL A C 1
ATOM 2782 O O . VAL A 1 356 ? -1.331 -11.194 -25.775 1.00 68.00 356 VAL A O 1
ATOM 2785 N N . LEU A 1 357 ? -2.295 -9.378 -24.847 1.00 62.84 357 LEU A N 1
ATOM 2786 C CA . LEU A 1 357 ? -3.609 -9.606 -25.431 1.00 62.84 357 LEU A CA 1
ATOM 2787 C C . LEU A 1 357 ? -3.580 -9.094 -26.877 1.00 62.84 357 LEU A C 1
ATOM 2789 O O . LEU A 1 357 ? -3.458 -7.894 -27.114 1.00 62.84 357 LEU A O 1
ATOM 2793 N N . GLY A 1 358 ? -3.620 -10.011 -27.846 1.00 52.62 358 GLY A N 1
ATOM 2794 C CA . GLY A 1 358 ? -3.783 -9.669 -29.257 1.00 52.62 358 GLY A CA 1
ATOM 2795 C C . GLY A 1 358 ? -5.228 -9.265 -29.586 1.00 52.62 358 GLY A C 1
ATOM 2796 O O . GLY A 1 358 ? -6.132 -9.488 -28.775 1.00 52.62 358 GLY A O 1
ATOM 2797 N N . PRO A 1 359 ? -5.483 -8.692 -30.778 1.00 42.19 359 PRO A N 1
ATOM 2798 C CA . PRO A 1 359 ? -6.848 -8.475 -31.244 1.00 42.19 359 PRO A CA 1
ATOM 2799 C C . PRO A 1 359 ? -7.576 -9.827 -31.334 1.00 42.19 359 PRO A C 1
ATOM 2801 O O . PRO A 1 359 ? -7.112 -10.729 -32.021 1.00 42.19 359 PRO A O 1
ATOM 2804 N N . VAL A 1 360 ? -8.680 -9.941 -30.589 1.00 41.84 360 VAL A N 1
ATOM 2805 C CA . VAL A 1 360 ? -9.637 -11.064 -30.497 1.00 41.84 360 VAL A CA 1
ATOM 2806 C C . VAL A 1 360 ? -9.006 -12.469 -30.425 1.00 41.84 360 VAL A C 1
ATOM 2808 O O . VAL A 1 360 ? -8.677 -13.093 -31.428 1.00 41.84 360 VAL A O 1
ATOM 2811 N N . GLY A 1 361 ? -8.921 -13.020 -29.210 1.00 42.59 361 GLY A N 1
ATOM 2812 C CA . GLY A 1 361 ? -8.785 -14.467 -28.980 1.00 42.59 361 GLY A CA 1
ATOM 2813 C C . GLY A 1 361 ? -7.387 -15.080 -29.122 1.00 42.59 361 GLY A C 1
ATOM 2814 O O . GLY A 1 361 ? -7.233 -16.267 -28.855 1.00 42.59 361 GLY A O 1
ATOM 2815 N N . GLN A 1 362 ? -6.354 -14.310 -29.479 1.00 38.12 362 GLN A N 1
ATOM 2816 C CA . GLN A 1 362 ? -4.968 -14.797 -29.491 1.00 38.12 362 GLN A CA 1
ATOM 2817 C C . GLN A 1 362 ? -4.153 -14.157 -28.359 1.00 38.12 362 GLN A C 1
ATOM 2819 O O . GLN A 1 362 ? -3.692 -13.019 -28.470 1.00 38.12 362 GLN A O 1
ATOM 2824 N N . ALA A 1 363 ? -3.958 -14.897 -27.265 1.00 43.34 363 ALA A N 1
ATOM 2825 C CA . ALA A 1 363 ? -2.940 -14.570 -26.272 1.00 43.34 363 ALA A CA 1
ATOM 2826 C C . ALA A 1 363 ? -1.565 -14.946 -26.837 1.00 43.34 363 ALA A C 1
ATOM 2828 O O . ALA A 1 363 ? -1.356 -16.080 -27.269 1.00 43.34 363 ALA A O 1
ATOM 2829 N N . ARG A 1 364 ? -0.624 -14.000 -26.845 1.00 51.28 364 ARG A N 1
ATOM 2830 C CA . ARG A 1 364 ? 0.771 -14.278 -27.206 1.00 51.28 364 ARG A CA 1
ATOM 2831 C C . ARG A 1 364 ? 1.619 -14.249 -25.946 1.00 51.28 364 ARG A C 1
ATOM 2833 O O . ARG A 1 364 ? 1.599 -13.266 -25.205 1.00 51.28 364 ARG A O 1
ATOM 2840 N N . ILE A 1 365 ? 2.348 -15.335 -25.712 1.00 47.72 365 ILE A N 1
ATOM 2841 C CA . ILE A 1 365 ? 3.343 -15.419 -24.643 1.00 47.72 365 ILE A CA 1
ATOM 2842 C C . ILE A 1 365 ? 4.627 -14.796 -25.188 1.00 47.72 365 ILE A C 1
ATOM 2844 O O . ILE A 1 365 ? 5.223 -15.323 -26.125 1.00 47.72 365 ILE A O 1
ATOM 2848 N N . ALA A 1 366 ? 5.031 -13.664 -24.618 1.00 51.03 366 ALA A N 1
ATOM 2849 C CA . ALA A 1 366 ? 6.335 -13.071 -24.857 1.00 51.03 366 ALA A CA 1
ATOM 2850 C C . ALA A 1 366 ? 7.287 -13.533 -23.743 1.00 51.03 366 ALA A C 1
ATOM 2852 O O . ALA A 1 366 ? 7.099 -13.228 -22.560 1.00 51.03 366 ALA A O 1
ATOM 2853 N N . LEU A 1 367 ? 8.300 -14.307 -24.133 1.00 43.78 367 LEU A N 1
ATOM 2854 C CA . LEU A 1 367 ? 9.457 -14.614 -23.291 1.00 43.78 367 LEU A CA 1
ATOM 2855 C C . LEU A 1 367 ? 10.357 -13.360 -23.189 1.00 43.78 367 LEU A C 1
ATOM 2857 O O . LEU A 1 367 ? 10.254 -12.492 -24.054 1.00 43.78 367 LEU A O 1
ATOM 2861 N N . PRO A 1 368 ? 11.218 -13.223 -22.159 1.00 43.25 368 PRO A N 1
ATOM 2862 C CA . PRO A 1 368 ? 11.872 -11.960 -21.750 1.00 43.25 368 PRO A CA 1
ATOM 2863 C C . PRO A 1 368 ? 12.874 -11.319 -22.741 1.00 43.25 368 PRO A C 1
ATOM 2865 O O . PRO A 1 368 ? 13.702 -10.496 -22.349 1.00 43.25 368 PRO A O 1
ATOM 2868 N N . ILE A 1 369 ? 12.833 -11.661 -24.026 1.00 38.44 369 ILE A N 1
ATOM 2869 C CA . ILE A 1 369 ? 13.778 -11.200 -25.041 1.00 38.44 369 ILE A CA 1
ATOM 2870 C C . ILE A 1 369 ? 13.051 -10.288 -26.036 1.00 38.44 369 ILE A C 1
ATOM 2872 O O . ILE A 1 369 ? 12.777 -10.702 -27.149 1.00 38.44 369 ILE A O 1
ATOM 2876 N N . ASP A 1 370 ? 12.751 -9.051 -25.628 1.00 37.72 370 ASP A N 1
ATOM 2877 C CA . ASP A 1 370 ? 12.516 -7.923 -26.548 1.00 37.72 370 ASP A CA 1
ATOM 2878 C C . ASP A 1 370 ? 12.734 -6.581 -25.819 1.00 37.72 370 ASP A C 1
ATOM 2880 O O . ASP A 1 370 ? 11.814 -5.929 -25.324 1.00 37.72 370 ASP A O 1
ATOM 2884 N N . VAL A 1 371 ? 14.003 -6.169 -25.714 1.00 39.84 371 VAL A N 1
ATOM 2885 C CA . VAL A 1 371 ? 14.393 -4.820 -25.264 1.00 39.84 371 VAL A CA 1
ATOM 2886 C C . VAL A 1 371 ? 14.713 -4.002 -26.508 1.00 39.84 371 VAL A C 1
ATOM 2888 O O . VAL A 1 371 ? 15.755 -4.225 -27.126 1.00 39.84 371 VAL A O 1
ATOM 2891 N N . GLN A 1 372 ? 13.840 -3.064 -26.873 1.00 38.75 372 GLN A N 1
ATOM 2892 C CA . GLN A 1 372 ? 14.096 -2.139 -27.975 1.00 38.75 372 GLN A CA 1
ATOM 2893 C C . GLN A 1 372 ? 14.703 -0.839 -27.439 1.00 38.75 372 GLN A C 1
ATOM 2895 O O . GLN A 1 372 ? 14.132 -0.160 -26.587 1.00 38.75 372 GLN A O 1
ATOM 2900 N N . ALA A 1 373 ? 15.887 -0.491 -27.943 1.00 36.62 373 ALA A N 1
ATOM 2901 C CA . ALA A 1 373 ? 16.469 0.829 -27.752 1.00 36.62 373 ALA A CA 1
ATOM 2902 C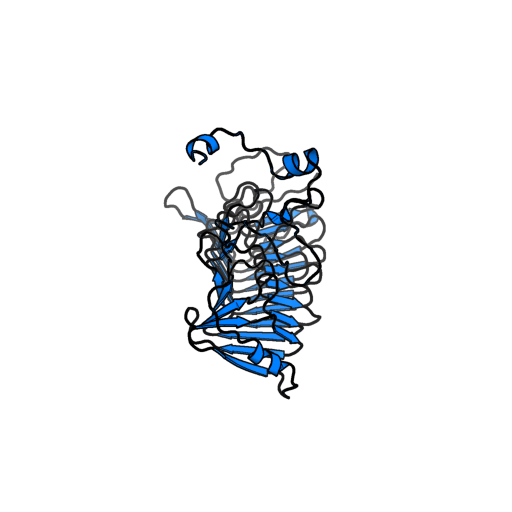 C . ALA A 1 373 ? 15.938 1.754 -28.854 1.00 36.62 373 ALA A C 1
ATOM 2904 O O . ALA A 1 373 ? 16.112 1.450 -30.031 1.00 36.62 373 ALA A O 1
ATOM 2905 N N . SER A 1 374 ? 15.314 2.872 -28.479 1.00 34.75 374 SER A N 1
ATOM 2906 C CA . SER A 1 374 ? 14.929 3.916 -29.434 1.00 34.75 374 SER A CA 1
ATOM 2907 C C . SER A 1 374 ? 16.188 4.649 -29.926 1.00 34.75 374 SER A C 1
ATOM 2909 O O . SER A 1 374 ? 16.915 5.219 -29.102 1.00 34.75 374 SER A O 1
ATOM 2911 N N . PRO A 1 375 ? 16.507 4.636 -31.233 1.00 28.89 375 PRO A N 1
ATOM 2912 C CA . PRO A 1 375 ? 17.648 5.354 -31.769 1.00 28.89 375 PRO A CA 1
ATOM 2913 C C . PRO A 1 375 ? 17.208 6.754 -32.219 1.00 28.89 375 PRO A C 1
ATOM 2915 O O . PRO A 1 375 ? 16.890 6.951 -33.379 1.00 28.89 375 PRO A O 1
ATOM 2918 N N . ARG A 1 376 ? 17.255 7.718 -31.290 1.00 30.64 376 ARG A N 1
ATOM 2919 C CA . ARG A 1 376 ? 17.258 9.187 -31.495 1.00 30.64 376 ARG A CA 1
ATOM 2920 C C . ARG A 1 376 ? 16.081 9.837 -32.256 1.00 30.64 376 ARG A C 1
ATOM 2922 O O . ARG A 1 376 ? 15.779 9.518 -33.394 1.00 30.64 376 ARG A O 1
ATOM 2929 N N . ASN A 1 377 ? 15.595 10.917 -31.636 1.00 28.56 377 ASN A N 1
ATOM 2930 C CA . ASN A 1 377 ? 14.709 11.970 -32.147 1.00 28.56 377 ASN A CA 1
ATOM 2931 C C . ASN A 1 377 ? 13.293 11.510 -32.517 1.00 28.56 377 ASN A C 1
ATOM 2933 O O . ASN A 1 377 ? 13.067 10.853 -33.524 1.00 28.56 377 ASN A O 1
ATOM 2937 N N . VAL A 1 378 ? 12.350 11.899 -31.652 1.00 30.50 378 VAL A N 1
ATOM 2938 C CA . VAL A 1 378 ? 10.915 11.596 -31.680 1.00 30.50 378 VAL A CA 1
ATOM 2939 C C . VAL A 1 378 ? 10.349 11.525 -33.101 1.00 30.50 378 VAL A C 1
ATOM 2941 O O . VAL A 1 378 ? 10.075 12.539 -33.735 1.00 30.50 378 VAL A O 1
ATOM 2944 N N . LEU A 1 379 ? 10.094 10.296 -33.537 1.00 21.98 379 LEU A N 1
ATOM 2945 C CA . LEU A 1 379 ? 8.978 9.927 -34.390 1.00 21.98 379 LEU A CA 1
ATOM 2946 C C . LEU A 1 379 ? 8.360 8.698 -33.731 1.00 21.98 379 LEU A C 1
ATOM 2948 O O . LEU A 1 379 ? 8.992 7.647 -33.621 1.00 21.98 379 LEU A O 1
ATOM 2952 N N . SER A 1 380 ? 7.141 8.864 -33.226 1.00 28.64 380 SER A N 1
ATOM 2953 C CA . SER A 1 380 ? 6.311 7.781 -32.721 1.00 28.64 380 SER A CA 1
ATOM 2954 C C . SER A 1 380 ? 6.067 6.773 -33.844 1.00 28.64 380 SER A C 1
ATOM 2956 O O . SER A 1 380 ? 5.177 6.921 -34.678 1.00 28.64 380 SER A O 1
ATOM 2958 N N . LEU A 1 381 ? 6.872 5.715 -33.873 1.00 21.16 381 LEU A N 1
ATOM 2959 C CA . LEU A 1 381 ? 6.531 4.519 -34.619 1.00 21.16 381 LEU A CA 1
ATOM 2960 C C . LEU A 1 381 ? 5.593 3.686 -33.752 1.00 21.16 381 LEU A C 1
ATOM 2962 O O . LEU A 1 381 ? 5.994 3.112 -32.741 1.00 21.16 381 LEU A O 1
ATOM 2966 N N . ASN A 1 382 ? 4.334 3.629 -34.183 1.00 27.16 382 ASN A N 1
ATOM 2967 C CA . ASN A 1 382 ? 3.372 2.610 -33.785 1.00 27.16 382 ASN A CA 1
ATOM 2968 C C . ASN A 1 382 ? 3.956 1.222 -34.094 1.00 27.16 382 ASN A C 1
ATOM 2970 O O . ASN A 1 382 ? 3.702 0.645 -35.152 1.00 27.16 382 ASN A O 1
ATOM 2974 N N . PHE A 1 383 ? 4.735 0.668 -33.170 1.00 27.19 383 PHE A N 1
ATOM 2975 C CA . PHE A 1 383 ? 5.096 -0.735 -33.211 1.00 27.19 383 PHE A CA 1
ATOM 2976 C C . PHE A 1 383 ? 3.958 -1.538 -32.586 1.00 27.19 383 PHE A C 1
ATOM 2978 O O . PHE A 1 383 ? 3.788 -1.623 -31.372 1.00 27.19 383 PHE A O 1
ATOM 2985 N N . ARG A 1 384 ? 3.166 -2.167 -33.461 1.00 28.12 384 ARG A N 1
ATOM 2986 C CA . ARG A 1 384 ? 2.606 -3.485 -33.149 1.00 28.12 384 ARG A CA 1
ATOM 2987 C C . ARG A 1 384 ? 3.808 -4.373 -32.780 1.00 28.12 384 ARG A C 1
ATOM 2989 O O . ARG A 1 384 ? 4.802 -4.294 -33.489 1.00 28.12 384 ARG A O 1
ATOM 2996 N N . TRP A 1 385 ? 3.683 -5.203 -31.742 1.00 30.98 385 TRP A N 1
ATOM 2997 C CA . TRP A 1 385 ? 4.674 -6.140 -31.154 1.00 30.98 385 TRP A CA 1
ATOM 2998 C C . TRP A 1 385 ? 5.389 -5.628 -29.879 1.00 30.98 385 TRP A C 1
ATOM 3000 O O . TRP A 1 385 ? 5.731 -4.453 -29.793 1.00 30.98 385 TRP A O 1
ATOM 3010 N N . PRO A 1 386 ? 5.516 -6.467 -28.827 1.00 41.09 386 PRO A N 1
ATOM 3011 C CA . PRO A 1 386 ? 5.444 -5.986 -27.453 1.00 41.09 386 PRO A CA 1
ATOM 3012 C C . PRO A 1 386 ? 6.824 -5.657 -26.887 1.00 41.09 386 PRO A C 1
ATOM 3014 O O . PRO A 1 386 ? 7.579 -6.541 -26.497 1.00 41.09 386 PRO A O 1
ATOM 3017 N N . ALA A 1 387 ? 7.145 -4.370 -26.799 1.00 38.97 387 ALA A N 1
ATOM 3018 C CA . ALA A 1 387 ? 8.354 -3.925 -26.120 1.00 38.97 387 ALA A CA 1
ATOM 3019 C C . ALA A 1 387 ? 8.274 -4.253 -24.616 1.00 38.97 387 ALA A C 1
ATOM 3021 O O . ALA A 1 387 ? 7.384 -3.779 -23.905 1.00 38.97 387 ALA A O 1
ATOM 3022 N N . PHE A 1 388 ? 9.224 -5.053 -24.123 1.00 48.12 388 PHE A N 1
ATOM 3023 C CA . PHE A 1 388 ? 9.327 -5.425 -22.709 1.00 48.12 388 PHE A CA 1
ATOM 3024 C C . PHE A 1 388 ? 9.796 -4.236 -21.851 1.00 48.12 388 PHE A C 1
ATOM 3026 O O . PHE A 1 388 ? 9.352 -4.082 -20.714 1.00 48.12 388 PHE A O 1
ATOM 3033 N N . ILE A 1 389 ? 10.658 -3.374 -22.406 1.00 49.38 389 ILE A N 1
ATOM 3034 C CA . ILE A 1 389 ? 11.212 -2.167 -21.772 1.00 49.38 389 ILE A CA 1
ATOM 3035 C C . ILE A 1 389 ? 11.479 -1.132 -22.876 1.00 49.38 389 ILE A C 1
ATOM 3037 O O . ILE A 1 389 ? 12.144 -1.463 -23.859 1.00 49.38 389 ILE A O 1
ATOM 3041 N N . ILE A 1 390 ? 11.004 0.108 -22.713 1.00 47.62 390 ILE A N 1
ATOM 3042 C CA . ILE A 1 390 ? 11.423 1.254 -23.545 1.00 47.62 390 ILE A CA 1
ATOM 3043 C C . ILE A 1 390 ? 12.398 2.115 -22.736 1.00 47.62 390 ILE A C 1
ATOM 3045 O O . ILE A 1 390 ? 12.150 2.407 -21.567 1.00 47.62 390 ILE A O 1
ATOM 3049 N N . ILE A 1 391 ? 13.518 2.482 -23.366 1.00 47.22 391 ILE A N 1
ATOM 3050 C CA . ILE A 1 391 ? 14.654 3.193 -22.765 1.00 47.22 391 ILE A CA 1
ATOM 3051 C C . ILE A 1 391 ? 14.835 4.531 -23.488 1.00 47.22 391 ILE A C 1
ATOM 3053 O O . ILE A 1 391 ? 15.170 4.535 -24.674 1.00 47.22 391 ILE A O 1
ATOM 3057 N N . GLU A 1 392 ? 14.701 5.648 -22.773 1.00 42.12 392 GLU A N 1
ATOM 3058 C CA . GLU A 1 392 ? 15.045 6.981 -23.288 1.00 42.12 392 GLU A CA 1
ATOM 3059 C C . GLU A 1 392 ? 16.255 7.571 -22.544 1.00 42.12 392 GLU A C 1
ATOM 3061 O O . GLU A 1 392 ? 16.190 7.748 -21.325 1.00 42.12 392 GLU A O 1
ATOM 3066 N N . PRO A 1 393 ? 17.359 7.887 -23.246 1.00 36.44 393 PRO A N 1
ATOM 3067 C CA . PRO A 1 393 ? 18.359 8.840 -22.778 1.00 36.44 393 PRO A CA 1
ATOM 3068 C C . PRO A 1 393 ? 17.958 10.277 -23.156 1.00 36.44 393 PRO A C 1
ATOM 3070 O O . PRO A 1 393 ? 17.429 10.508 -24.244 1.00 36.44 393 PRO A O 1
ATOM 3073 N N . ILE A 1 394 ? 18.248 11.246 -22.286 1.00 39.19 394 ILE A N 1
ATOM 3074 C CA . ILE A 1 394 ? 18.200 12.672 -22.643 1.00 39.19 394 ILE A CA 1
ATOM 3075 C C . ILE A 1 394 ? 19.536 13.015 -23.322 1.00 39.19 394 ILE A C 1
ATOM 3077 O O . ILE A 1 394 ? 20.592 12.671 -22.791 1.00 39.19 394 ILE A O 1
ATOM 3081 N N . LEU A 1 395 ? 19.467 13.608 -24.519 1.00 31.20 395 LEU A N 1
ATOM 3082 C CA . LEU A 1 395 ? 20.607 14.208 -25.225 1.00 31.20 395 LEU A CA 1
ATOM 3083 C C . LEU A 1 395 ? 20.971 15.559 -24.611 1.00 31.20 395 LEU A C 1
ATOM 3085 O O . LEU A 1 395 ? 20.022 16.322 -24.316 1.00 31.20 395 LEU A O 1
#

Nearest PDB structures (foldseek):
  7bz0-assembly1_A  TM=3.183E-01  e=1.400E-01  Vibrio splendidus
  3t9g-assembly1_A  TM=4.423E-01  e=1.500E+00  Caldicellulosiruptor bescii
  8bwk-assembly3_C  TM=2.315E-01  e=9.134E-02  uncultured bacterium
  4yz0-assembly2_B  TM=3.321E-01  e=3.361E+00  Caldicellulosiruptor bescii DSM 6725
  4pew-assembly2_B  TM=1.916E-01  e=1.730E+00  Streptomyces sp. SirexAA-E

InterPro domains:
  IPR011050 Pectin lyase fold/virulence factor [SSF51126] (144-358)

pLDDT: mean 74.57, std 22.33, range [21.16, 98.75]